Protein AF-A0A8H4UEG9-F1 (afdb_monomer_lite)

Radius of gyration: 31.35 Å; chains: 1; bounding box: 110×68×69 Å

Structure (mmCIF, N/CA/C/O backbone):
data_AF-A0A8H4UEG9-F1
#
_entry.id   AF-A0A8H4UEG9-F1
#
loop_
_atom_site.group_PDB
_atom_site.id
_atom_site.type_symbol
_atom_site.label_atom_id
_atom_site.label_alt_id
_atom_site.label_comp_id
_atom_site.label_asym_id
_atom_site.label_entity_id
_atom_site.label_seq_id
_atom_site.pdbx_PDB_ins_code
_atom_site.Cartn_x
_atom_site.Cartn_y
_atom_site.Cartn_z
_atom_site.occupancy
_atom_site.B_iso_or_equiv
_atom_site.auth_seq_id
_atom_site.auth_comp_id
_atom_site.auth_asym_id
_atom_site.auth_atom_id
_atom_site.pdbx_PDB_model_num
ATOM 1 N N . MET A 1 1 ? 14.532 -24.852 9.274 1.00 46.78 1 MET A N 1
ATOM 2 C CA . MET A 1 1 ? 13.472 -25.689 9.863 1.00 46.78 1 MET A CA 1
ATOM 3 C C . MET A 1 1 ? 12.212 -25.131 9.253 1.00 46.78 1 MET A C 1
ATOM 5 O O . MET A 1 1 ? 11.977 -23.946 9.444 1.00 46.78 1 MET A O 1
ATOM 9 N N . GLU A 1 2 ? 11.571 -25.881 8.366 1.00 53.88 2 GLU A N 1
ATOM 10 C CA . GLU A 1 2 ? 10.307 -25.448 7.764 1.00 53.88 2 GLU A CA 1
ATOM 11 C C . GLU A 1 2 ? 9.210 -25.534 8.837 1.00 53.88 2 GLU A C 1
ATOM 13 O O . GLU A 1 2 ? 9.310 -26.400 9.717 1.00 53.88 2 GLU A O 1
ATOM 18 N N . PRO A 1 3 ? 8.229 -24.616 8.839 1.00 55.38 3 PRO A N 1
ATOM 19 C CA . PRO A 1 3 ? 7.066 -24.750 9.705 1.00 55.38 3 PRO A CA 1
ATOM 20 C C . PRO A 1 3 ? 6.341 -26.063 9.375 1.00 55.38 3 PRO A C 1
ATOM 22 O O . PRO A 1 3 ? 6.403 -26.539 8.246 1.00 55.38 3 PRO A O 1
ATOM 25 N N . GLU A 1 4 ? 5.694 -26.679 10.367 1.00 58.84 4 GLU A N 1
ATOM 26 C CA . GLU A 1 4 ? 4.900 -27.891 10.134 1.00 58.84 4 GLU A CA 1
ATOM 27 C C . GLU A 1 4 ? 3.830 -27.616 9.062 1.00 58.84 4 GLU A C 1
ATOM 29 O O . GLU A 1 4 ? 3.094 -26.636 9.193 1.00 58.84 4 GLU A O 1
ATOM 34 N N . ASP A 1 5 ? 3.710 -28.506 8.065 1.00 56.81 5 ASP A N 1
ATOM 35 C CA . ASP A 1 5 ? 2.776 -28.418 6.919 1.00 56.81 5 ASP A CA 1
ATOM 36 C C . ASP A 1 5 ? 1.285 -28.255 7.311 1.00 56.81 5 ASP A C 1
ATOM 38 O O . ASP A 1 5 ? 0.436 -28.023 6.456 1.00 56.81 5 ASP A O 1
ATOM 42 N N . ASP A 1 6 ? 0.954 -28.355 8.603 1.00 67.31 6 ASP A N 1
ATOM 43 C CA . ASP A 1 6 ? -0.404 -28.328 9.159 1.00 67.31 6 ASP A CA 1
ATOM 44 C C . ASP A 1 6 ? -0.602 -27.235 10.235 1.00 67.31 6 ASP A C 1
ATOM 46 O O . ASP A 1 6 ? -1.440 -27.369 11.139 1.00 67.31 6 ASP A O 1
ATOM 50 N N . CYS A 1 7 ? 0.155 -26.131 10.181 1.00 83.94 7 CYS A N 1
ATOM 51 C CA . CYS A 1 7 ? 0.025 -25.056 11.166 1.00 83.94 7 CYS A CA 1
ATOM 52 C C . CYS A 1 7 ? -1.401 -24.472 11.209 1.00 83.94 7 CYS A C 1
ATOM 54 O O . CYS A 1 7 ? -1.872 -23.818 10.282 1.00 83.94 7 CYS A O 1
ATOM 56 N N . GLN A 1 8 ? -2.091 -24.653 12.337 1.00 85.25 8 GLN A N 1
ATOM 57 C CA . GLN A 1 8 ? -3.479 -24.209 12.493 1.00 85.25 8 GLN A CA 1
ATOM 58 C C . GLN A 1 8 ? -3.611 -22.716 12.846 1.00 85.25 8 GLN A C 1
ATOM 60 O O . GLN A 1 8 ? -4.719 -22.211 12.938 1.00 85.25 8 GLN A O 1
ATOM 65 N N . HIS A 1 9 ? -2.527 -21.973 13.083 1.00 89.81 9 HIS A N 1
ATOM 66 C CA . HIS A 1 9 ? -2.582 -20.557 13.508 1.00 89.81 9 HIS A CA 1
ATOM 67 C C . HIS A 1 9 ? -3.541 -20.286 14.695 1.00 89.81 9 HIS A C 1
ATOM 69 O O . HIS A 1 9 ? -4.220 -19.257 14.747 1.00 89.81 9 HIS A O 1
ATOM 75 N N . ASP A 1 10 ? -3.638 -21.217 15.650 1.00 86.06 10 ASP A N 1
ATOM 76 C CA . ASP A 1 10 ? -4.604 -21.131 16.760 1.00 86.06 10 ASP A CA 1
ATOM 77 C C . ASP A 1 10 ? -4.202 -20.118 17.841 1.00 86.06 10 ASP A C 1
ATOM 79 O O . ASP A 1 10 ? -5.059 -19.530 18.508 1.00 86.06 10 ASP A O 1
ATOM 83 N N . GLU A 1 11 ? -2.900 -19.877 17.977 1.00 89.50 11 GLU A N 1
ATOM 84 C CA . GLU A 1 11 ? -2.304 -18.897 18.879 1.00 89.50 11 GLU A CA 1
ATOM 85 C C . GLU A 1 11 ? -1.605 -17.792 18.078 1.00 89.50 11 GLU A C 1
ATOM 87 O O . GLU A 1 11 ? -0.760 -18.072 17.224 1.00 89.50 11 GLU A O 1
ATOM 92 N N . LEU A 1 12 ? -1.930 -16.533 18.378 1.00 88.69 12 LEU A N 1
ATOM 93 C CA . LEU A 1 12 ? -1.417 -15.352 17.684 1.00 88.69 12 LEU A CA 1
ATOM 94 C C . LEU A 1 12 ? -0.707 -14.405 18.655 1.00 88.69 12 LEU A C 1
ATOM 96 O O . LEU A 1 12 ? -1.274 -14.042 19.688 1.00 88.69 12 LEU A O 1
ATOM 100 N N . TYR A 1 13 ? 0.491 -13.945 18.300 1.00 88.62 13 TYR A N 1
ATOM 101 C CA . TYR A 1 13 ? 1.135 -12.804 18.945 1.00 88.62 13 TYR A CA 1
ATOM 102 C C . TYR A 1 13 ? 0.321 -11.536 18.700 1.00 88.62 13 TYR A C 1
ATOM 104 O O . TYR A 1 13 ? 0.026 -11.180 17.560 1.00 88.62 13 TYR A O 1
ATOM 112 N N . ILE A 1 14 ? -0.020 -10.829 19.775 1.00 85.19 14 ILE A N 1
ATOM 113 C CA . ILE A 1 14 ? -0.747 -9.549 19.696 1.00 85.19 14 ILE A CA 1
ATOM 114 C C . ILE A 1 14 ? 0.138 -8.344 20.029 1.00 85.19 14 ILE A C 1
ATOM 116 O O . ILE A 1 14 ? -0.294 -7.195 19.932 1.00 85.19 14 ILE A O 1
ATOM 120 N N . ASP A 1 15 ? 1.392 -8.603 20.388 1.00 87.06 15 ASP A N 1
ATOM 121 C CA . ASP A 1 15 ? 2.424 -7.607 20.645 1.00 87.06 15 ASP A CA 1
ATOM 122 C C . ASP A 1 15 ? 3.778 -8.092 20.094 1.00 87.06 15 ASP A C 1
ATOM 124 O O . ASP A 1 15 ? 3.819 -9.066 19.340 1.00 87.06 15 ASP A O 1
ATOM 128 N N . CYS A 1 16 ? 4.871 -7.423 20.464 1.00 88.44 16 CYS A N 1
ATOM 129 C CA . CYS A 1 16 ? 6.224 -7.812 20.071 1.00 88.44 16 CYS A CA 1
ATOM 130 C C . CYS A 1 16 ? 6.576 -9.263 20.440 1.00 88.44 16 CYS A C 1
ATOM 132 O O . CYS A 1 16 ? 6.203 -9.771 21.501 1.00 88.44 16 CYS A O 1
ATOM 134 N N . THR A 1 17 ? 7.370 -9.892 19.581 1.00 89.75 17 THR A N 1
ATOM 135 C CA . THR A 1 17 ? 7.990 -11.198 19.810 1.00 89.75 17 THR A CA 1
ATOM 136 C C . THR A 1 17 ? 9.216 -11.077 20.733 1.00 89.75 17 THR A C 1
ATOM 138 O O . THR A 1 17 ? 9.690 -9.964 20.997 1.00 89.75 17 THR A O 1
ATOM 141 N N . PRO A 1 18 ? 9.779 -12.203 21.215 1.00 86.19 18 PRO A N 1
ATOM 142 C CA . PRO A 1 18 ? 10.952 -12.190 22.092 1.00 86.19 18 PRO A CA 1
ATOM 143 C C . PRO A 1 18 ? 12.185 -11.526 21.461 1.00 86.19 18 PRO A C 1
ATOM 145 O O . PRO A 1 18 ? 12.966 -10.895 22.171 1.00 86.19 18 PRO A O 1
ATOM 148 N N . ALA A 1 19 ? 12.336 -11.623 20.135 1.00 89.38 19 ALA A N 1
ATOM 149 C CA . ALA A 1 19 ? 13.464 -11.036 19.413 1.00 89.38 19 ALA A CA 1
ATOM 150 C C . ALA A 1 19 ? 13.477 -9.501 19.502 1.00 89.38 19 ALA A C 1
ATOM 152 O O . ALA A 1 19 ? 14.531 -8.903 19.710 1.00 89.38 19 ALA A O 1
ATOM 153 N N . ALA A 1 20 ? 12.310 -8.856 19.433 1.00 89.31 20 ALA A N 1
ATOM 154 C CA . ALA A 1 20 ? 12.194 -7.414 19.638 1.00 89.31 20 ALA A CA 1
ATOM 155 C C . ALA A 1 20 ? 12.609 -6.986 21.051 1.00 89.31 20 ALA A C 1
ATOM 157 O O . ALA A 1 20 ? 13.291 -5.973 21.209 1.00 89.31 20 ALA A O 1
ATOM 158 N N . GLU A 1 21 ? 12.234 -7.750 22.080 1.00 86.38 21 GLU A N 1
ATOM 159 C CA . GLU A 1 21 ? 12.642 -7.451 23.455 1.00 86.38 21 GLU A CA 1
ATOM 160 C C . GLU A 1 21 ? 14.158 -7.621 23.647 1.00 86.38 21 GLU A C 1
ATOM 162 O O . GLU A 1 21 ? 14.791 -6.764 24.268 1.00 86.38 21 GLU A O 1
ATOM 167 N N . GLU A 1 22 ? 14.749 -8.678 23.081 1.00 90.06 22 GLU A N 1
ATOM 168 C CA . GLU A 1 22 ? 16.196 -8.933 23.121 1.00 90.06 22 GLU A CA 1
ATOM 169 C C . GLU A 1 22 ? 16.998 -7.847 22.396 1.00 90.06 22 GLU A C 1
ATOM 171 O O . GLU A 1 22 ? 18.007 -7.372 22.919 1.00 90.06 22 GLU A O 1
ATOM 176 N N . ALA A 1 23 ? 16.498 -7.377 21.252 1.00 91.19 23 ALA A N 1
ATOM 177 C CA . ALA A 1 23 ? 17.047 -6.227 20.541 1.00 91.19 23 ALA A CA 1
ATOM 178 C C . ALA A 1 23 ? 16.900 -4.906 21.323 1.00 91.19 23 ALA A C 1
ATOM 180 O O . ALA A 1 23 ? 17.498 -3.895 20.970 1.00 91.19 23 ALA A O 1
ATOM 181 N N . GLY A 1 24 ? 16.112 -4.878 22.402 1.00 91.44 24 GLY A N 1
ATOM 182 C CA . GLY A 1 24 ? 15.868 -3.681 23.202 1.00 91.44 24 GLY A CA 1
ATOM 183 C C . GLY A 1 24 ? 14.775 -2.769 22.640 1.00 91.44 24 GLY A C 1
ATOM 184 O O . GLY A 1 24 ? 14.597 -1.653 23.145 1.00 91.44 24 GLY A O 1
ATOM 185 N N . PHE A 1 25 ? 14.014 -3.226 21.641 1.00 91.19 25 PHE A N 1
ATOM 186 C CA . PHE A 1 25 ? 12.835 -2.517 21.169 1.00 91.19 25 PHE A CA 1
ATOM 187 C C . PHE A 1 25 ? 11.726 -2.599 22.220 1.00 91.19 25 PHE A C 1
ATOM 189 O O . PHE A 1 25 ? 11.356 -3.664 22.713 1.00 91.19 25 PHE A O 1
ATOM 196 N N . LYS A 1 26 ? 11.152 -1.443 22.555 1.00 88.38 26 LYS A N 1
ATOM 197 C CA . LYS A 1 26 ? 9.992 -1.351 23.442 1.00 88.38 26 LYS A CA 1
ATOM 198 C C . LYS A 1 26 ? 8.883 -0.617 22.724 1.00 88.38 26 LYS A C 1
ATOM 200 O O . LYS A 1 26 ? 8.989 0.591 22.490 1.00 88.38 26 LYS A O 1
ATOM 205 N N . ARG A 1 27 ? 7.795 -1.333 22.434 1.00 88.88 27 ARG A N 1
ATOM 206 C CA . ARG A 1 27 ? 6.598 -0.726 21.859 1.00 88.88 27 ARG A CA 1
ATOM 207 C C . ARG A 1 27 ? 6.147 0.444 22.742 1.00 88.88 27 ARG A C 1
ATOM 209 O O . ARG A 1 27 ? 6.080 0.299 23.967 1.00 88.88 27 ARG A O 1
ATOM 216 N N . PRO A 1 28 ? 5.831 1.613 22.156 1.00 88.62 28 PRO A N 1
ATOM 217 C CA . PRO A 1 28 ? 5.296 2.724 22.926 1.00 88.62 28 PRO A CA 1
ATOM 218 C C . PRO A 1 28 ? 4.063 2.304 23.739 1.00 88.62 28 PRO A C 1
ATOM 220 O O . PRO A 1 28 ? 3.167 1.629 23.231 1.00 88.62 28 PRO A O 1
ATOM 223 N N . ASP A 1 29 ? 4.012 2.729 25.004 1.00 86.00 29 ASP A N 1
ATOM 224 C CA . ASP A 1 29 ? 2.889 2.434 25.894 1.00 86.00 29 ASP A CA 1
ATOM 225 C C . ASP A 1 29 ? 1.557 2.975 25.345 1.00 86.00 29 ASP A C 1
ATOM 227 O O . ASP A 1 29 ? 1.515 3.843 24.466 1.00 86.00 29 ASP A O 1
ATOM 231 N N . LEU A 1 30 ? 0.442 2.470 25.877 1.00 82.19 30 LEU A N 1
ATOM 232 C CA . LEU A 1 30 ? -0.890 2.844 25.404 1.00 82.19 30 LEU A CA 1
ATOM 233 C C . LEU A 1 30 ? -1.128 4.365 25.445 1.00 82.19 30 LEU A C 1
ATOM 235 O O . LEU A 1 30 ? -1.776 4.912 24.555 1.00 82.19 30 LEU A O 1
ATOM 239 N N . SER A 1 31 ? -0.594 5.075 26.442 1.00 81.94 31 SER A N 1
ATOM 240 C CA . SER A 1 31 ? -0.758 6.530 26.528 1.00 81.94 31 SER A CA 1
ATOM 241 C C . SER A 1 31 ? -0.065 7.231 25.360 1.00 81.94 31 SER A C 1
ATOM 243 O O . SER A 1 31 ? -0.675 8.069 24.690 1.00 81.94 31 SER A O 1
ATOM 245 N N . LYS A 1 32 ? 1.174 6.834 25.049 1.00 85.44 32 LYS A N 1
ATOM 246 C CA . LYS A 1 32 ? 1.933 7.339 23.898 1.00 85.44 32 LYS A CA 1
ATOM 247 C C . LYS A 1 32 ? 1.278 6.968 22.573 1.00 85.44 32 LYS A C 1
ATOM 249 O O . LYS A 1 32 ? 1.206 7.831 21.703 1.00 85.44 32 LYS A O 1
ATOM 254 N N . ARG A 1 33 ? 0.762 5.742 22.422 1.00 84.38 33 ARG A N 1
ATOM 255 C CA . ARG A 1 33 ? 0.021 5.303 21.222 1.00 84.38 33 ARG A CA 1
ATOM 256 C C . ARG A 1 33 ? -1.210 6.171 20.973 1.00 84.38 33 ARG A C 1
ATOM 258 O O . ARG A 1 33 ? -1.398 6.698 19.880 1.00 84.38 33 ARG A O 1
ATOM 265 N N . LEU A 1 34 ? -2.004 6.402 22.014 1.00 78.56 34 LEU A N 1
ATOM 266 C CA . LEU A 1 34 ? -3.209 7.223 21.923 1.00 78.56 34 LEU A CA 1
ATOM 267 C C . LEU A 1 34 ? -2.899 8.708 21.722 1.00 78.56 34 LEU A C 1
ATOM 269 O O . LEU A 1 34 ? -3.655 9.397 21.049 1.00 78.56 34 LEU A O 1
ATOM 273 N N . ALA A 1 35 ? -1.796 9.216 22.272 1.00 80.31 35 ALA A N 1
ATOM 274 C CA . ALA A 1 35 ? -1.330 10.572 21.992 1.00 80.31 35 ALA A CA 1
ATOM 275 C C . ALA A 1 35 ? -0.789 10.712 20.558 1.00 80.31 35 ALA A C 1
ATOM 277 O O . ALA A 1 35 ? -0.928 11.770 19.948 1.00 80.31 35 ALA A O 1
ATOM 278 N N . ALA A 1 36 ? -0.193 9.655 20.002 1.00 81.69 36 ALA A N 1
ATOM 279 C CA . ALA A 1 36 ? 0.404 9.680 18.673 1.00 81.69 36 ALA A CA 1
ATOM 280 C C . ALA A 1 36 ? -0.621 9.873 17.555 1.00 81.69 36 ALA A C 1
ATOM 282 O O . ALA A 1 36 ? -0.281 10.456 16.533 1.00 81.69 36 ALA A O 1
ATOM 283 N N . VAL A 1 37 ? -1.866 9.442 17.753 1.00 76.19 37 VAL A N 1
ATOM 284 C CA . VAL A 1 37 ? -2.951 9.591 16.769 1.00 76.19 37 VAL A CA 1
ATOM 285 C C . VAL A 1 37 ? -3.726 10.911 16.913 1.00 76.19 37 VAL A C 1
ATOM 287 O O . VAL A 1 37 ? -4.659 11.165 16.155 1.00 76.19 37 VAL A O 1
ATOM 290 N N . THR A 1 38 ? -3.368 11.787 17.865 1.00 73.62 38 THR A N 1
ATOM 291 C CA . THR A 1 38 ? -4.070 13.066 18.083 1.00 73.62 38 THR A CA 1
ATOM 292 C C . THR A 1 38 ? -3.312 14.266 17.525 1.00 73.62 38 THR A C 1
ATOM 294 O O . THR A 1 38 ? -2.082 14.332 17.524 1.00 73.62 38 THR A O 1
ATOM 297 N N . LEU A 1 39 ? -4.067 15.283 17.092 1.00 73.12 39 LEU A N 1
ATOM 298 C CA . LEU A 1 39 ? -3.506 16.554 16.620 1.00 73.12 39 LEU A CA 1
ATOM 299 C C . LEU A 1 39 ? -2.771 17.317 17.733 1.00 73.12 39 LEU A C 1
ATOM 301 O O . LEU A 1 39 ? -1.777 17.994 17.477 1.00 73.12 39 LEU A O 1
ATOM 305 N N . SER A 1 40 ? -3.244 17.208 18.979 1.00 74.00 40 SER A N 1
ATOM 306 C CA . SER A 1 40 ? -2.618 17.862 20.132 1.00 74.00 40 SER A CA 1
ATOM 307 C C . SER A 1 40 ? -1.319 17.180 20.568 1.00 74.00 40 SER A C 1
ATOM 309 O O . SER A 1 40 ? -0.482 17.823 21.215 1.00 74.00 40 SER A O 1
ATOM 311 N N . GLY A 1 41 ? -1.123 15.905 20.202 1.00 73.19 41 GLY A N 1
ATOM 312 C CA . GLY A 1 41 ? -0.044 15.055 20.709 1.00 73.19 41 GLY A CA 1
ATOM 313 C C . GLY A 1 41 ? -0.166 14.784 22.208 1.00 73.19 41 GLY A C 1
ATOM 314 O O . GLY A 1 41 ? 0.830 14.507 22.868 1.00 73.19 41 GLY A O 1
ATOM 315 N N . THR A 1 42 ? -1.366 14.943 22.763 1.00 71.56 42 THR A N 1
ATOM 316 C CA . THR A 1 42 ? -1.668 14.695 24.172 1.00 71.56 42 THR A CA 1
ATOM 317 C C . THR A 1 42 ? -2.764 13.654 24.281 1.00 71.56 42 THR A C 1
ATOM 319 O O . THR A 1 42 ? -3.617 13.530 23.395 1.00 71.56 42 THR A O 1
ATOM 322 N N . GLN A 1 43 ? -2.754 12.912 25.386 1.00 63.00 43 GLN A N 1
ATOM 323 C CA . GLN A 1 43 ? -3.867 12.040 25.717 1.00 63.00 43 GLN A CA 1
ATOM 324 C C . GLN A 1 43 ? -5.100 12.914 26.021 1.00 63.00 43 GLN A C 1
ATOM 326 O O . GLN A 1 43 ? -5.004 13.831 26.841 1.00 63.00 43 GLN A O 1
ATOM 331 N N . PRO A 1 44 ? -6.262 12.669 25.395 1.00 55.94 44 PRO A N 1
ATOM 332 C CA . PRO A 1 44 ? -7.476 13.403 25.729 1.00 55.94 44 PRO A CA 1
ATOM 333 C C . PRO A 1 44 ? -7.885 13.148 27.188 1.00 55.94 44 PRO A C 1
ATOM 335 O O . PRO A 1 44 ? -8.003 11.992 27.602 1.00 55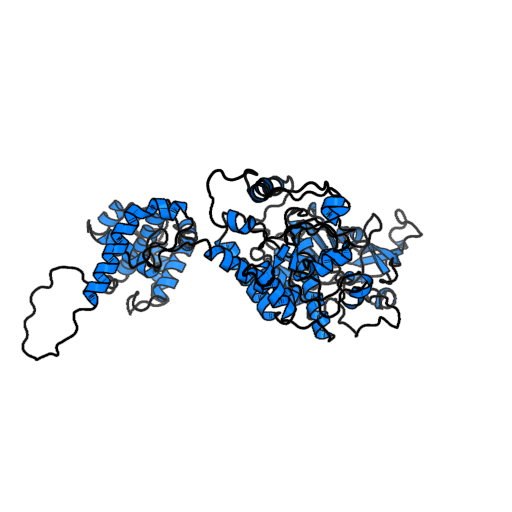.94 44 PRO A O 1
ATOM 338 N N . GLY A 1 45 ? -8.105 14.224 27.956 1.00 45.53 45 GLY A N 1
ATOM 339 C CA . GLY A 1 45 ? -8.475 14.178 29.382 1.00 45.53 45 GLY A CA 1
ATOM 340 C C . GLY A 1 45 ? -9.928 13.768 29.668 1.00 45.53 45 GLY A C 1
ATOM 341 O O . GLY A 1 45 ? -10.282 13.525 30.816 1.00 45.53 45 GLY A O 1
ATOM 342 N N . ALA A 1 46 ? -10.761 13.649 28.633 1.00 46.34 46 ALA A N 1
ATOM 343 C CA . ALA A 1 46 ? -12.123 13.117 28.693 1.00 46.34 46 ALA A CA 1
ATOM 344 C C . ALA A 1 46 ? -12.227 11.885 27.773 1.00 46.34 46 ALA A C 1
ATOM 346 O O . ALA A 1 46 ? -11.438 11.784 26.826 1.00 46.34 46 ALA A O 1
ATOM 347 N N . PRO A 1 47 ? -13.161 10.939 28.006 1.00 40.16 47 PRO A N 1
ATOM 348 C CA . PRO A 1 47 ? -13.347 9.799 27.118 1.00 40.16 47 PRO A CA 1
ATOM 349 C C . PRO A 1 47 ? -13.932 10.295 25.792 1.00 40.16 47 PRO A C 1
ATOM 351 O O . PRO A 1 47 ? -15.143 10.337 25.594 1.00 40.16 47 PRO A O 1
ATOM 354 N N . ILE A 1 48 ? -13.058 10.698 24.871 1.00 41.62 48 ILE A N 1
ATOM 355 C CA . ILE A 1 48 ? -13.399 10.858 23.461 1.00 41.62 48 ILE A CA 1
ATOM 356 C C . ILE A 1 48 ? -13.545 9.438 22.898 1.00 41.62 48 ILE A C 1
ATOM 358 O O . ILE A 1 48 ? -12.577 8.804 22.486 1.00 41.62 48 ILE A O 1
ATOM 362 N N . SER A 1 49 ? -14.758 8.918 23.092 1.00 47.59 49 SER A N 1
ATOM 363 C CA . SER A 1 49 ? -15.582 8.157 22.153 1.00 47.59 49 SER A CA 1
ATOM 364 C C . SER A 1 49 ? -14.879 7.160 21.213 1.00 47.59 49 SER A C 1
ATOM 366 O O . SER A 1 49 ? -14.145 7.575 20.327 1.00 47.59 49 SER A O 1
ATOM 368 N N . THR A 1 50 ? -15.201 5.863 21.368 1.00 48.81 50 THR A N 1
ATOM 369 C CA . THR A 1 50 ? -15.007 4.687 20.471 1.00 48.81 50 THR A CA 1
ATOM 370 C C . THR A 1 50 ? -13.651 4.493 19.772 1.00 48.81 50 THR A C 1
ATOM 372 O O . THR A 1 50 ? -13.094 3.411 19.844 1.00 48.81 50 THR A O 1
ATOM 375 N N . HIS A 1 51 ? -13.051 5.501 19.148 1.00 51.94 51 HIS A N 1
ATOM 376 C CA . HIS A 1 51 ? -11.737 5.438 18.511 1.00 51.94 51 HIS A CA 1
ATOM 377 C C . HIS A 1 51 ? -10.596 5.157 19.500 1.00 51.94 51 HIS A C 1
ATOM 379 O O . HIS A 1 51 ? -9.733 4.330 19.221 1.00 51.94 51 HIS A O 1
ATOM 385 N N . LYS A 1 52 ? -10.610 5.792 20.686 1.00 52.78 52 LYS A N 1
ATOM 386 C CA . LYS A 1 52 ? -9.636 5.498 21.755 1.00 52.78 52 LYS A CA 1
ATOM 387 C C . LYS A 1 52 ? -9.715 4.029 22.180 1.00 52.78 52 LYS A C 1
ATOM 389 O O . LYS A 1 52 ? -8.686 3.439 22.465 1.00 52.78 52 LYS A O 1
ATOM 394 N N . GLU A 1 53 ? -10.925 3.469 22.204 1.00 53.41 53 GLU A N 1
ATOM 395 C CA . GLU A 1 53 ? -11.189 2.073 22.568 1.00 53.41 53 GLU A CA 1
ATOM 396 C C . GLU A 1 53 ? -10.737 1.118 21.452 1.00 53.41 53 GLU A C 1
ATOM 398 O O . GLU A 1 53 ? -10.040 0.148 21.735 1.00 53.41 53 GLU A O 1
ATOM 403 N N . ILE A 1 54 ? -11.022 1.444 20.185 1.00 57.94 54 ILE A N 1
ATOM 404 C CA . ILE A 1 54 ? -10.622 0.652 19.011 1.00 57.94 54 ILE A CA 1
ATOM 405 C C . ILE A 1 54 ? -9.092 0.653 18.844 1.00 57.94 54 ILE A C 1
ATOM 407 O O . ILE A 1 54 ? -8.507 -0.415 18.737 1.00 57.94 54 ILE A O 1
ATOM 411 N N . MET A 1 55 ? -8.417 1.808 18.924 1.00 60.38 55 MET A N 1
ATOM 412 C CA . MET A 1 55 ? -6.941 1.899 18.866 1.00 60.38 55 MET A CA 1
ATOM 413 C C . MET A 1 55 ? -6.236 1.335 20.104 1.00 60.38 55 MET A C 1
ATOM 415 O O . MET A 1 55 ? -5.053 1.007 20.047 1.00 60.38 55 MET A O 1
ATOM 419 N N . SER A 1 56 ? -6.938 1.237 21.237 1.00 61.16 56 SER A N 1
ATOM 420 C CA . SER A 1 56 ? -6.423 0.546 22.423 1.00 61.16 56 SER A CA 1
ATOM 421 C C . SER A 1 56 ? -6.587 -0.968 22.364 1.00 61.16 56 SER A C 1
ATOM 423 O O . SER A 1 56 ? -6.017 -1.660 23.203 1.00 61.16 56 SER A O 1
ATOM 425 N N . ASN A 1 57 ? -7.377 -1.481 21.416 1.00 73.19 57 ASN A N 1
ATOM 426 C CA . ASN A 1 57 ? -7.608 -2.906 21.286 1.00 73.19 57 ASN A CA 1
ATOM 427 C C . ASN A 1 57 ? -6.449 -3.547 20.519 1.00 73.19 57 ASN A C 1
ATOM 429 O O . ASN A 1 57 ? -6.425 -3.532 19.289 1.00 73.19 57 ASN A O 1
ATOM 433 N N . ASP A 1 58 ? -5.510 -4.145 21.249 1.00 75.06 58 ASP A N 1
ATOM 434 C CA . ASP A 1 58 ? -4.388 -4.893 20.669 1.00 75.06 58 ASP A CA 1
ATOM 435 C C . ASP A 1 58 ? -4.853 -6.114 19.845 1.00 75.06 58 ASP A C 1
ATOM 437 O O . ASP A 1 58 ? -4.113 -6.608 19.002 1.00 75.06 58 ASP A O 1
ATOM 441 N N . LEU A 1 59 ? -6.108 -6.557 20.004 1.00 77.06 59 LEU A N 1
ATOM 442 C CA . LEU A 1 59 ? -6.719 -7.586 19.155 1.00 77.06 59 LEU A CA 1
ATOM 443 C C . LEU A 1 59 ? -7.260 -7.041 17.818 1.00 77.06 59 LEU A C 1
ATOM 445 O O . LEU A 1 59 ? -7.575 -7.812 16.909 1.00 77.06 59 LEU A O 1
ATOM 449 N N . THR A 1 60 ? -7.399 -5.719 17.696 1.00 77.94 60 THR A N 1
ATOM 450 C CA . THR A 1 60 ? -7.737 -5.034 16.439 1.00 77.94 60 THR A CA 1
ATOM 451 C C . THR A 1 60 ? -6.477 -4.475 15.775 1.00 77.94 60 THR A C 1
ATOM 453 O O . THR A 1 60 ? -6.312 -4.630 14.566 1.00 77.94 60 THR A O 1
ATOM 456 N N . PHE A 1 61 ? -5.580 -3.871 16.563 1.00 82.31 61 PHE A N 1
ATOM 457 C CA . PHE A 1 61 ? -4.306 -3.299 16.121 1.00 82.31 61 PHE A CA 1
ATOM 458 C C . PHE A 1 61 ? -3.142 -3.892 16.926 1.00 82.31 61 PHE A C 1
ATOM 460 O O . PHE A 1 61 ? -2.697 -3.286 17.915 1.00 82.31 61 PHE A O 1
ATOM 467 N N . PRO A 1 62 ? -2.642 -5.071 16.524 1.00 86.50 62 PRO A N 1
ATOM 468 C CA . PRO A 1 62 ? -1.553 -5.720 17.237 1.00 86.50 62 PRO A CA 1
ATOM 469 C C . PRO A 1 62 ? -0.269 -4.890 17.168 1.00 86.50 62 PRO A C 1
ATOM 471 O O . PRO A 1 62 ? -0.129 -3.966 16.360 1.00 86.50 62 PRO A O 1
ATOM 474 N N . GLY A 1 63 ? 0.667 -5.181 18.065 1.00 87.81 63 GLY A N 1
ATOM 475 C CA . GLY A 1 63 ? 2.000 -4.586 18.036 1.00 87.81 63 GLY A CA 1
ATOM 476 C C . GLY A 1 63 ? 2.832 -5.064 16.850 1.00 87.81 63 GLY A C 1
ATOM 477 O O . GLY A 1 63 ? 2.524 -6.105 16.271 1.00 87.81 63 GLY A O 1
ATOM 478 N N . PRO A 1 64 ? 3.871 -4.301 16.470 1.00 89.62 64 PRO A N 1
ATOM 479 C CA . PRO A 1 64 ? 4.849 -4.787 15.506 1.00 89.62 64 PRO A CA 1
ATOM 480 C C . PRO A 1 64 ? 5.491 -6.074 16.046 1.00 89.62 64 PRO A C 1
ATOM 482 O O . PRO A 1 64 ? 5.878 -6.109 17.211 1.00 89.62 64 PRO A O 1
ATOM 485 N N . LEU A 1 65 ? 5.611 -7.117 15.220 1.00 89.19 65 LEU A N 1
ATOM 486 C CA . LEU A 1 65 ? 6.181 -8.399 15.656 1.00 89.19 65 LEU A CA 1
ATOM 487 C C . LEU A 1 65 ? 7.651 -8.259 16.071 1.00 89.19 65 LEU A C 1
ATOM 489 O O . LEU A 1 65 ? 8.031 -8.699 17.153 1.00 89.19 65 LEU A O 1
ATOM 493 N N . GLY A 1 66 ? 8.471 -7.627 15.228 1.00 88.12 66 GLY A N 1
ATOM 494 C CA . GLY A 1 66 ? 9.906 -7.478 15.462 1.00 88.12 66 GLY A CA 1
ATOM 495 C C . GLY A 1 66 ? 10.615 -8.822 15.563 1.00 88.12 66 GLY A C 1
ATOM 496 O O . GLY A 1 66 ? 11.015 -9.240 16.646 1.00 88.12 66 GLY A O 1
ATOM 497 N N . LEU A 1 67 ? 10.716 -9.497 14.425 1.00 89.69 67 LEU A N 1
ATOM 498 C CA . LEU A 1 67 ? 11.418 -10.765 14.245 1.00 89.69 67 LEU A CA 1
ATOM 499 C C . LEU A 1 67 ? 12.916 -10.515 13.985 1.00 89.69 67 LEU A C 1
ATOM 501 O O . LEU A 1 67 ? 13.288 -9.397 13.641 1.00 89.69 67 LEU A O 1
ATOM 505 N N . PRO A 1 68 ? 13.795 -11.524 14.120 1.00 89.19 68 PRO A N 1
ATOM 506 C CA . PRO A 1 68 ? 15.220 -11.345 13.843 1.00 89.19 68 PRO A CA 1
ATOM 507 C C . PRO A 1 68 ? 15.495 -10.822 12.423 1.00 89.19 68 PRO A C 1
ATOM 509 O O . PRO A 1 68 ? 14.969 -11.362 11.447 1.00 89.19 68 PRO A O 1
ATOM 512 N N . GLY A 1 69 ? 16.346 -9.796 12.319 1.00 86.56 69 GLY A N 1
ATOM 513 C CA . GLY A 1 69 ? 16.687 -9.137 11.052 1.00 86.56 69 GLY A CA 1
ATOM 514 C C . GLY A 1 69 ? 15.587 -8.221 10.511 1.00 86.56 69 GLY A C 1
ATOM 515 O O . GLY A 1 69 ? 15.635 -7.817 9.352 1.00 86.56 69 GLY A O 1
ATOM 516 N N . ASP A 1 70 ? 14.564 -7.924 11.316 1.00 90.06 70 ASP A N 1
ATOM 517 C CA . ASP A 1 70 ? 13.616 -6.872 10.990 1.00 90.06 70 ASP A CA 1
ATOM 518 C C . ASP A 1 70 ? 14.244 -5.497 11.263 1.00 90.06 70 ASP A C 1
ATOM 520 O O . ASP A 1 70 ? 14.921 -5.296 12.269 1.00 90.06 70 ASP A O 1
ATOM 524 N N . THR A 1 71 ? 13.898 -4.484 10.468 1.00 89.56 71 THR A N 1
ATOM 525 C CA . THR A 1 71 ? 14.306 -3.084 10.695 1.00 89.56 71 THR A CA 1
ATOM 526 C C . THR A 1 71 ? 14.097 -2.608 12.136 1.00 89.56 71 THR A C 1
ATOM 528 O O . THR A 1 71 ? 14.880 -1.828 12.663 1.00 89.56 71 THR A O 1
ATOM 531 N N . ILE A 1 72 ? 13.033 -3.069 12.800 1.00 89.38 72 ILE A N 1
ATOM 532 C CA . ILE A 1 72 ? 12.717 -2.678 14.180 1.00 89.38 72 ILE A CA 1
ATOM 533 C C . ILE A 1 72 ? 13.600 -3.376 15.226 1.00 89.38 72 ILE A C 1
ATOM 535 O O . ILE A 1 72 ? 13.732 -2.866 16.336 1.00 89.38 72 ILE A O 1
ATOM 539 N N . THR A 1 73 ? 14.182 -4.534 14.898 1.00 90.31 73 THR A N 1
ATOM 540 C CA . THR A 1 73 ? 15.193 -5.199 15.732 1.00 90.31 73 THR A CA 1
ATOM 541 C C . THR A 1 73 ? 16.592 -4.673 15.435 1.00 90.31 73 THR A C 1
ATOM 543 O O . THR A 1 73 ? 17.412 -4.604 16.345 1.00 90.31 73 THR A O 1
ATOM 546 N N . ASP A 1 74 ? 16.848 -4.252 14.197 1.00 90.44 74 ASP A N 1
ATOM 547 C CA . ASP A 1 74 ? 18.140 -3.703 13.776 1.00 90.44 74 ASP A CA 1
ATOM 548 C C . ASP A 1 74 ? 18.308 -2.232 14.209 1.00 90.44 74 ASP A C 1
ATOM 550 O O . ASP A 1 74 ? 19.399 -1.818 14.605 1.00 90.44 74 ASP A O 1
ATOM 554 N N . ASP A 1 75 ? 17.217 -1.455 14.224 1.00 90.56 75 ASP A N 1
ATOM 555 C CA . ASP A 1 75 ? 17.124 -0.117 14.826 1.00 90.56 75 ASP A CA 1
ATOM 556 C C . ASP A 1 75 ? 16.003 -0.049 15.893 1.00 90.56 75 ASP A C 1
ATOM 558 O O . ASP A 1 75 ? 14.938 0.551 15.687 1.00 90.56 75 ASP A O 1
ATOM 562 N N . PRO A 1 76 ? 16.238 -0.612 17.094 1.00 89.00 76 PRO A N 1
ATOM 563 C CA . PRO A 1 76 ? 15.263 -0.656 18.191 1.00 89.00 76 PRO A CA 1
ATOM 564 C C . PRO A 1 76 ? 14.962 0.722 18.799 1.00 89.00 76 PRO A C 1
ATOM 566 O O . PRO A 1 76 ? 14.088 0.862 19.663 1.00 89.00 76 PRO A O 1
ATOM 569 N N . HIS A 1 77 ? 15.702 1.756 18.397 1.00 88.56 77 HIS A N 1
ATOM 570 C CA . HIS A 1 77 ? 15.572 3.121 18.897 1.00 88.56 77 HIS A CA 1
ATOM 571 C C . HIS A 1 77 ? 15.027 4.089 17.844 1.00 88.56 77 HIS A C 1
ATOM 573 O O . HIS A 1 77 ? 14.989 5.304 18.097 1.00 88.56 77 HIS A O 1
ATOM 579 N N . TYR A 1 78 ? 14.534 3.560 16.718 1.00 84.00 78 TYR A N 1
ATOM 580 C CA . TYR A 1 78 ? 13.869 4.333 15.681 1.00 84.00 78 TYR A CA 1
ATOM 581 C C . TYR A 1 78 ? 12.784 5.230 16.285 1.00 84.00 78 TYR A C 1
ATOM 583 O O . TYR A 1 78 ? 11.893 4.794 17.024 1.00 84.00 78 TYR A O 1
ATOM 591 N N . LYS A 1 79 ? 12.859 6.533 16.000 1.00 82.00 79 LYS A N 1
ATOM 592 C CA . LYS A 1 79 ? 11.953 7.506 16.616 1.00 82.00 79 LYS A CA 1
ATOM 593 C C . LYS A 1 79 ? 10.597 7.483 15.910 1.00 82.00 79 LYS A C 1
ATOM 595 O O . LYS A 1 79 ? 10.538 7.764 14.715 1.00 82.00 79 LYS A O 1
ATOM 600 N N . PRO A 1 80 ? 9.489 7.256 16.634 1.00 75.69 80 PRO A N 1
ATOM 601 C CA . PRO A 1 80 ? 8.173 7.287 16.021 1.00 75.69 80 PRO A CA 1
ATOM 602 C C . PRO A 1 80 ? 7.788 8.704 15.585 1.00 75.69 80 PRO A C 1
ATOM 604 O O . PRO A 1 80 ? 8.023 9.675 16.315 1.00 75.69 80 PRO A O 1
ATOM 607 N N . ARG A 1 81 ? 7.066 8.820 14.466 1.00 80.31 81 ARG A N 1
ATOM 608 C CA . ARG A 1 81 ? 6.388 10.063 14.083 1.00 80.31 81 ARG A CA 1
ATOM 609 C C . ARG A 1 81 ? 4.920 10.030 14.507 1.00 80.31 81 ARG A C 1
ATOM 611 O O . ARG A 1 81 ? 4.148 9.189 14.064 1.00 80.31 81 ARG A O 1
ATOM 618 N N . SER A 1 82 ? 4.517 10.996 15.331 1.00 82.62 82 SER A N 1
ATOM 619 C CA . SER A 1 82 ? 3.104 11.210 15.684 1.00 82.62 82 SER A CA 1
ATOM 620 C C . SER A 1 82 ? 2.347 11.995 14.609 1.00 82.62 82 SER A C 1
ATOM 622 O O . SER A 1 82 ? 2.936 12.758 13.841 1.00 82.62 82 SER A O 1
ATOM 624 N N . PHE A 1 83 ? 1.018 11.908 14.616 1.00 81.06 83 PHE A N 1
ATOM 625 C CA . PHE A 1 83 ? 0.121 12.716 13.793 1.00 81.06 83 PHE A CA 1
ATOM 626 C C . PHE A 1 83 ? 0.352 14.220 13.984 1.00 81.06 83 PHE A C 1
ATOM 628 O O . PHE A 1 83 ? 0.354 14.968 13.011 1.00 81.06 83 PHE A O 1
ATOM 635 N N . LYS A 1 84 ? 0.636 14.677 15.211 1.00 82.88 84 LYS A N 1
ATOM 636 C CA . LYS A 1 84 ? 1.038 16.069 15.476 1.00 82.88 84 LYS A CA 1
ATOM 637 C C . LYS A 1 84 ? 2.302 16.463 14.709 1.00 82.88 84 LYS A C 1
ATOM 639 O O . LYS A 1 84 ? 2.344 17.535 14.108 1.00 82.88 84 LYS A O 1
ATOM 644 N N . MET A 1 85 ? 3.332 15.615 14.737 1.00 84.19 85 MET A N 1
ATOM 645 C CA . MET A 1 85 ? 4.592 15.865 14.024 1.00 84.19 85 MET A CA 1
ATOM 646 C C . MET A 1 85 ? 4.385 15.847 12.509 1.00 84.19 85 MET A C 1
ATOM 648 O O . MET A 1 85 ? 4.870 16.736 11.813 1.00 84.19 85 MET A O 1
ATOM 652 N N . TRP A 1 86 ? 3.604 14.890 12.008 1.00 85.19 86 TRP A N 1
ATOM 653 C CA . TRP A 1 86 ? 3.191 14.838 10.607 1.00 85.19 86 TRP A CA 1
ATOM 654 C C . TRP A 1 86 ? 2.441 16.108 10.182 1.00 85.19 86 TRP A C 1
ATOM 656 O O . TRP A 1 86 ? 2.818 16.761 9.211 1.00 85.19 86 TRP A O 1
ATOM 666 N N . HIS A 1 87 ? 1.431 16.522 10.949 1.00 81.69 87 HIS A N 1
ATOM 667 C CA . HIS A 1 87 ? 0.645 17.722 10.671 1.00 81.69 87 HIS A CA 1
ATOM 668 C C . HIS A 1 87 ? 1.506 18.994 10.698 1.00 81.69 87 HIS A C 1
ATOM 670 O O . HIS A 1 87 ? 1.293 19.907 9.902 1.00 81.69 87 HIS A O 1
ATOM 676 N N . GLY A 1 88 ? 2.487 19.054 11.602 1.00 80.19 88 GLY A N 1
ATOM 677 C CA . GLY A 1 88 ? 3.439 20.158 11.729 1.00 80.19 88 GLY A CA 1
ATOM 678 C C . GLY A 1 88 ? 4.644 20.094 10.784 1.00 80.19 88 GLY A C 1
ATOM 679 O O . GLY A 1 88 ? 5.519 20.955 10.882 1.00 80.19 88 GLY A O 1
ATOM 680 N N . THR A 1 89 ? 4.730 19.099 9.893 1.00 81.12 89 THR A N 1
ATOM 681 C CA . THR A 1 89 ? 5.881 18.930 8.994 1.00 81.12 89 THR A CA 1
ATOM 682 C C . THR A 1 89 ? 5.969 20.103 8.014 1.00 81.12 89 THR A C 1
ATOM 684 O O . THR A 1 89 ? 5.101 20.294 7.158 1.00 81.12 89 THR A O 1
ATOM 687 N N . ARG A 1 90 ? 7.040 20.901 8.134 1.00 74.69 90 ARG A N 1
ATOM 688 C CA . ARG A 1 90 ? 7.338 22.006 7.210 1.00 74.69 90 ARG A CA 1
ATOM 689 C C . ARG A 1 90 ? 7.627 21.445 5.817 1.00 74.69 90 ARG A C 1
ATOM 691 O O . ARG A 1 90 ? 8.366 20.477 5.692 1.00 74.69 90 ARG A O 1
ATOM 698 N N . GLY A 1 91 ? 7.050 22.054 4.782 1.00 67.00 91 GLY A N 1
ATOM 699 C CA . GLY A 1 91 ? 7.211 21.601 3.394 1.00 67.00 91 GLY A CA 1
ATOM 700 C C . GLY A 1 91 ? 6.236 20.503 2.952 1.00 67.00 91 GLY A C 1
ATOM 701 O O . GLY A 1 91 ? 6.245 20.130 1.783 1.00 67.00 91 GLY A O 1
ATOM 702 N N . ARG A 1 92 ? 5.345 20.017 3.833 1.00 80.88 92 ARG A N 1
ATOM 703 C CA . ARG A 1 92 ? 4.244 19.133 3.421 1.00 80.88 92 ARG A CA 1
ATOM 704 C C . ARG A 1 92 ? 3.286 19.892 2.502 1.00 80.88 92 ARG A C 1
ATOM 706 O O . ARG A 1 92 ? 2.764 20.939 2.883 1.00 80.88 92 ARG A O 1
ATOM 713 N N . THR A 1 93 ? 2.991 19.325 1.334 1.00 80.31 93 THR A N 1
ATOM 714 C CA . THR A 1 93 ? 1.965 19.868 0.434 1.00 80.31 93 THR A CA 1
ATOM 715 C C . THR A 1 93 ? 0.574 19.478 0.950 1.00 80.31 93 THR A C 1
ATOM 717 O O . THR A 1 93 ? 0.289 18.280 1.058 1.00 80.31 93 THR A O 1
ATOM 720 N N . PRO A 1 94 ? -0.302 20.437 1.302 1.00 78.19 94 PRO A N 1
ATOM 721 C CA . PRO A 1 94 ? -1.666 20.120 1.705 1.00 78.19 94 PRO A CA 1
ATOM 722 C C . PRO A 1 94 ? -2.461 19.577 0.515 1.00 78.19 94 PRO A C 1
ATOM 724 O O . PRO A 1 94 ? -2.257 20.004 -0.621 1.00 78.19 94 PRO A O 1
ATOM 727 N N . VAL A 1 95 ? -3.388 18.659 0.786 1.00 80.56 95 VAL A N 1
ATOM 728 C CA . VAL A 1 95 ? -4.413 18.273 -0.189 1.00 80.56 95 VAL A CA 1
ATOM 729 C C . VAL A 1 95 ? -5.473 19.379 -0.206 1.00 80.56 95 VAL A C 1
ATOM 731 O O . VAL A 1 95 ? -6.130 19.635 0.804 1.00 80.56 95 VAL A O 1
ATOM 734 N N . THR A 1 96 ? -5.615 20.066 -1.330 1.00 77.94 96 THR A N 1
ATOM 735 C CA . THR A 1 96 ? -6.584 21.132 -1.601 1.00 77.94 96 THR A CA 1
ATOM 736 C C . THR A 1 96 ? -7.646 20.637 -2.588 1.00 77.94 96 THR A C 1
ATOM 738 O O . THR A 1 96 ? -7.666 19.464 -2.953 1.00 77.94 96 THR A O 1
ATOM 741 N N . GLY A 1 97 ? -8.603 21.484 -2.981 1.00 73.31 97 GLY A N 1
ATOM 742 C CA . GLY A 1 97 ? -9.511 21.157 -4.092 1.00 73.31 97 GLY A CA 1
ATOM 743 C C . GLY A 1 97 ? -8.765 20.965 -5.415 1.00 73.31 97 GLY A C 1
ATOM 744 O O . GLY A 1 97 ? -9.143 20.117 -6.215 1.00 73.31 97 GLY A O 1
ATOM 745 N N . ASP A 1 98 ? -7.661 21.690 -5.581 1.00 73.06 98 ASP A N 1
ATOM 746 C CA . ASP A 1 98 ? -6.972 21.830 -6.859 1.00 73.06 98 ASP A CA 1
ATOM 747 C C . ASP A 1 98 ? -5.921 20.744 -7.110 1.00 73.06 98 ASP A C 1
ATOM 749 O O . ASP A 1 98 ? -5.484 20.591 -8.237 1.00 73.06 98 ASP A O 1
ATOM 753 N N . ASN A 1 99 ? -5.499 19.959 -6.110 1.00 76.00 99 ASN A N 1
ATOM 754 C CA . ASN A 1 99 ? -4.406 18.986 -6.265 1.00 76.00 99 ASN A CA 1
ATOM 755 C C . ASN A 1 99 ? -4.766 17.562 -5.814 1.00 76.00 99 ASN A C 1
ATOM 757 O O . ASN A 1 99 ? -3.993 16.927 -5.108 1.00 76.00 99 ASN A O 1
ATOM 761 N N . ARG A 1 100 ? -5.930 17.039 -6.214 1.00 86.38 100 ARG A N 1
ATOM 762 C CA . ARG A 1 100 ? -6.443 15.738 -5.734 1.00 86.38 100 ARG A CA 1
ATOM 763 C C . ARG A 1 100 ? -6.084 14.526 -6.586 1.00 86.38 100 ARG A C 1
ATOM 765 O O . ARG A 1 100 ? -6.594 13.447 -6.314 1.00 86.38 100 ARG A O 1
ATOM 772 N N . ILE A 1 101 ? -5.239 14.665 -7.603 1.00 91.69 101 ILE A N 1
ATOM 773 C CA . ILE A 1 101 ? -4.972 13.559 -8.531 1.00 91.69 101 ILE A CA 1
ATOM 774 C C . ILE A 1 101 ? -3.774 12.727 -8.060 1.00 91.69 101 ILE A C 1
ATOM 776 O O . ILE A 1 101 ? -2.700 13.274 -7.804 1.00 91.69 101 ILE A O 1
ATOM 780 N N . ILE A 1 102 ? -3.931 11.405 -7.997 1.00 94.12 102 ILE A N 1
ATOM 781 C CA . ILE A 1 102 ? -2.815 10.454 -7.926 1.00 94.12 102 ILE A CA 1
ATOM 782 C C . ILE A 1 102 ? -2.691 9.783 -9.289 1.00 94.12 102 ILE A C 1
ATOM 784 O O . ILE A 1 102 ? -3.654 9.202 -9.789 1.00 94.12 102 ILE A O 1
ATOM 788 N N . TYR A 1 103 ? -1.501 9.832 -9.879 1.00 93.56 103 TYR A N 1
ATOM 789 C CA . TYR A 1 103 ? -1.234 9.123 -11.124 1.00 93.56 103 TYR A CA 1
ATOM 790 C C . TYR A 1 103 ? -0.487 7.818 -10.889 1.00 93.56 103 TYR A C 1
ATOM 792 O O . TYR A 1 103 ? 0.594 7.813 -10.305 1.00 93.56 103 TYR A O 1
ATOM 800 N N . VAL A 1 104 ? -1.046 6.733 -11.420 1.00 94.31 104 VAL A N 1
ATOM 801 C CA . VAL A 1 104 ? -0.413 5.415 -11.505 1.00 94.31 104 VAL A CA 1
ATOM 802 C C . VAL A 1 104 ? 0.143 5.260 -12.920 1.00 94.31 104 VAL A C 1
ATOM 804 O O . VAL A 1 104 ? -0.609 5.129 -13.885 1.00 94.31 104 VAL A O 1
ATOM 807 N N . MET A 1 105 ? 1.461 5.354 -13.071 1.00 91.94 105 MET A N 1
ATOM 808 C CA . MET A 1 105 ? 2.138 5.216 -14.359 1.00 91.94 105 MET A CA 1
ATOM 809 C C . MET A 1 105 ? 2.528 3.761 -14.609 1.00 91.94 105 MET A C 1
ATOM 811 O O . MET A 1 105 ? 3.198 3.138 -13.787 1.00 91.94 105 MET A O 1
ATOM 815 N N . GLU A 1 106 ? 2.146 3.254 -15.779 1.00 91.38 106 GLU A N 1
ATOM 816 C CA . GLU A 1 106 ? 2.511 1.915 -16.246 1.00 91.38 106 GLU A CA 1
ATOM 817 C C . GLU A 1 106 ? 4.027 1.756 -16.511 1.00 91.38 106 GLU A C 1
ATOM 819 O O . GLU A 1 106 ? 4.700 2.749 -16.840 1.00 91.38 106 GLU A O 1
ATOM 824 N N . PRO A 1 107 ? 4.556 0.512 -16.468 1.00 92.62 107 PRO A N 1
ATOM 825 C CA . PRO A 1 107 ? 5.956 0.210 -16.783 1.00 92.62 107 PRO A CA 1
ATOM 826 C C . PRO A 1 107 ? 6.384 0.645 -18.194 1.00 92.62 107 PRO A C 1
ATOM 828 O O . PRO A 1 107 ? 5.647 0.372 -19.150 1.00 92.62 107 PRO A O 1
ATOM 831 N N . PRO A 1 108 ? 7.554 1.302 -18.378 1.00 92.75 108 PRO A N 1
ATOM 832 C CA . PRO A 1 108 ? 7.972 1.846 -19.672 1.00 92.75 108 PRO A CA 1
ATOM 833 C C . PRO A 1 108 ? 8.088 0.791 -20.769 1.00 92.75 108 PRO A C 1
ATOM 835 O O . PRO A 1 108 ? 8.521 -0.335 -20.549 1.00 92.75 108 PRO A O 1
ATOM 838 N N . LEU A 1 109 ? 7.794 1.191 -22.005 1.00 91.56 109 LEU A N 1
ATOM 839 C CA . LEU A 1 109 ? 7.872 0.288 -23.151 1.00 91.56 109 LEU A CA 1
ATOM 840 C C . LEU A 1 109 ? 9.320 0.076 -23.605 1.00 91.56 109 LEU A C 1
ATOM 842 O O . LEU A 1 109 ? 10.116 1.010 -23.668 1.00 91.56 109 LEU A O 1
ATOM 846 N N . MET A 1 110 ? 9.657 -1.128 -24.051 1.00 91.94 110 MET A N 1
ATOM 847 C CA . MET A 1 110 ? 10.967 -1.389 -24.655 1.00 91.94 110 MET A CA 1
ATOM 848 C C . MET A 1 110 ? 11.010 -0.963 -26.129 1.00 91.94 110 MET A C 1
ATOM 850 O O . MET A 1 110 ? 10.220 -1.430 -26.962 1.00 91.94 110 MET A O 1
ATOM 854 N N . SER A 1 111 ? 11.970 -0.103 -26.480 1.00 93.44 111 SER A N 1
ATOM 855 C CA . SER A 1 111 ? 12.281 0.209 -27.880 1.00 93.44 111 SER A CA 1
ATOM 856 C C . SER A 1 111 ? 13.013 -0.955 -28.562 1.00 93.44 111 SER A C 1
ATOM 858 O O . SER A 1 111 ? 13.530 -1.860 -27.910 1.00 93.44 111 SER A O 1
ATOM 860 N N . ARG A 1 112 ? 13.012 -0.977 -29.903 1.00 93.69 112 ARG A N 1
ATOM 861 C CA . ARG A 1 112 ? 13.562 -2.104 -30.685 1.00 93.69 112 ARG A CA 1
ATOM 862 C C . ARG A 1 112 ? 15.058 -2.325 -30.439 1.00 93.69 112 ARG A C 1
ATOM 864 O O . ARG A 1 112 ? 15.494 -3.463 -30.398 1.00 93.69 112 ARG A O 1
ATOM 871 N N . ASP A 1 113 ? 15.804 -1.248 -30.241 1.00 92.75 113 ASP A N 1
ATOM 872 C CA . ASP A 1 113 ? 17.254 -1.201 -30.025 1.00 92.75 113 ASP A CA 1
ATOM 873 C C . ASP A 1 113 ? 17.721 -1.782 -28.681 1.00 92.75 113 ASP A C 1
ATOM 875 O O . ASP A 1 113 ? 18.905 -2.076 -28.530 1.00 92.75 113 ASP A O 1
ATOM 879 N N . VAL A 1 114 ? 16.813 -1.955 -27.716 1.00 94.31 114 VAL A N 1
ATOM 880 C CA . VAL A 1 114 ? 17.126 -2.491 -26.377 1.00 94.31 114 VAL A CA 1
ATOM 881 C C . VAL A 1 114 ? 16.337 -3.745 -26.021 1.00 94.31 114 VAL A C 1
ATOM 883 O O . VAL A 1 114 ? 16.554 -4.319 -24.959 1.00 94.31 114 VAL A O 1
ATOM 886 N N . ARG A 1 115 ? 15.447 -4.205 -26.907 1.00 92.62 115 ARG A N 1
ATOM 887 C CA . ARG A 1 115 ? 14.597 -5.376 -26.664 1.00 92.62 115 ARG A CA 1
ATOM 888 C C . ARG A 1 115 ? 15.417 -6.623 -26.349 1.00 92.62 115 ARG A C 1
ATOM 890 O O . ARG A 1 115 ? 15.156 -7.262 -25.342 1.00 92.62 115 ARG A O 1
ATOM 897 N N . ASP A 1 116 ? 16.431 -6.923 -27.156 1.00 93.25 116 ASP A N 1
ATOM 898 C CA . ASP A 1 116 ? 17.273 -8.108 -26.944 1.00 93.25 116 ASP A CA 1
ATOM 899 C C . ASP A 1 116 ? 18.183 -7.971 -25.721 1.00 93.25 116 ASP A C 1
ATOM 901 O O . ASP A 1 116 ? 18.520 -8.966 -25.085 1.00 93.25 116 ASP A O 1
ATOM 905 N N . LEU A 1 117 ? 18.560 -6.737 -25.371 1.00 93.38 117 LEU A N 1
ATOM 906 C CA . LEU A 1 117 ? 19.345 -6.457 -24.172 1.00 93.38 117 LEU A CA 1
ATOM 907 C C . LEU A 1 117 ? 18.524 -6.721 -22.905 1.00 93.38 117 LEU A C 1
ATOM 909 O O . LEU A 1 117 ? 19.060 -7.291 -21.960 1.00 93.38 117 LEU A O 1
ATOM 913 N N . MET A 1 118 ? 17.252 -6.306 -22.894 1.00 93.81 118 MET A N 1
ATOM 914 C CA . MET A 1 118 ? 16.390 -6.267 -21.704 1.00 93.81 118 MET A CA 1
ATOM 915 C C . MET A 1 118 ? 15.360 -7.405 -21.623 1.00 93.81 118 MET A C 1
ATOM 917 O O . MET A 1 118 ? 14.628 -7.478 -20.638 1.00 93.81 118 MET A O 1
ATOM 921 N N . LYS A 1 119 ? 15.294 -8.293 -22.628 1.00 88.81 119 LYS A N 1
ATOM 922 C CA . LYS A 1 119 ? 14.221 -9.294 -22.812 1.00 88.81 119 LYS A CA 1
ATOM 923 C C . LYS A 1 119 ? 13.855 -10.092 -21.557 1.00 88.81 119 LYS A C 1
ATOM 925 O O . LYS A 1 119 ? 12.672 -10.312 -21.338 1.00 88.81 119 LYS A O 1
ATOM 930 N N . ASP A 1 120 ? 14.834 -10.425 -20.717 1.00 89.38 120 ASP A N 1
ATOM 931 C CA . ASP A 1 120 ? 14.654 -11.324 -19.570 1.00 89.38 120 ASP A CA 1
ATOM 932 C C . ASP A 1 120 ? 14.916 -10.629 -18.223 1.00 89.38 120 ASP A C 1
ATOM 934 O O . ASP A 1 120 ? 14.985 -11.286 -17.190 1.00 89.38 120 ASP A O 1
ATOM 938 N N . TRP A 1 121 ? 15.096 -9.302 -18.198 1.00 93.00 121 TRP A N 1
ATOM 939 C CA . TRP A 1 121 ? 15.402 -8.578 -16.951 1.00 93.00 121 TRP A CA 1
ATOM 940 C C . TRP A 1 121 ? 14.231 -8.589 -15.964 1.00 93.00 121 TRP A C 1
ATOM 942 O O . TRP A 1 121 ? 14.436 -8.410 -14.770 1.00 93.00 121 TRP A O 1
ATOM 952 N N . HIS A 1 122 ? 13.013 -8.795 -16.468 1.00 90.31 122 HIS A N 1
ATOM 953 C CA . HIS A 1 122 ? 11.790 -8.874 -15.672 1.00 90.31 122 HIS A CA 1
ATOM 954 C C . HIS A 1 122 ? 11.582 -10.253 -15.032 1.00 90.31 122 HIS A C 1
ATOM 956 O O . HIS A 1 122 ? 10.679 -10.418 -14.216 1.00 90.31 122 HIS A O 1
ATOM 962 N N . GLN A 1 123 ? 12.367 -11.258 -15.435 1.00 89.00 123 GLN A N 1
ATOM 963 C CA . GLN A 1 123 ? 12.219 -12.628 -14.960 1.00 89.00 123 GLN A CA 1
ATOM 964 C C . GLN A 1 123 ? 13.175 -12.888 -13.797 1.00 89.00 123 GLN A C 1
ATOM 966 O O . GLN A 1 123 ? 14.379 -12.626 -13.934 1.00 89.00 123 GLN A O 1
ATOM 971 N N . PRO A 1 124 ? 12.669 -13.440 -12.683 1.00 89.38 124 PRO A N 1
ATOM 972 C CA . PRO A 1 124 ? 13.511 -14.049 -11.672 1.00 89.38 124 PRO A CA 1
ATOM 973 C C . PRO A 1 124 ? 14.487 -15.060 -12.278 1.00 89.38 124 PRO A C 1
ATOM 975 O O . PRO A 1 124 ? 14.152 -15.800 -13.205 1.00 89.38 124 PRO A O 1
ATOM 978 N N . VAL A 1 125 ? 15.704 -15.091 -11.748 1.00 88.12 125 VAL A N 1
ATOM 979 C CA . VAL A 1 125 ? 16.675 -16.150 -12.027 1.00 88.12 125 VAL A CA 1
ATOM 980 C C . VAL A 1 125 ? 16.544 -17.187 -10.922 1.00 88.12 125 VAL A C 1
ATOM 982 O O . VAL A 1 125 ? 16.785 -16.880 -9.757 1.00 88.12 125 VAL A O 1
ATOM 985 N N . LEU A 1 126 ? 16.143 -18.397 -11.300 1.00 83.00 126 LEU A N 1
ATOM 986 C CA . LEU A 1 126 ? 15.930 -19.523 -10.397 1.00 83.00 126 LEU A CA 1
ATOM 987 C C . LEU A 1 126 ? 16.733 -20.737 -10.893 1.00 83.00 126 LEU A C 1
ATOM 989 O O . LEU A 1 126 ? 16.978 -20.835 -12.102 1.00 83.00 126 LEU A O 1
ATOM 993 N N . PRO A 1 127 ? 17.180 -21.637 -10.000 1.00 79.69 127 PRO A N 1
ATOM 994 C CA . PRO A 1 127 ? 17.762 -22.922 -10.365 1.00 79.69 127 PRO A CA 1
ATOM 995 C C . PRO A 1 127 ? 16.694 -23.787 -11.054 1.00 79.69 127 PRO A C 1
ATOM 997 O O . PRO A 1 127 ? 15.499 -23.544 -10.888 1.00 79.69 127 PRO A O 1
ATOM 1000 N N . GLU A 1 128 ? 17.105 -24.776 -11.855 1.00 75.81 128 GLU A N 1
ATOM 1001 C CA . GLU A 1 128 ? 16.161 -25.581 -12.654 1.00 75.81 128 GLU A CA 1
ATOM 1002 C C . GLU A 1 128 ? 15.113 -26.315 -11.802 1.00 75.81 128 GLU A C 1
ATOM 1004 O O . GLU A 1 128 ? 13.986 -26.510 -12.250 1.00 75.81 128 GLU A O 1
ATOM 1009 N N . ASP A 1 129 ? 15.471 -26.689 -10.578 1.00 73.94 129 ASP A N 1
ATOM 1010 C CA . ASP A 1 129 ? 14.620 -27.363 -9.601 1.00 73.94 129 ASP A CA 1
ATOM 1011 C C . ASP A 1 129 ? 13.636 -26.432 -8.870 1.00 73.94 129 ASP A C 1
ATOM 1013 O O . ASP A 1 129 ? 12.640 -26.924 -8.345 1.00 73.94 129 ASP A O 1
ATOM 1017 N N . GLU A 1 130 ? 13.843 -25.108 -8.895 1.00 71.31 130 GLU A N 1
ATOM 1018 C CA . GLU A 1 130 ? 12.925 -24.107 -8.309 1.00 71.31 130 GLU A CA 1
ATOM 1019 C C . GLU A 1 130 ? 12.075 -23.385 -9.376 1.00 71.31 130 GLU A C 1
ATOM 1021 O O . GLU A 1 130 ? 11.434 -22.372 -9.091 1.00 71.31 130 GLU A O 1
ATOM 1026 N N . LEU A 1 131 ? 12.086 -23.851 -10.631 1.00 67.06 131 LEU A N 1
ATOM 1027 C CA . LEU A 1 131 ? 11.290 -23.254 -11.708 1.00 67.06 131 LEU A CA 1
ATOM 1028 C C . LEU A 1 131 ? 9.780 -23.457 -11.458 1.00 67.06 131 LEU A C 1
ATOM 1030 O O . LEU A 1 131 ? 9.218 -24.506 -11.764 1.00 67.06 131 LEU A O 1
ATOM 1034 N N . ASP A 1 132 ? 9.127 -22.415 -10.937 1.00 65.31 132 ASP A N 1
ATOM 1035 C CA . ASP A 1 132 ? 7.668 -22.307 -10.747 1.00 65.31 132 ASP A CA 1
ATOM 1036 C C . ASP A 1 132 ? 6.932 -22.147 -12.115 1.00 65.31 132 ASP A C 1
ATOM 1038 O O . ASP A 1 132 ? 7.585 -21.972 -13.158 1.00 65.31 132 ASP A O 1
ATOM 1042 N N . PRO A 1 133 ? 5.581 -22.199 -12.202 1.00 69.31 133 PRO A N 1
ATOM 1043 C CA . PRO A 1 133 ? 4.890 -22.088 -13.477 1.00 69.31 133 PRO A CA 1
ATOM 1044 C C . PRO A 1 133 ? 5.109 -20.704 -14.101 1.00 69.31 133 PRO A C 1
ATOM 1046 O O . PRO A 1 133 ? 5.374 -19.718 -13.416 1.00 69.31 133 PRO A O 1
ATOM 1049 N N . GLN A 1 134 ? 4.955 -20.610 -15.424 1.00 79.12 134 GLN A N 1
ATOM 1050 C CA . GLN A 1 134 ? 5.134 -19.355 -16.163 1.00 79.12 134 GLN A CA 1
ATOM 1051 C C . GLN A 1 134 ? 4.104 -18.296 -15.736 1.00 79.12 134 GLN A C 1
ATOM 1053 O O . GLN A 1 134 ? 2.997 -18.234 -16.271 1.00 79.12 134 GLN A O 1
ATOM 1058 N N . LEU A 1 135 ? 4.475 -17.463 -14.762 1.00 83.25 135 LEU A N 1
ATOM 1059 C CA . LEU A 1 135 ? 3.662 -16.355 -14.269 1.00 83.25 135 LEU A CA 1
ATOM 1060 C C . LEU A 1 135 ? 3.581 -15.220 -15.301 1.00 83.25 135 LEU A C 1
ATOM 1062 O O . LEU A 1 135 ? 4.531 -14.997 -16.060 1.00 83.25 135 LEU A O 1
ATOM 1066 N N . PRO A 1 136 ? 2.464 -14.471 -15.337 1.00 82.62 136 PRO A N 1
ATOM 1067 C CA . PRO A 1 136 ? 2.338 -13.324 -16.225 1.00 82.62 136 PRO A CA 1
ATOM 1068 C C . PRO A 1 136 ? 3.347 -12.233 -15.850 1.00 82.62 136 PRO A C 1
ATOM 1070 O O . PRO A 1 136 ? 3.552 -11.928 -14.680 1.00 82.62 136 PRO A O 1
ATOM 1073 N N . THR A 1 137 ? 3.956 -11.597 -16.847 1.00 80.81 137 THR A N 1
ATOM 1074 C CA . THR A 1 137 ? 4.841 -10.449 -16.620 1.00 80.81 137 THR A CA 1
ATOM 1075 C C . THR A 1 137 ? 4.038 -9.223 -16.185 1.00 80.81 137 THR A C 1
ATOM 1077 O O . THR A 1 137 ? 3.098 -8.842 -16.880 1.00 80.81 137 THR A O 1
ATOM 1080 N N . TRP A 1 138 ? 4.475 -8.533 -15.127 1.00 78.81 138 TRP A N 1
ATOM 1081 C CA . TRP A 1 138 ? 3.968 -7.205 -14.763 1.00 78.81 138 TRP A CA 1
ATOM 1082 C C . TRP A 1 138 ? 4.499 -6.118 -15.709 1.00 78.81 138 TRP A C 1
ATOM 1084 O O . TRP A 1 138 ? 5.477 -5.440 -15.422 1.00 78.81 138 TRP A O 1
ATOM 1094 N N . ASN A 1 139 ? 3.853 -5.948 -16.858 1.00 77.88 139 ASN A N 1
ATOM 1095 C CA . ASN A 1 139 ? 4.098 -4.877 -17.825 1.00 77.88 139 ASN A CA 1
ATOM 1096 C C . ASN A 1 139 ? 2.831 -4.030 -18.094 1.00 77.88 139 ASN A C 1
ATOM 1098 O O . ASN A 1 139 ? 1.785 -4.214 -17.472 1.00 77.88 139 ASN A O 1
ATOM 1102 N N . SER A 1 140 ? 2.901 -3.095 -19.042 1.00 63.53 140 SER A N 1
ATOM 1103 C CA . SER A 1 140 ? 1.775 -2.220 -19.424 1.00 63.53 140 SER A CA 1
ATOM 1104 C C . SER A 1 140 ? 0.548 -2.941 -20.003 1.00 63.53 140 SER A C 1
ATOM 1106 O O . SER A 1 140 ? -0.516 -2.346 -20.100 1.00 63.53 140 SER A O 1
ATOM 1108 N N . SER A 1 141 ? 0.667 -4.212 -20.393 1.00 62.50 141 SER A N 1
ATOM 1109 C CA . SER A 1 141 ? -0.437 -5.046 -20.895 1.00 62.50 141 SER A CA 1
ATOM 1110 C C . SER A 1 141 ? -0.984 -6.022 -19.843 1.00 62.50 141 SER A C 1
ATOM 1112 O O . SER A 1 141 ? -1.806 -6.872 -20.178 1.00 62.50 141 SER A O 1
ATOM 1114 N N . THR A 1 142 ? -0.528 -5.935 -18.588 1.00 76.69 142 THR A N 1
ATOM 1115 C CA . THR A 1 142 ? -0.972 -6.834 -17.508 1.00 76.69 142 THR A CA 1
ATOM 1116 C C . THR A 1 142 ? -2.433 -6.583 -17.170 1.00 76.69 142 THR A C 1
ATOM 1118 O O . THR A 1 142 ? -2.822 -5.445 -16.904 1.00 76.69 142 THR A O 1
ATOM 1121 N N . ALA A 1 143 ? -3.222 -7.657 -17.099 1.00 79.38 143 ALA A N 1
ATOM 1122 C CA . ALA A 1 143 ? -4.631 -7.596 -16.712 1.00 79.38 143 ALA A CA 1
ATOM 1123 C C . ALA A 1 143 ? -4.848 -7.026 -15.296 1.00 79.38 143 ALA A C 1
ATOM 1125 O O . ALA A 1 143 ? -5.895 -6.450 -15.046 1.00 79.38 143 ALA A O 1
ATOM 1126 N N . HIS A 1 144 ? -3.838 -7.113 -14.421 1.00 87.81 144 HIS A N 1
ATOM 1127 C CA . HIS A 1 144 ? -3.869 -6.642 -13.032 1.00 87.81 144 HIS A CA 1
ATOM 1128 C C . HIS A 1 144 ? -3.626 -5.135 -12.840 1.00 87.81 144 HIS A C 1
ATOM 1130 O O . HIS A 1 144 ? -3.788 -4.622 -11.734 1.00 87.81 144 HIS A O 1
ATOM 1136 N N . MET A 1 145 ? -3.234 -4.392 -13.884 1.00 89.25 145 MET A N 1
ATOM 1137 C CA . MET A 1 145 ? -3.037 -2.936 -13.778 1.00 89.25 145 MET A CA 1
ATOM 1138 C C . MET A 1 145 ? -4.339 -2.181 -13.433 1.00 89.25 145 MET A C 1
ATOM 1140 O O . MET A 1 145 ? -4.303 -1.345 -12.527 1.00 89.25 145 MET A O 1
ATOM 1144 N N . PRO A 1 146 ? -5.484 -2.439 -14.103 1.00 92.81 146 PRO A N 1
ATOM 1145 C CA . PRO A 1 146 ? -6.787 -1.920 -13.683 1.00 92.81 146 PRO A CA 1
ATOM 1146 C C . PRO A 1 146 ? -7.136 -2.250 -12.228 1.00 92.81 146 PRO A C 1
ATOM 1148 O O . PRO A 1 146 ? -7.549 -1.355 -11.495 1.00 92.81 146 PRO A O 1
ATOM 1151 N N . ASP A 1 147 ? -6.890 -3.486 -11.792 1.00 94.81 147 ASP A N 1
ATOM 1152 C CA . ASP A 1 147 ? -7.234 -3.940 -10.441 1.00 94.81 147 ASP A CA 1
ATOM 1153 C C . ASP A 1 147 ? -6.421 -3.215 -9.364 1.00 94.81 147 ASP A C 1
ATOM 1155 O O . ASP A 1 147 ? -6.966 -2.789 -8.346 1.00 94.81 147 ASP A O 1
ATOM 1159 N N . LEU A 1 148 ? -5.126 -2.982 -9.614 1.00 94.62 148 LEU A N 1
ATOM 1160 C CA . LEU A 1 148 ? -4.293 -2.138 -8.756 1.00 94.62 148 LEU A CA 1
ATOM 1161 C C . LEU A 1 148 ? -4.865 -0.720 -8.647 1.00 94.62 148 LEU A C 1
ATOM 1163 O O . LEU A 1 148 ? -4.908 -0.140 -7.564 1.00 94.62 148 LEU A O 1
ATOM 1167 N N . VAL A 1 149 ? -5.299 -0.136 -9.764 1.00 95.19 149 VAL A N 1
ATOM 1168 C CA . VAL A 1 149 ? -5.864 1.220 -9.779 1.00 95.19 149 VAL A CA 1
ATOM 1169 C C . VAL A 1 149 ? -7.178 1.264 -9.002 1.00 95.19 149 VAL A C 1
ATOM 1171 O O . VAL A 1 149 ? -7.383 2.203 -8.236 1.00 95.19 149 VAL A O 1
ATOM 1174 N N . ASP A 1 150 ? -8.040 0.259 -9.145 1.00 95.69 150 ASP A N 1
ATOM 1175 C CA . ASP A 1 150 ? -9.307 0.171 -8.415 1.00 95.69 150 ASP A CA 1
ATOM 1176 C C . ASP A 1 150 ? -9.095 -0.049 -6.913 1.00 95.69 150 ASP A C 1
ATOM 1178 O O . ASP A 1 150 ? -9.740 0.621 -6.099 1.00 95.69 150 ASP A O 1
ATOM 1182 N N . TYR A 1 151 ? -8.118 -0.874 -6.529 1.00 96.00 151 TYR A N 1
ATOM 1183 C CA . TYR A 1 151 ? -7.682 -0.982 -5.138 1.00 96.00 151 TYR A CA 1
ATOM 1184 C C . TYR A 1 151 ? -7.211 0.371 -4.597 1.00 96.00 151 TYR A C 1
ATOM 1186 O O . TYR A 1 151 ? -7.661 0.816 -3.541 1.00 96.00 151 TYR A O 1
ATOM 1194 N N . LEU A 1 152 ? -6.336 1.068 -5.330 1.00 95.75 152 LEU A N 1
ATOM 1195 C CA . LEU A 1 152 ? -5.811 2.366 -4.911 1.00 95.75 152 LEU A CA 1
ATOM 1196 C C . LEU A 1 152 ? -6.904 3.444 -4.853 1.00 95.75 152 LEU A C 1
ATOM 1198 O O . LEU A 1 152 ? -6.823 4.314 -3.991 1.00 95.75 152 LEU A O 1
ATOM 1202 N N . ARG A 1 153 ? -7.945 3.387 -5.697 1.00 95.00 153 ARG A N 1
ATOM 1203 C CA . ARG A 1 153 ? -9.137 4.253 -5.583 1.00 95.00 153 ARG A CA 1
ATOM 1204 C C . ARG A 1 153 ? -9.891 4.001 -4.287 1.00 95.00 153 ARG A C 1
ATOM 1206 O O . ARG A 1 153 ? -10.252 4.955 -3.605 1.00 95.00 153 ARG A O 1
ATOM 1213 N N . ALA A 1 154 ? -10.105 2.736 -3.934 1.00 92.06 154 ALA A N 1
ATOM 1214 C CA . ALA A 1 154 ? -10.735 2.382 -2.669 1.00 92.06 154 ALA A CA 1
ATOM 1215 C C . ALA A 1 154 ? -9.869 2.820 -1.473 1.00 92.06 154 ALA A C 1
ATOM 1217 O O . ALA A 1 154 ? -10.382 3.361 -0.495 1.00 92.06 154 ALA A O 1
ATOM 1218 N N . PHE A 1 155 ? -8.548 2.652 -1.578 1.00 91.50 155 PHE A N 1
ATOM 1219 C CA . PHE A 1 155 ? -7.588 2.996 -0.534 1.00 91.50 155 PHE A CA 1
ATOM 1220 C C . PHE A 1 155 ? -7.406 4.509 -0.350 1.00 91.50 155 PHE A C 1
ATOM 1222 O O . PHE A 1 155 ? -7.347 4.994 0.777 1.00 91.50 155 PHE A O 1
ATOM 1229 N N . PHE A 1 156 ? -7.341 5.278 -1.431 1.00 89.56 156 PHE A N 1
ATOM 1230 C CA . PHE A 1 156 ? -7.223 6.735 -1.413 1.00 89.56 156 PHE A CA 1
ATOM 1231 C C . PHE A 1 156 ? -8.560 7.384 -1.782 1.00 89.56 156 PHE A C 1
ATOM 1233 O O . PHE A 1 156 ? -8.607 8.231 -2.664 1.00 89.56 156 PHE A O 1
ATOM 1240 N N . LEU A 1 157 ? -9.640 7.015 -1.082 1.00 85.56 157 LEU A N 1
ATOM 1241 C CA . LEU A 1 157 ? -11.031 7.392 -1.395 1.00 85.56 157 LEU A CA 1
ATOM 1242 C C . LEU A 1 157 ? -11.258 8.891 -1.698 1.00 85.56 157 LEU A C 1
ATOM 1244 O O . LEU A 1 157 ? -12.129 9.246 -2.484 1.00 85.56 157 LEU A O 1
ATOM 1248 N N . THR A 1 158 ? -10.499 9.793 -1.070 1.00 83.50 158 THR A N 1
ATOM 1249 C CA . THR A 1 158 ? -10.630 11.254 -1.263 1.00 83.50 158 THR A CA 1
ATOM 1250 C C . THR A 1 158 ? -9.815 11.810 -2.429 1.00 83.50 158 THR A C 1
ATOM 1252 O O . THR A 1 158 ? -9.887 13.012 -2.712 1.00 83.50 158 THR A O 1
ATOM 1255 N N . MET A 1 159 ? -9.036 10.957 -3.087 1.00 88.56 159 MET A N 1
ATOM 1256 C CA . MET A 1 159 ? -8.159 11.277 -4.200 1.00 88.56 159 MET A CA 1
ATOM 1257 C C . MET A 1 159 ? -8.727 10.701 -5.493 1.00 88.56 159 MET A C 1
ATOM 1259 O O . MET A 1 159 ? -9.333 9.635 -5.532 1.00 88.56 159 MET A O 1
ATOM 1263 N N . ASP A 1 160 ? -8.473 11.404 -6.582 1.00 91.69 160 ASP A N 1
ATOM 1264 C CA . ASP A 1 160 ? -8.773 10.945 -7.925 1.00 91.69 160 ASP A CA 1
ATOM 1265 C C . ASP A 1 160 ? -7.588 10.129 -8.450 1.00 91.69 160 ASP A C 1
ATOM 1267 O O . ASP A 1 160 ? -6.586 10.678 -8.921 1.00 91.69 160 ASP A O 1
ATOM 1271 N N . VAL A 1 161 ? -7.669 8.807 -8.296 1.00 94.50 161 VAL A N 1
ATOM 1272 C CA . VAL A 1 161 ? -6.626 7.890 -8.764 1.00 94.50 161 VAL A CA 1
ATOM 1273 C C . VAL A 1 161 ? -6.876 7.527 -10.225 1.00 94.50 161 VAL A C 1
ATOM 1275 O O . VAL A 1 161 ? -7.908 6.950 -10.594 1.00 94.50 161 VAL A O 1
ATOM 1278 N N . ARG A 1 162 ? -5.898 7.847 -11.072 1.00 92.31 162 ARG A N 1
ATOM 1279 C CA . ARG A 1 162 ? -5.961 7.642 -12.521 1.00 92.31 162 ARG A CA 1
ATOM 1280 C C . ARG A 1 162 ? -4.733 6.887 -13.005 1.00 92.31 162 ARG A C 1
ATOM 1282 O O . ARG A 1 162 ? -3.608 7.233 -12.646 1.00 92.31 162 ARG A O 1
ATOM 1289 N N . SER A 1 163 ? -4.936 5.902 -13.873 1.00 90.56 163 SER A N 1
ATOM 1290 C CA . SER A 1 163 ? -3.834 5.326 -14.637 1.00 90.56 163 SER A CA 1
ATOM 1291 C C . SER A 1 163 ? -3.411 6.272 -15.757 1.00 90.56 163 SER A C 1
ATOM 1293 O O . SER A 1 163 ? -4.232 6.954 -16.375 1.00 90.56 163 SER A O 1
ATOM 1295 N N . ILE A 1 164 ? -2.110 6.313 -16.030 1.00 84.50 164 ILE A N 1
ATOM 1296 C CA . ILE A 1 164 ? -1.561 6.941 -17.228 1.00 84.50 164 ILE A CA 1
ATOM 1297 C C . ILE A 1 164 ? -0.922 5.843 -18.076 1.00 84.50 164 ILE A C 1
ATOM 1299 O O . ILE A 1 164 ? 0.151 5.355 -17.698 1.00 84.50 164 ILE A O 1
ATOM 1303 N N . PRO A 1 165 ? -1.504 5.534 -19.252 1.00 78.62 165 PRO A N 1
ATOM 1304 C CA . PRO A 1 165 ? -0.860 4.682 -20.235 1.00 78.62 165 PRO A CA 1
ATOM 1305 C C . PRO A 1 165 ? 0.500 5.250 -20.605 1.00 78.62 165 PRO A C 1
ATOM 1307 O O . PRO A 1 165 ? 0.621 6.414 -21.024 1.00 78.62 165 PRO A O 1
ATOM 1310 N N . THR A 1 166 ? 1.552 4.464 -20.414 1.00 71.69 166 THR A N 1
ATOM 1311 C CA . THR A 1 166 ? 2.891 5.028 -20.535 1.00 71.69 166 THR A CA 1
ATOM 1312 C C . THR A 1 166 ? 3.306 5.165 -21.994 1.00 71.69 166 THR A C 1
ATOM 1314 O O . THR A 1 166 ? 3.243 4.246 -22.809 1.00 71.69 166 THR A O 1
ATOM 1317 N N . LYS A 1 167 ? 3.777 6.362 -22.336 1.00 81.69 167 LYS A N 1
ATOM 1318 C CA . LYS A 1 167 ? 4.471 6.642 -23.601 1.00 81.69 167 LYS A CA 1
ATOM 1319 C C . LYS A 1 167 ? 5.989 6.665 -23.419 1.00 81.69 167 LYS A C 1
ATOM 1321 O O . LYS A 1 167 ? 6.708 6.931 -24.385 1.00 81.69 167 LYS A O 1
ATOM 1326 N N . ARG A 1 168 ? 6.470 6.430 -22.191 1.00 90.12 168 ARG A N 1
ATOM 1327 C CA . ARG A 1 168 ? 7.900 6.370 -21.881 1.00 90.12 168 ARG A CA 1
ATOM 1328 C C . ARG A 1 168 ? 8.496 5.105 -22.447 1.00 90.12 168 ARG A C 1
ATOM 1330 O O . ARG A 1 168 ? 7.818 4.079 -22.524 1.00 90.12 168 ARG A O 1
ATOM 1337 N N . LYS A 1 169 ? 9.760 5.194 -22.850 1.00 92.69 169 LYS A N 1
ATOM 1338 C CA . LYS A 1 169 ? 10.455 4.055 -23.436 1.00 92.69 169 LYS A CA 1
ATOM 1339 C C . LYS A 1 169 ? 11.849 3.877 -22.876 1.00 92.69 169 LYS A C 1
ATOM 1341 O O . LYS A 1 169 ? 12.591 4.852 -22.777 1.00 92.69 169 LYS A O 1
ATOM 1346 N N . TRP A 1 170 ? 12.214 2.629 -22.625 1.00 95.00 170 TRP A N 1
ATOM 1347 C CA . TRP A 1 170 ? 13.609 2.228 -22.536 1.00 95.00 170 TRP A CA 1
ATOM 1348 C C . TRP A 1 170 ? 14.234 2.305 -23.935 1.00 95.00 170 TRP A C 1
ATOM 1350 O O . TRP A 1 170 ? 13.634 1.847 -24.917 1.00 95.00 170 TRP A O 1
ATOM 1360 N N . GLN A 1 171 ? 15.397 2.947 -24.036 1.00 94.38 171 GLN A N 1
ATOM 1361 C CA . GLN A 1 171 ? 16.164 3.190 -25.264 1.00 94.38 171 GLN A CA 1
ATOM 1362 C C . GLN A 1 171 ? 17.659 3.095 -24.982 1.00 94.38 171 GLN A C 1
ATOM 1364 O O . GLN A 1 171 ? 18.097 3.259 -23.843 1.00 94.38 171 GLN A O 1
ATOM 1369 N N . ARG A 1 172 ? 18.464 2.835 -26.011 1.00 92.44 172 ARG A N 1
ATOM 1370 C CA . ARG A 1 172 ? 19.916 2.769 -25.864 1.00 92.44 172 ARG A CA 1
ATOM 1371 C C . ARG A 1 172 ? 20.449 4.134 -25.429 1.00 92.44 172 ARG A C 1
ATOM 1373 O O . ARG A 1 172 ? 20.056 5.170 -25.966 1.00 92.44 172 ARG A O 1
ATOM 1380 N N . TRP A 1 173 ? 21.352 4.131 -24.451 1.00 89.38 173 TRP A N 1
ATOM 1381 C CA . TRP A 1 173 ? 22.066 5.337 -24.051 1.00 89.38 173 TRP A CA 1
ATOM 1382 C C . TRP A 1 173 ? 23.338 5.509 -24.890 1.00 89.38 173 TRP A C 1
ATOM 1384 O O . TRP A 1 173 ? 24.258 4.695 -24.809 1.00 89.38 173 TRP A O 1
ATOM 1394 N N . ASP A 1 174 ? 23.409 6.583 -25.677 1.00 76.31 174 ASP A N 1
ATOM 1395 C CA . ASP A 1 174 ? 24.605 6.926 -26.452 1.00 76.31 174 ASP A CA 1
ATOM 1396 C C . ASP A 1 174 ? 25.521 7.858 -25.644 1.00 76.31 174 ASP A C 1
ATOM 1398 O O . ASP A 1 174 ? 25.369 9.084 -25.671 1.00 76.31 174 ASP A O 1
ATOM 1402 N N . ALA A 1 175 ? 26.521 7.286 -24.965 1.00 61.91 175 ALA A N 1
ATOM 1403 C CA . ALA A 1 175 ? 27.501 8.030 -24.159 1.00 61.91 175 ALA A CA 1
ATOM 1404 C C . ALA A 1 175 ? 28.244 9.139 -24.943 1.00 61.91 175 ALA A C 1
ATOM 1406 O O . ALA A 1 175 ? 28.660 10.145 -24.367 1.00 61.91 175 ALA A O 1
ATOM 1407 N N . ASN A 1 176 ? 28.342 9.008 -26.273 1.00 55.66 176 ASN A N 1
ATOM 1408 C CA . ASN A 1 176 ? 29.003 9.972 -27.161 1.00 55.66 176 ASN A CA 1
ATOM 1409 C C . ASN A 1 176 ? 28.350 11.367 -27.175 1.00 55.66 176 ASN A C 1
ATOM 1411 O O . ASN A 1 176 ? 28.980 12.321 -27.626 1.00 55.66 176 ASN A O 1
ATOM 1415 N N . LYS A 1 177 ? 27.109 11.512 -26.691 1.00 58.44 177 LYS A N 1
ATOM 1416 C CA . LYS A 1 177 ? 26.412 12.809 -26.648 1.00 58.44 177 LYS A CA 1
ATOM 1417 C C . LYS A 1 177 ? 26.716 13.636 -25.393 1.00 58.44 177 LYS A C 1
ATOM 1419 O O . LYS A 1 177 ? 26.470 14.834 -25.421 1.00 58.44 177 LYS A O 1
ATOM 1424 N N . ASN A 1 178 ? 27.257 13.039 -24.324 1.00 54.25 178 ASN A N 1
ATOM 1425 C CA . ASN A 1 178 ? 27.634 13.750 -23.091 1.00 54.25 178 ASN A CA 1
ATOM 1426 C C . ASN A 1 178 ? 28.777 13.033 -22.327 1.00 54.25 178 ASN A C 1
ATOM 1428 O O . ASN A 1 178 ? 28.568 12.485 -21.246 1.00 54.25 178 ASN A O 1
ATOM 1432 N N . PRO A 1 179 ? 30.014 13.041 -22.857 1.00 53.56 179 PRO A N 1
ATOM 1433 C CA . PRO A 1 179 ? 31.122 12.246 -22.312 1.00 53.56 179 PRO A CA 1
ATOM 1434 C C . PRO A 1 179 ? 31.745 12.796 -21.014 1.00 53.56 179 PRO A C 1
ATOM 1436 O O . PRO A 1 179 ? 32.483 12.083 -20.343 1.00 53.56 179 PRO A O 1
ATOM 1439 N N . LYS A 1 180 ? 31.491 14.060 -20.644 1.00 56.62 180 LYS A N 1
ATOM 1440 C CA . LYS A 1 180 ? 32.270 14.770 -19.608 1.00 56.62 180 LYS A CA 1
ATOM 1441 C C . LYS A 1 180 ? 31.881 14.475 -18.149 1.00 56.62 180 LYS A C 1
ATOM 1443 O O . LYS A 1 180 ? 32.561 14.980 -17.263 1.00 56.62 180 LYS A O 1
ATOM 1448 N N . SER A 1 181 ? 30.837 13.686 -17.877 1.00 51.72 181 SER A N 1
ATOM 1449 C CA . SER A 1 181 ? 30.401 13.390 -16.496 1.00 51.72 181 SER A CA 1
ATOM 1450 C C . SER A 1 181 ? 30.154 11.908 -16.198 1.00 51.72 181 SER A C 1
ATOM 1452 O O . SER A 1 181 ? 29.572 11.595 -15.162 1.00 51.72 181 SER A O 1
ATOM 1454 N N . MET A 1 182 ? 30.545 10.989 -17.087 1.00 60.94 182 MET A N 1
ATOM 1455 C CA . MET A 1 182 ? 30.208 9.569 -16.942 1.00 60.94 182 MET A CA 1
ATOM 1456 C C . MET A 1 182 ? 31.423 8.714 -16.587 1.00 60.94 182 MET A C 1
ATOM 1458 O O . MET A 1 182 ? 32.468 8.796 -17.228 1.00 60.94 182 MET A O 1
ATOM 1462 N N . ASN A 1 183 ? 31.256 7.846 -15.587 1.00 65.94 183 ASN A N 1
ATOM 1463 C CA . ASN A 1 183 ? 32.232 6.811 -15.262 1.00 65.94 183 ASN A CA 1
ATOM 1464 C C . ASN A 1 183 ? 32.267 5.755 -16.393 1.00 65.94 183 ASN A C 1
ATOM 1466 O O . ASN A 1 183 ? 31.227 5.152 -16.666 1.00 65.94 183 ASN A O 1
ATOM 1470 N N . PRO A 1 18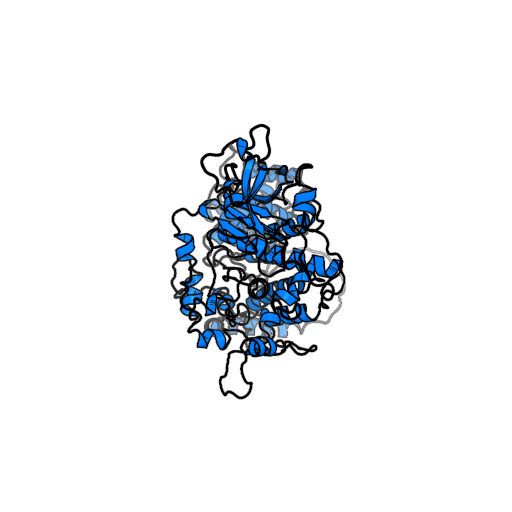4 ? 33.427 5.492 -17.029 1.00 62.59 184 PRO A N 1
ATOM 1471 C CA . PRO A 1 184 ? 33.548 4.565 -18.160 1.00 62.59 184 PRO A CA 1
ATOM 1472 C C . PRO A 1 184 ? 33.288 3.090 -17.809 1.00 62.59 184 PRO A C 1
ATOM 1474 O O . PRO A 1 184 ? 33.059 2.285 -18.707 1.00 62.59 184 PRO A O 1
ATOM 1477 N N . THR A 1 185 ? 33.311 2.724 -16.525 1.00 72.00 185 THR A N 1
ATOM 1478 C CA . THR A 1 185 ? 32.996 1.359 -16.058 1.00 72.00 185 THR A CA 1
ATOM 1479 C C . THR A 1 185 ? 31.505 1.145 -15.785 1.00 72.00 185 THR A C 1
ATOM 1481 O O . THR A 1 185 ? 31.043 0.007 -15.712 1.00 72.00 185 THR A O 1
ATOM 1484 N N . GLN A 1 186 ? 30.737 2.232 -15.672 1.00 82.88 186 GLN A N 1
ATOM 1485 C CA . GLN A 1 186 ? 29.317 2.200 -15.351 1.00 82.88 186 GLN A CA 1
ATOM 1486 C C . GLN A 1 186 ? 28.476 2.003 -16.617 1.00 82.88 186 GLN A C 1
ATOM 1488 O O . GLN A 1 186 ? 28.695 2.661 -17.636 1.00 82.88 186 GLN A O 1
ATOM 1493 N N . ARG A 1 187 ? 27.477 1.118 -16.545 1.00 90.25 187 ARG A N 1
ATOM 1494 C CA . ARG A 1 187 ? 26.542 0.868 -17.648 1.00 90.25 187 ARG A CA 1
ATOM 1495 C C . ARG A 1 187 ? 25.270 1.698 -17.486 1.00 90.25 187 ARG A C 1
ATOM 1497 O O . ARG A 1 187 ? 24.801 1.899 -16.363 1.00 90.25 187 ARG A O 1
ATOM 1504 N N . TYR A 1 188 ? 24.723 2.152 -18.615 1.00 92.38 188 TYR A N 1
ATOM 1505 C CA . TYR A 1 188 ? 23.551 3.026 -18.667 1.00 92.38 188 TYR A CA 1
ATOM 1506 C C . TYR A 1 188 ? 22.544 2.566 -19.715 1.00 92.38 188 TYR A C 1
ATOM 1508 O O . TYR A 1 188 ? 22.913 2.159 -20.819 1.00 92.38 188 TYR A O 1
ATOM 1516 N N . ILE A 1 189 ? 21.269 2.700 -19.376 1.00 95.12 189 ILE A N 1
ATOM 1517 C CA . ILE A 1 189 ? 20.127 2.590 -20.277 1.00 95.12 189 ILE A CA 1
ATOM 1518 C C . ILE A 1 189 ? 19.391 3.932 -20.273 1.00 95.12 189 ILE A C 1
ATOM 1520 O O . ILE A 1 189 ? 19.418 4.656 -19.284 1.00 95.12 189 ILE A O 1
ATOM 1524 N N . GLY A 1 190 ? 18.784 4.327 -21.383 1.00 94.62 190 GLY A N 1
ATOM 1525 C CA . GLY A 1 190 ? 18.065 5.591 -21.482 1.00 94.62 190 GLY A CA 1
ATOM 1526 C C . GLY A 1 190 ? 16.582 5.434 -21.152 1.00 94.62 190 GLY A C 1
ATOM 1527 O O . GLY A 1 190 ? 15.908 4.605 -21.761 1.00 94.62 190 GLY A O 1
ATOM 1528 N N . LEU A 1 191 ? 16.051 6.271 -20.260 1.00 94.38 191 LEU A N 1
ATOM 1529 C CA . LEU A 1 191 ? 14.613 6.439 -20.045 1.00 94.38 191 LEU A CA 1
ATOM 1530 C C . LEU A 1 191 ? 14.122 7.667 -20.818 1.00 94.38 191 LEU A C 1
ATOM 1532 O O . LEU A 1 191 ? 14.426 8.813 -20.481 1.00 94.38 191 LEU A O 1
ATOM 1536 N N . LYS A 1 192 ? 13.380 7.433 -21.901 1.00 92.00 192 LYS A N 1
ATOM 1537 C CA . LYS A 1 192 ? 12.845 8.488 -22.765 1.00 92.00 192 LYS A CA 1
ATOM 1538 C C . LYS A 1 192 ? 11.500 8.972 -22.237 1.00 92.00 192 LYS A C 1
ATOM 1540 O O . LYS A 1 192 ? 10.534 8.207 -22.211 1.00 92.00 192 LYS A O 1
ATOM 1545 N N . ASN A 1 193 ? 11.419 10.255 -21.891 1.00 88.62 193 ASN A N 1
ATOM 1546 C CA . ASN A 1 193 ? 10.157 10.911 -21.554 1.00 88.62 193 ASN A CA 1
ATOM 1547 C C . ASN A 1 193 ? 9.292 11.171 -22.808 1.00 88.62 193 ASN A C 1
ATOM 1549 O O . ASN A 1 193 ? 9.829 11.308 -23.911 1.00 88.62 193 ASN A O 1
ATOM 1553 N N . PRO A 1 194 ? 7.952 11.230 -22.671 1.00 84.62 194 PRO A N 1
ATOM 1554 C CA . PRO A 1 194 ? 7.057 11.485 -23.797 1.00 84.62 194 PRO A CA 1
ATOM 1555 C C . PRO A 1 194 ? 7.206 12.907 -24.357 1.00 84.62 194 PRO A C 1
ATOM 1557 O O . PRO A 1 194 ? 7.618 13.825 -23.653 1.00 84.62 194 PRO A O 1
ATOM 1560 N N . GLY A 1 195 ? 6.799 13.092 -25.617 1.00 77.75 195 GLY A N 1
ATOM 1561 C CA . GLY A 1 195 ? 6.870 14.375 -26.328 1.00 77.75 195 GLY A CA 1
ATOM 1562 C C . GLY A 1 195 ? 8.105 14.499 -27.227 1.00 77.75 195 GLY A C 1
ATOM 1563 O O . GLY A 1 195 ? 9.092 13.787 -27.048 1.00 77.75 195 GLY A O 1
ATOM 1564 N N . LYS A 1 196 ? 8.043 15.392 -28.227 1.00 66.75 196 LYS A N 1
ATOM 1565 C CA . LYS A 1 196 ? 9.159 15.629 -29.166 1.00 66.75 196 LYS A CA 1
ATOM 1566 C C . LYS A 1 196 ? 10.409 16.146 -28.440 1.00 66.75 196 LYS A C 1
ATOM 1568 O O . LYS A 1 196 ? 11.503 15.668 -28.724 1.00 66.75 196 LYS A O 1
ATOM 1573 N N . ASP A 1 197 ? 10.206 16.995 -27.434 1.00 69.06 197 ASP A N 1
ATOM 1574 C CA . ASP A 1 197 ? 11.260 17.557 -26.578 1.00 69.06 197 ASP A CA 1
ATOM 1575 C C . ASP A 1 197 ? 11.490 16.749 -25.288 1.00 69.06 197 ASP A C 1
ATOM 1577 O O . ASP A 1 197 ? 12.240 17.168 -24.407 1.00 69.06 197 ASP A O 1
ATOM 1581 N N . GLY A 1 198 ? 10.845 15.583 -25.142 1.00 73.94 198 GLY A N 1
ATOM 1582 C CA . GLY A 1 198 ? 11.016 14.731 -23.968 1.00 73.94 198 GLY A CA 1
ATOM 1583 C C . GLY A 1 198 ? 12.474 14.291 -23.843 1.00 73.94 198 GLY A C 1
ATOM 1584 O O . GLY A 1 198 ? 13.001 13.641 -24.743 1.00 73.94 198 GLY A O 1
ATOM 1585 N N . GLY A 1 199 ? 13.153 14.656 -22.755 1.00 85.12 199 GLY A N 1
ATOM 1586 C CA . GLY A 1 199 ? 14.555 14.289 -22.536 1.00 85.12 199 GLY A CA 1
ATOM 1587 C C . GLY A 1 199 ? 14.775 12.771 -22.524 1.00 85.12 199 GLY A C 1
ATOM 1588 O O . GLY A 1 199 ? 13.873 12.003 -22.176 1.00 85.12 199 GLY A O 1
ATOM 1589 N N . LEU A 1 200 ? 15.972 12.343 -22.929 1.00 90.19 200 LEU A N 1
ATOM 1590 C CA . LEU A 1 200 ? 16.481 11.001 -22.646 1.00 90.19 200 LEU A CA 1
ATOM 1591 C C . LEU A 1 200 ? 17.321 11.107 -21.373 1.00 90.19 200 LEU A C 1
ATOM 1593 O O . LEU A 1 200 ? 18.275 11.883 -21.352 1.00 90.19 200 LEU A O 1
ATOM 1597 N N . PHE A 1 201 ? 16.956 10.361 -20.338 1.00 91.19 201 PHE A N 1
ATOM 1598 C CA . PHE A 1 201 ? 17.627 10.391 -19.039 1.00 91.19 201 PHE A CA 1
ATOM 1599 C C . PHE A 1 201 ? 18.475 9.127 -18.870 1.00 91.19 201 PHE A C 1
ATOM 1601 O O . PHE A 1 201 ? 17.974 8.041 -19.172 1.00 91.19 201 PHE A O 1
ATOM 1608 N N . PRO A 1 202 ? 19.744 9.237 -18.447 1.00 92.50 202 PRO A N 1
ATOM 1609 C CA . PRO A 1 202 ? 20.570 8.069 -18.191 1.00 92.50 202 PRO A CA 1
ATOM 1610 C C . PRO A 1 202 ? 20.115 7.395 -16.898 1.00 92.50 202 PRO A C 1
ATOM 1612 O O . PRO A 1 202 ? 20.021 8.048 -15.869 1.00 92.50 202 PRO A O 1
ATOM 1615 N N . VAL A 1 203 ? 19.881 6.089 -16.952 1.00 94.31 203 VAL A N 1
ATOM 1616 C CA . VAL A 1 203 ? 19.592 5.246 -15.791 1.00 94.31 203 VAL A CA 1
ATOM 1617 C C . VAL A 1 203 ? 20.699 4.215 -15.672 1.00 94.31 203 VAL A C 1
ATOM 1619 O O . VAL A 1 203 ? 20.952 3.445 -16.606 1.00 94.31 203 VAL A O 1
ATOM 1622 N N . ARG A 1 204 ? 21.398 4.219 -14.540 1.00 94.19 204 ARG A N 1
ATOM 1623 C CA . ARG A 1 204 ? 22.418 3.225 -14.225 1.00 94.19 204 ARG A CA 1
ATOM 1624 C C . ARG A 1 204 ? 21.769 1.864 -14.068 1.00 94.19 204 ARG A C 1
ATOM 1626 O O . ARG A 1 204 ? 20.701 1.725 -13.475 1.00 94.19 204 ARG A O 1
ATOM 1633 N N . TYR A 1 205 ? 22.453 0.855 -14.583 1.00 93.69 205 TYR A N 1
ATOM 1634 C CA . TYR A 1 205 ? 22.079 -0.527 -14.353 1.00 93.69 205 TYR A CA 1
ATOM 1635 C C . TYR A 1 205 ? 23.304 -1.369 -14.009 1.00 93.69 205 TYR A C 1
ATOM 1637 O O . TYR A 1 205 ? 24.428 -1.059 -14.421 1.00 93.69 205 TYR A O 1
ATOM 1645 N N . ARG A 1 206 ? 23.089 -2.450 -13.263 1.00 91.81 206 ARG A N 1
ATOM 1646 C CA . ARG A 1 206 ? 24.134 -3.381 -12.815 1.00 91.81 206 ARG A CA 1
ATOM 1647 C C . ARG A 1 206 ? 23.649 -4.824 -12.881 1.00 91.81 206 ARG A C 1
ATOM 1649 O O . ARG A 1 206 ? 22.453 -5.059 -13.016 1.00 91.81 206 ARG A O 1
ATOM 1656 N N . GLN A 1 207 ? 24.576 -5.775 -12.793 1.00 90.19 207 GLN A N 1
ATOM 1657 C CA . GLN A 1 207 ? 24.220 -7.177 -12.563 1.00 90.19 207 GLN A CA 1
ATOM 1658 C C . GLN A 1 207 ? 23.478 -7.282 -11.223 1.00 90.19 207 GLN A C 1
ATOM 1660 O O . GLN A 1 207 ? 23.880 -6.623 -10.263 1.00 90.19 207 GLN A O 1
ATOM 1665 N N . GLY A 1 208 ? 22.400 -8.063 -11.166 1.00 81.94 208 GLY A N 1
ATOM 1666 C CA . GLY A 1 208 ? 21.684 -8.287 -9.911 1.00 81.94 208 GLY A CA 1
ATOM 1667 C C . GLY A 1 208 ? 22.550 -9.003 -8.872 1.00 81.94 208 GLY A C 1
ATOM 1668 O O . GLY A 1 208 ? 23.386 -9.836 -9.220 1.00 81.94 208 GLY A O 1
ATOM 1669 N N . PHE A 1 209 ? 22.349 -8.660 -7.598 1.00 67.94 209 PHE A N 1
ATOM 1670 C CA . PHE A 1 209 ? 22.927 -9.382 -6.462 1.00 67.94 209 PHE A CA 1
ATOM 1671 C C . PHE A 1 209 ? 22.001 -10.529 -6.018 1.00 67.94 209 PHE A C 1
ATOM 1673 O O . PHE A 1 209 ? 20.793 -10.486 -6.262 1.00 67.94 209 PHE A O 1
ATOM 1680 N N . HIS A 1 210 ? 22.566 -11.528 -5.329 1.00 63.38 210 HIS A N 1
ATOM 1681 C CA . HIS A 1 210 ? 21.843 -12.669 -4.736 1.00 63.38 210 HIS A CA 1
ATOM 1682 C C . HIS A 1 210 ? 21.168 -13.619 -5.741 1.00 63.38 210 HIS A C 1
ATOM 1684 O O . HIS A 1 210 ? 20.139 -14.212 -5.429 1.00 63.38 210 HIS A O 1
ATOM 1690 N N . ASP A 1 211 ? 21.709 -13.725 -6.959 1.00 66.56 211 ASP A N 1
ATOM 1691 C CA . ASP A 1 211 ? 21.332 -14.703 -7.995 1.00 66.56 211 ASP A CA 1
ATOM 1692 C C . ASP A 1 211 ? 19.846 -14.759 -8.388 1.00 66.56 211 ASP A C 1
ATOM 1694 O O . ASP A 1 211 ? 19.443 -15.686 -9.083 1.00 66.56 211 ASP A O 1
ATOM 1698 N N . CYS A 1 212 ? 19.016 -13.804 -7.955 1.00 83.31 212 CYS A N 1
ATOM 1699 C CA . CYS A 1 212 ? 17.565 -13.784 -8.185 1.00 83.31 212 CYS A CA 1
ATOM 1700 C C . CYS A 1 212 ? 17.145 -12.832 -9.308 1.00 83.31 212 CYS A C 1
ATOM 1702 O O . CYS A 1 212 ? 16.051 -12.963 -9.846 1.00 83.31 212 CYS A O 1
ATOM 1704 N N . SER A 1 213 ? 18.009 -11.890 -9.687 1.00 89.62 213 SER A N 1
ATOM 1705 C CA . SER A 1 213 ? 17.783 -10.961 -10.790 1.00 89.62 213 SER A CA 1
ATOM 1706 C C . SER A 1 213 ? 18.952 -10.990 -11.759 1.00 89.62 213 SER A C 1
ATOM 1708 O O . SER A 1 213 ? 20.116 -11.016 -11.357 1.00 89.62 213 SER A O 1
ATOM 1710 N N . ARG A 1 214 ? 18.647 -10.929 -13.059 1.00 91.56 214 ARG A N 1
ATOM 1711 C CA . ARG A 1 214 ? 19.680 -10.751 -14.084 1.00 91.56 214 ARG A CA 1
ATOM 1712 C C . ARG A 1 214 ? 20.318 -9.378 -13.938 1.00 91.56 214 ARG A C 1
ATOM 1714 O O . ARG A 1 214 ? 21.539 -9.272 -13.889 1.00 91.56 214 ARG A O 1
ATOM 1721 N N . MET A 1 215 ? 19.496 -8.336 -13.864 1.00 93.56 215 MET A N 1
ATOM 1722 C CA . MET A 1 215 ? 19.940 -6.948 -13.903 1.00 93.56 215 MET A CA 1
ATOM 1723 C C . MET A 1 215 ? 19.066 -6.074 -13.003 1.00 93.56 215 MET A C 1
ATOM 1725 O O . MET A 1 215 ? 17.854 -6.255 -12.939 1.00 93.56 215 MET A O 1
ATOM 1729 N N . GLN A 1 216 ? 19.685 -5.091 -12.356 1.00 94.38 216 GLN A N 1
ATOM 1730 C CA . GLN A 1 216 ? 19.025 -4.110 -11.495 1.00 94.38 216 GLN A CA 1
ATOM 1731 C C . GLN A 1 216 ? 19.161 -2.700 -12.068 1.00 94.38 216 GLN A C 1
ATOM 1733 O O . GLN A 1 216 ? 20.219 -2.351 -12.601 1.00 94.38 216 GLN A O 1
ATOM 1738 N N . LEU A 1 217 ? 18.118 -1.884 -11.918 1.00 95.94 217 LEU A N 1
ATOM 1739 C CA . LEU A 1 217 ? 18.095 -0.467 -12.286 1.00 95.94 217 LEU A CA 1
ATOM 1740 C C . LEU A 1 217 ? 18.233 0.431 -11.056 1.00 95.94 217 LEU A C 1
ATOM 1742 O O . LEU A 1 217 ? 17.652 0.152 -10.010 1.00 95.94 217 LEU A O 1
ATOM 1746 N N . ASN A 1 218 ? 18.970 1.533 -11.186 1.00 95.56 218 ASN A N 1
ATOM 1747 C CA . ASN A 1 218 ? 19.090 2.498 -10.103 1.00 95.56 218 ASN A CA 1
ATOM 1748 C C . ASN A 1 218 ? 17.803 3.324 -9.977 1.00 95.56 218 ASN A C 1
ATOM 1750 O O . ASN A 1 218 ? 17.376 3.968 -10.938 1.00 95.56 218 ASN A O 1
ATOM 1754 N N . VAL A 1 219 ? 17.192 3.308 -8.794 1.00 95.62 219 VAL A N 1
ATOM 1755 C CA . VAL A 1 219 ? 15.907 3.970 -8.543 1.00 95.62 219 VAL A CA 1
ATOM 1756 C C . VAL A 1 219 ? 16.023 5.498 -8.533 1.00 95.62 219 VAL A C 1
ATOM 1758 O O . VAL A 1 219 ? 15.128 6.177 -9.039 1.00 95.62 219 VAL A O 1
ATOM 1761 N N . ASP A 1 220 ? 17.145 6.042 -8.056 1.00 93.38 220 ASP A N 1
ATOM 1762 C CA . ASP A 1 220 ? 17.362 7.490 -7.967 1.00 93.38 220 ASP A CA 1
ATOM 1763 C C . ASP A 1 220 ? 17.428 8.135 -9.353 1.00 93.38 220 ASP A C 1
ATOM 1765 O O . ASP A 1 220 ? 16.792 9.163 -9.596 1.00 93.38 220 ASP A O 1
ATOM 1769 N N . ASP A 1 221 ? 18.100 7.485 -10.304 1.00 93.56 221 ASP A N 1
ATOM 1770 C CA . ASP A 1 221 ? 18.178 7.961 -11.688 1.00 93.56 221 ASP A CA 1
ATOM 1771 C C . ASP A 1 221 ? 16.794 7.963 -12.373 1.00 93.56 221 ASP A C 1
ATOM 1773 O O . ASP A 1 221 ? 16.464 8.860 -13.157 1.00 93.56 221 ASP A O 1
ATOM 1777 N N . ILE A 1 222 ? 15.942 6.977 -12.059 1.00 94.25 222 ILE A N 1
ATOM 1778 C CA . ILE A 1 222 ? 14.550 6.947 -12.533 1.00 94.25 222 ILE A CA 1
ATOM 1779 C C . ILE A 1 222 ? 13.765 8.107 -11.903 1.00 94.25 222 ILE A C 1
ATOM 1781 O O . ILE A 1 222 ? 13.003 8.784 -12.598 1.00 94.25 222 ILE A O 1
ATOM 1785 N N . ALA A 1 223 ? 13.976 8.392 -10.616 1.00 91.88 223 ALA A N 1
ATOM 1786 C CA . ALA A 1 223 ? 13.315 9.491 -9.913 1.00 91.88 223 ALA A CA 1
ATOM 1787 C C . ALA A 1 223 ? 13.703 10.864 -10.472 1.00 91.88 223 ALA A C 1
ATOM 1789 O O . ALA A 1 223 ? 12.873 11.773 -10.527 1.00 91.88 223 ALA A O 1
ATOM 1790 N N . GLU A 1 224 ? 14.944 11.035 -10.925 1.00 87.38 224 GLU A N 1
ATOM 1791 C CA . GLU A 1 224 ? 15.393 12.248 -11.614 1.00 87.38 224 GLU A CA 1
ATOM 1792 C C . GLU A 1 224 ? 14.699 12.461 -12.963 1.00 87.38 224 GLU A C 1
ATOM 1794 O O . GLU A 1 224 ? 14.365 13.596 -13.315 1.00 87.38 224 GLU A O 1
ATOM 1799 N N . ALA A 1 225 ? 14.401 11.385 -13.695 1.00 86.19 225 ALA A N 1
ATOM 1800 C CA . ALA A 1 225 ? 13.632 11.462 -14.937 1.00 86.19 225 ALA A CA 1
ATOM 1801 C C . ALA A 1 225 ? 12.160 11.861 -14.706 1.00 86.19 225 ALA A C 1
ATOM 1803 O O . ALA A 1 225 ? 11.485 12.348 -15.625 1.00 86.19 225 ALA A O 1
ATOM 1804 N N . LEU A 1 226 ? 11.656 11.674 -13.484 1.00 83.31 226 LEU A N 1
ATOM 1805 C CA . LEU A 1 226 ? 10.289 11.957 -13.062 1.00 83.31 226 LEU A CA 1
ATOM 1806 C C . LEU A 1 226 ? 10.212 13.268 -12.273 1.00 83.31 226 LEU A C 1
ATOM 1808 O O . LEU A 1 226 ? 9.922 13.286 -11.081 1.00 83.31 226 LEU A O 1
ATOM 1812 N N . VAL A 1 227 ? 10.408 14.412 -12.933 1.00 66.69 227 VAL A N 1
ATOM 1813 C CA . VAL A 1 227 ? 10.074 15.691 -12.287 1.00 66.69 227 VAL A CA 1
ATOM 1814 C C . VAL A 1 227 ? 8.567 15.920 -12.376 1.00 66.69 227 VAL A C 1
ATOM 1816 O O . VAL A 1 227 ? 8.029 16.171 -13.458 1.00 66.69 227 VAL A O 1
ATOM 1819 N N . ASN A 1 228 ? 7.880 15.856 -11.235 1.00 60.59 228 ASN A N 1
ATOM 1820 C CA . ASN A 1 228 ? 6.466 16.202 -11.133 1.00 60.59 228 ASN A CA 1
ATOM 1821 C C . ASN A 1 228 ? 6.272 17.717 -11.336 1.00 60.59 228 ASN A C 1
ATOM 1823 O O . ASN A 1 228 ? 6.351 18.503 -10.395 1.00 60.59 228 ASN A O 1
ATOM 1827 N N . LYS A 1 229 ? 6.049 18.123 -12.590 1.00 60.38 229 LYS A N 1
ATOM 1828 C CA . LYS A 1 229 ? 5.703 19.503 -12.980 1.00 60.38 229 LYS A CA 1
ATOM 1829 C C . LYS A 1 229 ? 4.231 19.657 -13.375 1.00 60.38 229 LYS A C 1
ATOM 1831 O O . LYS A 1 229 ? 3.858 20.692 -13.915 1.00 60.38 229 LYS A O 1
ATOM 1836 N N . ALA A 1 230 ? 3.425 18.611 -13.196 1.00 65.25 230 ALA A N 1
ATOM 1837 C CA . ALA A 1 230 ? 2.051 18.604 -13.666 1.00 65.25 230 ALA A CA 1
ATOM 1838 C C . ALA A 1 230 ? 1.150 19.371 -12.692 1.00 65.25 230 ALA A C 1
ATOM 1840 O O . ALA A 1 230 ? 1.121 19.086 -11.492 1.00 65.25 230 ALA A O 1
ATOM 1841 N N . GLU A 1 231 ? 0.407 20.337 -13.228 1.00 65.88 231 GLU A N 1
ATOM 1842 C CA . GLU A 1 231 ? -0.636 21.038 -12.487 1.00 65.88 231 GLU A CA 1
ATOM 1843 C C . GLU A 1 231 ? -1.679 20.031 -11.980 1.00 65.88 231 GLU A C 1
ATOM 1845 O O . GLU A 1 231 ? -1.993 19.041 -12.645 1.00 65.88 231 GLU A O 1
ATOM 1850 N N . ASN A 1 232 ? -2.201 20.275 -10.780 1.00 75.88 232 ASN A N 1
ATOM 1851 C CA . ASN A 1 232 ? -3.277 19.506 -10.144 1.00 75.88 232 ASN A CA 1
ATOM 1852 C C . ASN A 1 232 ? -2.954 18.052 -9.741 1.00 75.88 232 ASN A C 1
ATOM 1854 O O . ASN A 1 232 ? -3.823 17.329 -9.247 1.00 75.88 232 ASN A O 1
ATOM 1858 N N . VAL A 1 233 ? -1.696 17.623 -9.872 1.00 88.62 233 VAL A N 1
ATOM 1859 C CA . VAL A 1 233 ? -1.236 16.302 -9.420 1.00 88.62 233 VAL A CA 1
ATOM 1860 C C . VAL A 1 233 ? -0.734 16.378 -7.988 1.00 88.62 233 VAL A C 1
ATOM 1862 O O . VAL A 1 233 ? 0.153 17.181 -7.677 1.00 88.62 233 VAL A O 1
ATOM 1865 N N . TYR A 1 234 ? -1.266 15.521 -7.115 1.00 90.81 234 TYR A N 1
ATOM 1866 C CA . TYR A 1 234 ? -0.727 15.315 -5.778 1.00 90.81 234 TYR A CA 1
ATOM 1867 C C . TYR A 1 234 ? 0.544 14.483 -5.831 1.00 90.81 234 TYR A C 1
ATOM 1869 O O . TYR A 1 234 ? 1.608 14.977 -5.484 1.00 90.81 234 TYR A O 1
ATOM 1877 N N . ALA A 1 235 ? 0.431 13.237 -6.281 1.00 92.81 235 ALA A N 1
ATOM 1878 C CA . ALA A 1 235 ? 1.518 12.276 -6.278 1.00 92.81 235 ALA A CA 1
ATOM 1879 C C . ALA A 1 235 ? 1.504 11.427 -7.546 1.00 92.81 235 ALA A C 1
ATOM 1881 O O . ALA A 1 235 ? 0.475 11.262 -8.205 1.00 92.81 235 ALA A O 1
ATOM 1882 N N . ILE A 1 236 ? 2.670 10.892 -7.878 1.00 93.00 236 ILE A N 1
ATOM 1883 C CA . ILE A 1 236 ? 2.869 9.961 -8.981 1.00 93.00 236 ILE A CA 1
ATOM 1884 C C . ILE A 1 236 ? 3.503 8.707 -8.397 1.00 93.00 236 ILE A C 1
ATOM 1886 O O . ILE A 1 236 ? 4.508 8.815 -7.703 1.00 93.00 236 ILE A O 1
ATOM 1890 N N . ILE A 1 237 ? 2.963 7.538 -8.718 1.00 94.94 237 ILE A N 1
ATOM 1891 C CA . ILE A 1 237 ? 3.675 6.271 -8.575 1.00 94.94 237 ILE A CA 1
ATOM 1892 C C . ILE A 1 237 ? 3.966 5.720 -9.967 1.00 94.94 237 ILE A C 1
ATOM 1894 O O . ILE A 1 237 ? 3.074 5.656 -10.811 1.00 94.94 237 ILE A O 1
ATOM 1898 N N . MET A 1 238 ? 5.217 5.361 -10.229 1.00 94.50 238 MET A N 1
ATOM 1899 C CA . MET A 1 238 ? 5.618 4.689 -11.459 1.00 94.50 238 MET A CA 1
ATOM 1900 C C . MET A 1 238 ? 5.995 3.249 -11.158 1.00 94.50 238 MET A C 1
ATOM 1902 O O . MET A 1 238 ? 6.883 3.004 -10.340 1.00 94.50 238 MET A O 1
ATOM 1906 N N . LEU A 1 239 ? 5.340 2.314 -11.846 1.00 94.88 239 LEU A N 1
ATOM 1907 C CA . LEU A 1 239 ? 5.752 0.921 -11.800 1.00 94.88 239 LEU A CA 1
ATOM 1908 C C . LEU A 1 239 ? 6.937 0.686 -12.735 1.00 94.88 239 LEU A C 1
ATOM 1910 O O . LEU A 1 239 ? 7.011 1.262 -13.823 1.00 94.88 239 LEU A O 1
ATOM 1914 N N . VAL A 1 240 ? 7.863 -0.165 -12.308 1.00 94.50 240 VAL A N 1
ATOM 1915 C CA . VAL A 1 240 ? 9.029 -0.596 -13.085 1.00 94.50 240 VAL A CA 1
ATOM 1916 C C . VAL A 1 240 ? 9.093 -2.112 -13.034 1.00 94.50 240 VAL A C 1
ATOM 1918 O O . VAL A 1 240 ? 9.195 -2.688 -11.966 1.00 94.50 240 VAL A O 1
ATOM 1921 N N . ASP A 1 241 ? 9.060 -2.763 -14.188 1.00 92.12 241 ASP A N 1
ATOM 1922 C CA . ASP A 1 241 ? 8.991 -4.219 -14.361 1.00 92.12 241 ASP A CA 1
ATOM 1923 C C . ASP A 1 241 ? 10.298 -4.969 -14.035 1.00 92.12 241 ASP A C 1
ATOM 1925 O O . ASP A 1 241 ? 10.381 -6.186 -14.192 1.00 92.12 241 ASP A O 1
ATOM 1929 N N . PHE A 1 242 ? 11.316 -4.253 -13.558 1.00 93.88 242 PHE A N 1
ATOM 1930 C CA . PHE A 1 242 ? 12.661 -4.756 -13.290 1.00 93.88 242 PHE A CA 1
ATOM 1931 C C . PHE A 1 242 ? 13.064 -4.535 -11.838 1.00 93.88 242 PHE A C 1
ATOM 1933 O O . PHE A 1 242 ? 12.561 -3.629 -11.174 1.00 93.88 242 PHE A O 1
ATOM 1940 N N . ASP A 1 243 ? 14.007 -5.342 -11.361 1.00 95.12 243 ASP A N 1
ATOM 1941 C CA . ASP A 1 243 ? 14.573 -5.206 -10.022 1.00 95.12 243 ASP A CA 1
ATOM 1942 C C . ASP A 1 243 ? 15.292 -3.855 -9.832 1.00 95.12 243 ASP A C 1
ATOM 1944 O O . ASP A 1 243 ? 15.876 -3.308 -10.777 1.00 95.12 243 ASP A O 1
ATOM 1948 N N . LEU A 1 244 ? 15.259 -3.313 -8.614 1.00 94.94 244 LEU A N 1
ATOM 1949 C CA . LEU A 1 244 ? 15.742 -1.965 -8.297 1.00 94.94 244 LEU A CA 1
ATOM 1950 C C . LEU A 1 244 ? 16.878 -1.982 -7.271 1.00 94.94 244 LEU A C 1
ATOM 1952 O O . LEU A 1 244 ? 16.980 -2.892 -6.447 1.00 94.94 244 LEU A O 1
ATOM 1956 N N . TYR A 1 245 ? 17.716 -0.945 -7.313 1.00 93.75 245 TYR A N 1
ATOM 1957 C CA . TYR A 1 245 ? 18.713 -0.661 -6.282 1.00 93.75 245 TYR A CA 1
ATOM 1958 C C . TYR A 1 245 ? 18.911 0.843 -6.046 1.00 93.75 245 TYR A C 1
ATOM 1960 O O . TYR A 1 245 ? 18.621 1.650 -6.933 1.00 93.75 245 TYR A O 1
ATOM 1968 N N . ASP A 1 246 ? 19.423 1.225 -4.878 1.00 90.62 246 ASP A N 1
ATOM 1969 C CA . ASP A 1 246 ? 19.658 2.622 -4.481 1.00 90.62 246 ASP A CA 1
ATOM 1970 C C . ASP A 1 246 ? 21.135 3.050 -4.577 1.00 90.62 246 ASP A C 1
ATOM 1972 O O . ASP A 1 246 ? 22.015 2.301 -5.014 1.00 90.62 246 ASP A O 1
ATOM 1976 N N . ALA A 1 247 ? 21.417 4.300 -4.209 1.00 86.12 247 ALA A N 1
ATOM 1977 C CA . ALA A 1 247 ? 22.773 4.840 -4.136 1.00 86.12 247 ALA A CA 1
ATOM 1978 C C . ALA A 1 247 ? 23.702 4.078 -3.169 1.00 86.12 247 ALA A C 1
ATOM 1980 O O . ALA A 1 247 ? 24.907 4.012 -3.428 1.00 86.12 247 ALA A O 1
ATOM 1981 N N . ASP A 1 248 ? 23.150 3.474 -2.115 1.00 85.00 248 ASP A N 1
ATOM 1982 C CA . ASP A 1 248 ? 23.884 2.708 -1.102 1.00 85.00 248 ASP A CA 1
ATOM 1983 C C . ASP A 1 248 ? 24.093 1.239 -1.505 1.00 85.00 248 ASP A C 1
ATOM 1985 O O . ASP A 1 248 ? 24.726 0.468 -0.788 1.00 85.00 248 ASP A O 1
ATOM 1989 N N . ASN A 1 249 ? 23.676 0.878 -2.722 1.00 82.69 249 ASN A N 1
ATOM 1990 C CA . ASN A 1 249 ? 23.779 -0.444 -3.327 1.00 82.69 249 ASN A CA 1
ATOM 1991 C C . ASN A 1 249 ? 22.847 -1.510 -2.739 1.00 82.69 249 ASN A C 1
ATOM 1993 O O . ASN A 1 249 ? 22.990 -2.675 -3.130 1.00 82.69 249 ASN A O 1
ATOM 1997 N N . HIS A 1 250 ? 21.863 -1.141 -1.924 1.00 85.44 250 HIS A N 1
ATOM 1998 C CA . HIS A 1 250 ? 20.829 -2.059 -1.453 1.00 85.44 250 HIS A CA 1
ATOM 1999 C C . HIS A 1 250 ? 19.829 -2.354 -2.570 1.00 85.44 250 HIS A C 1
ATOM 2001 O O . HIS A 1 250 ? 19.557 -1.499 -3.414 1.00 85.44 250 HIS A O 1
ATOM 2007 N N . PHE A 1 251 ? 19.299 -3.579 -2.612 1.00 88.56 251 PHE A N 1
ATOM 2008 C CA . PHE A 1 251 ? 18.117 -3.847 -3.430 1.00 88.56 251 PHE A CA 1
ATOM 2009 C C . PHE A 1 251 ? 16.881 -3.275 -2.733 1.00 88.56 251 PHE A C 1
ATOM 2011 O O . PHE A 1 251 ? 16.874 -3.119 -1.515 1.00 88.56 251 PHE A O 1
ATOM 2018 N N . LEU A 1 252 ? 15.820 -3.008 -3.490 1.00 90.44 252 LEU A N 1
ATOM 2019 C CA . LEU A 1 252 ? 14.566 -2.522 -2.919 1.00 90.44 252 LEU A CA 1
ATOM 2020 C C . LEU A 1 252 ? 13.352 -2.896 -3.766 1.00 90.44 252 LEU A C 1
ATOM 2022 O O . LEU A 1 252 ? 13.424 -2.990 -4.990 1.00 90.44 252 LEU A O 1
ATOM 2026 N N . ALA A 1 253 ? 12.218 -3.068 -3.093 1.00 90.06 253 ALA A N 1
ATOM 2027 C CA . ALA A 1 253 ? 10.909 -3.248 -3.713 1.00 90.06 253 ALA A CA 1
ATOM 2028 C C . ALA A 1 253 ? 10.359 -1.933 -4.296 1.00 90.06 253 ALA A C 1
ATOM 2030 O O . ALA A 1 253 ? 9.648 -1.931 -5.298 1.00 90.06 253 ALA A O 1
ATOM 2031 N N . GLY A 1 254 ? 10.729 -0.797 -3.711 1.00 93.50 254 GLY A N 1
ATOM 2032 C CA . GLY A 1 254 ? 10.365 0.531 -4.183 1.00 93.50 254 GLY A CA 1
ATOM 2033 C C . GLY A 1 254 ? 10.978 1.623 -3.313 1.00 93.50 254 GLY A C 1
ATOM 2034 O O . GLY A 1 254 ? 11.474 1.355 -2.223 1.00 93.50 254 GLY A O 1
ATOM 2035 N N . GLN A 1 255 ? 10.948 2.859 -3.804 1.00 94.25 255 GLN A N 1
ATOM 2036 C CA . GLN A 1 255 ? 11.420 4.041 -3.092 1.00 94.25 255 GLN A CA 1
ATOM 2037 C C . GLN A 1 255 ? 10.457 5.204 -3.300 1.00 94.25 255 GLN A C 1
ATOM 2039 O O . GLN A 1 255 ? 9.913 5.411 -4.389 1.00 94.25 255 GLN A O 1
ATOM 2044 N N . SER A 1 256 ? 10.289 6.006 -2.253 1.00 93.62 256 SER A N 1
ATOM 2045 C CA . SER A 1 256 ? 9.468 7.212 -2.291 1.00 93.62 256 SER A CA 1
ATOM 2046 C C . SER A 1 256 ? 10.303 8.459 -2.042 1.00 93.62 256 SER A C 1
ATOM 2048 O O . SER A 1 256 ? 11.171 8.477 -1.177 1.00 93.62 256 SER A O 1
ATOM 2050 N N . TYR A 1 257 ? 9.951 9.529 -2.748 1.00 91.12 257 TYR A N 1
ATOM 2051 C CA . TYR A 1 257 ? 10.567 10.854 -2.695 1.00 91.12 257 TYR A CA 1
ATOM 2052 C C . TYR A 1 257 ? 9.487 11.867 -2.284 1.00 91.12 257 TYR A C 1
ATOM 2054 O O . TYR A 1 257 ? 8.842 12.475 -3.153 1.00 91.12 257 TYR A O 1
ATOM 2062 N N . PRO A 1 258 ? 9.186 12.008 -0.976 1.00 87.69 258 PRO A N 1
ATOM 2063 C CA . PRO A 1 258 ? 8.067 12.817 -0.488 1.00 87.69 258 PRO A CA 1
ATOM 2064 C C . PRO A 1 258 ? 8.114 14.278 -0.942 1.00 87.69 258 PRO A C 1
ATOM 2066 O O . PRO A 1 258 ? 7.084 14.863 -1.267 1.00 87.69 258 PRO A O 1
ATOM 2069 N N . GLU A 1 259 ? 9.308 14.857 -1.030 1.00 84.44 259 GLU A N 1
ATOM 2070 C CA . GLU A 1 259 ? 9.553 16.225 -1.486 1.00 84.44 259 GLU A CA 1
ATOM 2071 C C . GLU A 1 259 ? 9.250 16.425 -2.976 1.00 84.44 259 GLU A C 1
ATOM 2073 O O . GLU A 1 259 ? 8.839 17.511 -3.382 1.00 84.44 259 GLU A O 1
ATOM 2078 N N . ARG A 1 260 ? 9.389 15.370 -3.787 1.00 85.94 260 ARG A N 1
ATOM 2079 C CA . ARG A 1 260 ? 9.021 15.367 -5.214 1.00 85.94 260 ARG A CA 1
ATOM 2080 C C . ARG A 1 260 ? 7.592 14.871 -5.445 1.00 85.94 260 ARG A C 1
ATOM 2082 O O . ARG A 1 260 ? 7.041 15.072 -6.528 1.00 85.94 260 ARG A O 1
ATOM 2089 N N . ARG A 1 261 ? 6.985 14.248 -4.428 1.00 90.12 261 ARG A N 1
ATOM 2090 C CA . ARG A 1 261 ? 5.701 13.530 -4.487 1.00 90.12 261 ARG A CA 1
ATOM 2091 C C . ARG A 1 261 ? 5.712 12.463 -5.585 1.00 90.12 261 ARG A C 1
ATOM 2093 O O . ARG A 1 261 ? 4.770 12.333 -6.366 1.00 90.12 261 ARG A O 1
ATOM 2100 N N . VAL A 1 262 ? 6.829 11.745 -5.663 1.00 92.19 262 VAL A N 1
ATOM 2101 C CA . VAL A 1 262 ? 7.063 10.653 -6.610 1.00 92.19 262 VAL A CA 1
ATOM 2102 C C . VAL A 1 262 ? 7.395 9.396 -5.822 1.00 92.19 262 VAL A C 1
ATOM 2104 O O . VAL A 1 262 ? 8.175 9.448 -4.877 1.00 92.19 262 VAL A O 1
ATOM 2107 N N . ALA A 1 263 ? 6.812 8.280 -6.226 1.00 95.38 263 ALA A N 1
ATOM 2108 C CA . ALA A 1 263 ? 7.165 6.943 -5.795 1.00 95.38 263 ALA A CA 1
ATOM 2109 C C . ALA A 1 263 ? 7.529 6.104 -7.021 1.00 95.38 263 ALA A C 1
ATOM 2111 O O . ALA A 1 263 ? 6.939 6.256 -8.093 1.00 95.38 263 ALA A O 1
ATOM 2112 N N . ILE A 1 264 ? 8.501 5.219 -6.863 1.00 96.31 264 ILE A N 1
ATOM 2113 C CA . ILE A 1 264 ? 8.877 4.221 -7.859 1.00 96.31 264 ILE A CA 1
ATOM 2114 C C . ILE A 1 264 ? 8.794 2.875 -7.172 1.00 96.31 264 ILE A C 1
ATOM 2116 O O . ILE A 1 264 ? 9.340 2.708 -6.088 1.00 96.31 264 ILE A O 1
ATOM 2120 N N . MET A 1 265 ? 8.099 1.930 -7.786 1.00 95.44 265 MET A N 1
ATOM 2121 C CA . MET A 1 265 ? 7.853 0.625 -7.191 1.00 95.44 265 MET A CA 1
ATOM 2122 C C . MET A 1 265 ? 8.034 -0.456 -8.247 1.00 95.44 265 MET A C 1
ATOM 2124 O O . MET A 1 265 ? 7.649 -0.284 -9.404 1.00 95.44 265 MET A O 1
ATOM 2128 N N . SER A 1 266 ? 8.660 -1.555 -7.853 1.00 95.44 266 SER A N 1
ATOM 2129 C CA . SER A 1 266 ? 8.882 -2.715 -8.694 1.00 95.44 266 SER A CA 1
ATOM 2130 C C . SER A 1 266 ? 8.122 -3.921 -8.150 1.00 95.44 266 SER A C 1
ATOM 2132 O O . SER A 1 266 ? 8.372 -4.372 -7.028 1.00 95.44 266 SER A O 1
ATOM 2134 N N . PRO A 1 267 ? 7.223 -4.521 -8.948 1.00 94.19 267 PRO A N 1
ATOM 2135 C CA . PRO A 1 267 ? 6.595 -5.775 -8.579 1.00 94.19 267 PRO A CA 1
ATOM 2136 C C . PRO A 1 267 ? 7.578 -6.957 -8.638 1.00 94.19 267 PRO A C 1
ATOM 2138 O O . PRO A 1 267 ? 7.223 -8.022 -8.145 1.00 94.19 267 PRO A O 1
ATOM 2141 N N . PHE A 1 268 ? 8.798 -6.800 -9.179 1.00 93.75 268 PHE A N 1
ATOM 2142 C CA . PHE A 1 268 ? 9.753 -7.891 -9.429 1.00 93.75 268 PHE A CA 1
ATOM 2143 C C . PHE A 1 268 ? 9.983 -8.788 -8.206 1.00 93.75 268 PHE A C 1
ATOM 2145 O O . PHE A 1 268 ? 9.813 -9.999 -8.301 1.00 93.75 268 PHE A O 1
ATOM 2152 N N . ARG A 1 269 ? 10.316 -8.206 -7.045 1.00 91.06 269 ARG A N 1
ATOM 2153 C CA . ARG A 1 269 ? 10.603 -8.975 -5.818 1.00 91.06 269 ARG A CA 1
ATOM 2154 C C . ARG A 1 269 ? 9.361 -9.500 -5.104 1.00 91.06 269 ARG A C 1
ATOM 2156 O O . ARG A 1 269 ? 9.478 -10.359 -4.244 1.00 91.06 269 ARG A O 1
ATOM 2163 N N . HIS A 1 270 ? 8.180 -9.029 -5.495 1.00 92.19 270 HIS A N 1
ATOM 2164 C CA . HIS A 1 270 ? 6.909 -9.563 -5.011 1.00 92.19 270 HIS A CA 1
ATOM 2165 C C . HIS A 1 270 ? 6.465 -10.804 -5.799 1.00 92.19 270 HIS A C 1
ATOM 2167 O O . HIS A 1 270 ? 5.444 -11.395 -5.446 1.00 92.19 270 HIS A O 1
ATOM 2173 N N . ASN A 1 271 ? 7.190 -11.178 -6.863 1.00 91.81 271 ASN A N 1
ATOM 2174 C CA . ASN A 1 271 ? 6.881 -12.334 -7.695 1.00 91.81 271 ASN A CA 1
ATOM 2175 C C . ASN A 1 271 ? 6.874 -13.621 -6.840 1.00 91.81 271 ASN A C 1
ATOM 2177 O O . ASN A 1 271 ? 7.903 -13.925 -6.238 1.00 91.81 271 ASN A O 1
ATOM 2181 N N . PRO A 1 272 ? 5.766 -14.389 -6.806 1.00 90.12 272 PRO A N 1
ATOM 2182 C CA . PRO A 1 272 ? 5.647 -15.614 -6.010 1.00 90.12 272 PRO A CA 1
ATOM 2183 C C . PRO A 1 272 ? 6.721 -16.676 -6.262 1.00 90.12 272 PRO A C 1
ATOM 2185 O O . PRO A 1 272 ? 6.976 -17.500 -5.385 1.00 90.12 272 PRO A O 1
ATOM 2188 N N . ALA A 1 273 ? 7.377 -16.648 -7.425 1.00 88.31 273 ALA A N 1
ATOM 2189 C CA . ALA A 1 273 ? 8.486 -17.545 -7.734 1.00 88.31 273 ALA A CA 1
ATOM 2190 C C . ALA A 1 273 ? 9.751 -17.247 -6.894 1.00 88.31 273 ALA A C 1
ATOM 2192 O O . ALA A 1 273 ? 10.690 -18.033 -6.879 1.00 88.31 273 ALA A O 1
ATOM 2193 N N . LEU A 1 274 ? 9.800 -16.104 -6.198 1.00 88.50 274 LEU A N 1
ATOM 2194 C CA . LEU A 1 274 ? 10.896 -15.710 -5.308 1.00 88.50 274 LEU A CA 1
ATOM 2195 C C . LEU A 1 274 ? 10.623 -16.011 -3.829 1.00 88.50 274 LEU A C 1
ATOM 2197 O O . LEU A 1 274 ? 11.458 -15.659 -2.997 1.00 88.50 274 LEU A O 1
ATOM 2201 N N . ASP A 1 275 ? 9.498 -16.640 -3.481 1.00 87.88 275 ASP A N 1
ATOM 2202 C CA . ASP A 1 275 ? 9.084 -16.821 -2.081 1.00 87.88 275 ASP A CA 1
ATOM 2203 C C . ASP A 1 275 ? 10.094 -17.646 -1.279 1.00 87.88 275 ASP A C 1
ATOM 2205 O O . ASP A 1 275 ? 10.578 -17.182 -0.246 1.00 87.88 275 ASP A O 1
ATOM 2209 N N . ALA A 1 276 ? 10.516 -18.798 -1.815 1.00 82.25 276 ALA A N 1
ATOM 2210 C CA . ALA A 1 276 ? 11.516 -19.660 -1.181 1.00 82.25 276 ALA A CA 1
ATOM 2211 C C . ALA A 1 276 ? 12.837 -18.915 -0.907 1.00 82.25 276 ALA A C 1
ATOM 2213 O O . ALA A 1 276 ? 13.423 -19.031 0.167 1.00 82.25 276 ALA A O 1
ATOM 2214 N N . ARG A 1 277 ? 13.274 -18.073 -1.852 1.00 82.25 277 ARG A N 1
ATOM 2215 C CA . ARG A 1 277 ? 14.490 -17.250 -1.727 1.00 82.25 277 ARG A CA 1
ATOM 2216 C C . ARG A 1 277 ? 14.326 -16.031 -0.827 1.00 82.25 277 ARG A C 1
ATOM 2218 O O . ARG A 1 277 ? 15.316 -15.456 -0.388 1.00 82.25 277 ARG A O 1
ATOM 2225 N N . SER A 1 278 ? 13.089 -15.606 -0.608 1.00 82.12 278 SER A N 1
ATOM 2226 C CA . SER A 1 278 ? 12.738 -14.478 0.252 1.00 82.12 278 SER A CA 1
ATOM 2227 C C . SER A 1 278 ? 12.529 -14.897 1.710 1.00 82.12 278 SER A C 1
ATOM 2229 O O . SER A 1 278 ? 12.192 -14.045 2.533 1.00 82.12 278 SER A O 1
ATOM 2231 N N . GLU A 1 279 ? 12.734 -16.185 2.014 1.00 79.31 279 GLU A N 1
ATOM 2232 C CA . GLU A 1 279 ? 12.677 -16.778 3.353 1.00 79.31 279 GLU A CA 1
ATOM 2233 C C . GLU A 1 279 ? 11.342 -16.522 4.075 1.00 79.31 279 GLU A C 1
ATOM 2235 O O . GLU A 1 279 ? 11.301 -16.271 5.281 1.00 79.31 279 GLU A O 1
ATOM 2240 N N . PHE A 1 280 ? 10.230 -16.572 3.336 1.00 81.69 280 PHE A N 1
ATOM 2241 C CA . PHE A 1 280 ? 8.893 -16.560 3.924 1.00 81.69 280 PHE A CA 1
ATOM 2242 C C . PHE A 1 280 ? 7.974 -17.571 3.242 1.00 81.69 280 PHE A C 1
ATOM 2244 O O . PHE A 1 280 ? 8.149 -17.907 2.072 1.00 81.69 280 PHE A O 1
ATOM 2251 N N . TRP A 1 281 ? 6.961 -18.014 3.983 1.00 86.31 281 TRP A N 1
ATOM 2252 C CA . TRP A 1 281 ? 5.966 -18.967 3.507 1.00 86.31 281 TRP A CA 1
ATOM 2253 C C . TRP A 1 281 ? 4.625 -18.271 3.284 1.00 86.31 281 TRP A C 1
ATOM 2255 O O . TRP A 1 281 ? 4.228 -17.380 4.044 1.00 86.31 281 TRP A O 1
ATOM 2265 N N . ARG A 1 282 ? 3.936 -18.645 2.201 1.00 88.62 282 ARG A N 1
ATOM 2266 C CA . ARG A 1 282 ? 2.696 -17.987 1.756 1.00 88.62 282 ARG A CA 1
ATOM 2267 C C . ARG A 1 282 ? 1.573 -18.138 2.778 1.00 88.62 282 ARG A C 1
ATOM 2269 O O . ARG A 1 282 ? 0.797 -17.203 2.954 1.00 88.62 282 ARG A O 1
ATOM 2276 N N . ASP A 1 283 ? 1.529 -19.272 3.466 1.00 89.12 283 ASP A N 1
ATOM 2277 C CA . ASP A 1 283 ? 0.603 -19.615 4.552 1.00 89.12 283 ASP A CA 1
ATOM 2278 C C . ASP A 1 283 ? 0.853 -18.825 5.855 1.00 89.12 283 ASP A C 1
ATOM 2280 O O . ASP A 1 283 ? 0.012 -18.836 6.751 1.00 89.12 283 ASP A O 1
ATOM 2284 N N . HIS A 1 284 ? 1.967 -18.092 5.943 1.00 91.56 284 HIS A N 1
ATOM 2285 C CA . HIS A 1 284 ? 2.340 -17.240 7.074 1.00 91.56 284 HIS A CA 1
ATOM 2286 C C . HIS A 1 284 ? 2.540 -15.767 6.682 1.00 91.56 284 HIS A C 1
ATOM 2288 O O . HIS A 1 284 ? 3.146 -14.985 7.418 1.00 91.56 284 HIS A O 1
ATOM 2294 N N . MET A 1 285 ? 1.994 -15.347 5.537 1.00 91.94 285 MET A N 1
ATOM 2295 C CA . MET A 1 285 ? 1.799 -13.925 5.239 1.00 91.94 285 MET A CA 1
ATOM 2296 C C . MET A 1 285 ? 0.776 -13.314 6.206 1.00 91.94 285 MET A C 1
ATOM 2298 O O . MET A 1 285 ? 0.029 -14.027 6.878 1.00 91.94 285 MET A O 1
ATOM 2302 N N . TRP A 1 286 ? 0.699 -11.985 6.284 1.00 91.81 286 TRP A N 1
ATOM 2303 C CA . TRP A 1 286 ? -0.340 -11.343 7.087 1.00 91.81 286 TRP A CA 1
ATOM 2304 C C . TRP A 1 286 ? -1.740 -11.866 6.707 1.00 91.81 286 TRP A C 1
ATOM 2306 O O . TRP A 1 286 ? -2.057 -11.918 5.512 1.00 91.81 286 TRP A O 1
ATOM 2316 N N . PRO A 1 287 ? -2.605 -12.210 7.685 1.00 91.75 287 PRO A N 1
ATOM 2317 C CA . PRO A 1 287 ? -2.479 -12.073 9.148 1.00 91.75 287 PRO A CA 1
ATOM 2318 C C . PRO A 1 287 ? -1.781 -13.227 9.877 1.00 91.75 287 PRO A C 1
ATOM 2320 O O . PRO A 1 287 ? -1.466 -13.082 11.059 1.00 91.75 287 PRO A O 1
ATOM 2323 N N . ALA A 1 288 ? -1.531 -14.347 9.204 1.00 92.50 288 ALA A N 1
ATOM 2324 C CA . ALA A 1 288 ? -0.896 -15.530 9.778 1.00 92.50 288 ALA A CA 1
ATOM 2325 C C . ALA A 1 288 ? 0.585 -15.320 10.149 1.00 92.50 288 ALA A C 1
ATOM 2327 O O . ALA A 1 288 ? 1.127 -16.095 10.935 1.00 92.50 288 ALA A O 1
ATOM 2328 N N . SER A 1 289 ? 1.210 -14.221 9.710 1.00 91.38 289 SER A N 1
ATOM 2329 C CA . SER A 1 289 ? 2.520 -13.762 10.203 1.00 91.38 289 SER A CA 1
ATOM 2330 C C . SER A 1 289 ? 2.569 -13.619 11.729 1.00 91.38 289 SER A C 1
ATOM 2332 O O . SER A 1 289 ? 3.623 -13.791 12.338 1.00 91.38 289 SER A O 1
ATOM 2334 N N . HIS A 1 290 ? 1.421 -13.363 12.367 1.00 91.44 290 HIS A N 1
ATOM 2335 C CA . HIS A 1 290 ? 1.281 -13.308 13.821 1.00 91.44 290 HIS A CA 1
ATOM 2336 C C . HIS A 1 290 ? 1.191 -14.685 14.493 1.00 91.44 290 HIS A C 1
ATOM 2338 O O . HIS A 1 290 ? 1.107 -14.741 15.719 1.00 91.44 290 HIS A O 1
ATOM 2344 N N . CYS A 1 291 ? 1.193 -15.797 13.755 1.00 91.75 291 CYS A N 1
ATOM 2345 C CA . CYS A 1 291 ? 1.156 -17.131 14.343 1.00 91.75 291 CYS A CA 1
ATOM 2346 C C . CYS A 1 291 ? 2.321 -17.333 15.317 1.00 91.75 291 CYS A C 1
ATOM 2348 O O . CYS A 1 291 ? 3.488 -17.166 14.972 1.00 91.75 291 CYS A O 1
ATOM 2350 N N . LYS A 1 292 ? 1.996 -17.729 16.549 1.00 90.44 292 LYS A N 1
ATOM 2351 C CA . LYS A 1 292 ? 2.972 -17.947 17.617 1.00 90.44 292 LYS A CA 1
ATOM 2352 C C . LYS A 1 292 ? 3.977 -19.039 17.268 1.00 90.44 292 LYS A C 1
ATOM 2354 O O . LYS A 1 292 ? 5.166 -18.826 17.471 1.00 90.44 292 LYS A O 1
ATOM 2359 N N . THR A 1 293 ? 3.518 -20.176 16.743 1.00 89.75 293 THR A N 1
ATOM 2360 C CA . THR A 1 293 ? 4.388 -21.296 16.347 1.00 89.75 293 THR A CA 1
ATOM 2361 C C . THR A 1 293 ? 5.410 -20.841 15.310 1.00 89.75 293 THR A C 1
ATOM 2363 O O . THR A 1 293 ? 6.610 -21.034 15.493 1.00 89.75 293 THR A O 1
ATOM 2366 N N . TYR A 1 294 ? 4.938 -20.147 14.277 1.00 89.81 294 TYR A N 1
ATOM 2367 C CA . TYR A 1 294 ? 5.776 -19.593 13.222 1.00 89.81 294 TYR A CA 1
ATOM 2368 C C . TYR A 1 294 ? 6.759 -18.531 13.729 1.00 89.81 294 TYR A C 1
ATOM 2370 O O . TYR A 1 294 ? 7.964 -18.627 13.496 1.00 89.81 294 TYR A O 1
ATOM 2378 N N . ALA A 1 295 ? 6.276 -17.545 14.483 1.00 89.75 295 ALA A N 1
ATOM 2379 C CA . ALA A 1 295 ? 7.121 -16.499 15.046 1.00 89.75 295 ALA A CA 1
ATOM 2380 C C . ALA A 1 295 ? 8.185 -17.073 15.999 1.00 89.75 295 ALA A C 1
ATOM 2382 O O . ALA A 1 295 ? 9.347 -16.684 15.920 1.00 89.75 295 ALA A O 1
ATOM 2383 N N . ASN A 1 296 ? 7.833 -18.045 16.849 1.00 88.94 296 ASN A N 1
ATOM 2384 C CA . ASN A 1 296 ? 8.785 -18.714 17.742 1.00 88.94 296 ASN A CA 1
ATOM 2385 C C . ASN A 1 296 ? 9.861 -19.483 16.971 1.00 88.94 296 ASN A C 1
ATOM 2387 O O . ASN A 1 296 ? 11.031 -19.427 17.354 1.00 88.94 296 ASN A O 1
ATOM 2391 N N . MET A 1 297 ? 9.478 -20.162 15.884 1.00 87.94 297 MET A N 1
ATOM 2392 C CA . MET A 1 297 ? 10.412 -20.844 14.990 1.00 87.94 297 MET A CA 1
ATOM 2393 C C . MET A 1 297 ? 11.429 -19.855 14.408 1.00 87.94 297 MET A C 1
ATOM 2395 O O . MET A 1 297 ? 12.633 -20.108 14.470 1.00 87.94 297 MET A O 1
ATOM 2399 N N . LEU A 1 298 ? 10.968 -18.704 13.907 1.00 88.25 298 LEU A N 1
ATOM 2400 C CA . LEU A 1 298 ? 11.847 -17.654 13.382 1.00 88.25 298 LEU A CA 1
ATOM 2401 C C . LEU A 1 298 ? 12.743 -17.040 14.465 1.00 88.25 298 LEU A C 1
ATOM 2403 O O . LEU A 1 298 ? 13.921 -16.784 14.220 1.00 88.25 298 LEU A O 1
ATOM 2407 N N . CYS A 1 299 ? 12.219 -16.851 15.676 1.00 87.88 299 CYS A N 1
ATOM 2408 C CA . CYS A 1 299 ? 12.990 -16.375 16.822 1.00 87.88 299 CYS A CA 1
ATOM 2409 C C . CYS A 1 299 ? 13.949 -17.431 17.402 1.00 87.88 299 CYS A C 1
ATOM 2411 O O . CYS A 1 299 ? 14.744 -17.083 18.271 1.00 87.88 299 CYS A O 1
ATOM 2413 N N . LYS A 1 300 ? 13.890 -18.697 16.955 1.00 84.31 300 LYS A N 1
ATOM 2414 C CA . LYS A 1 300 ? 14.647 -19.833 17.520 1.00 84.31 300 LYS A CA 1
ATOM 2415 C C . LYS A 1 300 ? 14.458 -19.976 19.036 1.00 84.31 300 LYS A C 1
ATOM 2417 O O . LYS A 1 300 ? 15.406 -20.247 19.768 1.00 84.31 300 LYS A O 1
ATOM 2422 N N . VAL A 1 301 ? 13.239 -19.742 19.512 1.00 68.12 301 VAL A N 1
ATOM 2423 C CA . VAL A 1 301 ? 12.914 -19.821 20.941 1.00 68.12 301 VAL A CA 1
ATOM 2424 C C . VAL A 1 301 ? 12.667 -21.278 21.312 1.00 68.12 301 VAL A C 1
ATOM 2426 O O . VAL A 1 301 ? 11.755 -21.903 20.772 1.00 68.12 301 VAL A O 1
ATOM 2429 N N . ASP A 1 302 ? 13.442 -21.805 22.261 1.00 59.28 302 ASP A N 1
ATOM 2430 C CA . ASP A 1 302 ? 13.139 -23.092 22.886 1.00 59.28 302 ASP A CA 1
ATOM 2431 C C . ASP A 1 302 ? 11.819 -22.966 23.668 1.00 59.28 302 ASP A C 1
ATOM 2433 O O . ASP A 1 302 ? 11.665 -22.080 24.514 1.00 59.28 302 ASP A O 1
ATOM 2437 N N . ASN A 1 303 ? 10.856 -23.857 23.408 1.00 53.81 303 ASN A N 1
ATOM 2438 C CA . ASN A 1 303 ? 9.518 -23.832 24.026 1.00 53.81 303 ASN A CA 1
ATOM 2439 C C . ASN A 1 303 ? 9.516 -24.029 25.566 1.00 53.81 303 ASN A C 1
ATOM 2441 O O . ASN A 1 303 ? 8.454 -23.964 26.182 1.00 53.81 303 ASN A O 1
ATOM 2445 N N . ASP A 1 304 ? 10.679 -24.224 26.196 1.00 43.69 304 ASP A N 1
ATOM 2446 C CA . ASP A 1 304 ? 10.838 -24.594 27.612 1.00 43.69 304 ASP A CA 1
ATOM 2447 C C . ASP A 1 304 ? 11.097 -23.405 28.572 1.00 43.69 304 ASP A C 1
ATOM 2449 O O . ASP A 1 304 ? 11.397 -23.594 29.754 1.00 43.69 304 ASP A O 1
ATOM 2453 N N . GLY A 1 305 ? 10.976 -22.156 28.107 1.00 46.81 305 GLY A N 1
ATOM 2454 C CA . GLY A 1 305 ? 11.181 -20.955 28.930 1.00 46.81 305 GLY A CA 1
ATOM 2455 C C . GLY A 1 305 ? 9.906 -20.409 29.610 1.00 46.81 305 GLY A C 1
ATOM 2456 O O . GLY A 1 305 ? 8.848 -20.360 28.990 1.00 46.81 305 GLY A O 1
ATOM 2457 N N . PRO A 1 306 ? 9.974 -19.872 30.849 1.00 35.44 306 PRO A N 1
ATOM 2458 C CA . PRO A 1 306 ? 8.811 -19.363 31.594 1.00 35.44 306 PRO A CA 1
ATOM 2459 C C . PRO A 1 306 ? 8.322 -17.969 31.145 1.00 35.44 306 PRO A C 1
ATOM 2461 O O . PRO A 1 306 ? 7.573 -17.315 31.876 1.00 35.44 306 PRO A O 1
ATOM 2464 N N . ARG A 1 307 ? 8.761 -17.456 29.988 1.00 49.72 307 ARG A N 1
ATOM 2465 C CA . ARG A 1 307 ? 8.405 -16.098 29.551 1.00 49.72 307 ARG A CA 1
ATOM 2466 C C . ARG A 1 307 ? 7.003 -16.097 28.936 1.00 49.72 307 ARG A C 1
ATOM 2468 O O . ARG A 1 307 ? 6.794 -16.578 27.829 1.00 49.72 307 ARG A O 1
ATOM 2475 N N . GLN A 1 308 ? 6.039 -15.551 29.676 1.00 54.38 308 GLN A N 1
ATOM 2476 C CA . GLN A 1 308 ? 4.683 -15.310 29.186 1.00 54.38 308 GLN A CA 1
ATOM 2477 C C . GLN A 1 308 ? 4.670 -14.070 28.289 1.00 54.38 308 GLN A C 1
ATOM 2479 O O . GLN A 1 308 ? 4.786 -12.948 28.779 1.00 54.38 308 GLN A O 1
ATOM 2484 N N . PHE A 1 309 ? 4.506 -14.277 26.986 1.00 63.69 309 PHE A N 1
ATOM 2485 C CA . PHE A 1 309 ? 4.243 -13.207 26.027 1.00 63.69 309 PHE A CA 1
ATOM 2486 C C . PHE A 1 309 ? 2.744 -13.069 25.761 1.00 63.69 309 PHE A C 1
ATOM 2488 O O . PHE A 1 309 ? 1.970 -14.008 25.965 1.00 63.69 309 PHE A O 1
ATOM 2495 N N . THR A 1 310 ? 2.323 -11.887 25.311 1.00 66.06 310 THR A N 1
ATOM 2496 C CA . THR A 1 310 ? 0.908 -11.604 25.073 1.00 66.06 310 THR A CA 1
ATOM 2497 C C . THR A 1 310 ? 0.433 -12.311 23.804 1.00 66.06 310 THR A C 1
ATOM 2499 O O . THR A 1 310 ? 0.734 -11.896 22.683 1.00 66.06 310 THR A O 1
ATOM 2502 N N . VAL A 1 311 ? -0.328 -13.384 23.999 1.00 69.62 311 VAL A N 1
ATOM 2503 C CA . VAL A 1 311 ? -0.889 -14.229 22.942 1.00 69.62 311 VAL A CA 1
ATOM 2504 C C . VAL A 1 311 ? -2.413 -14.202 23.037 1.00 69.62 311 VAL A C 1
ATOM 2506 O O . VAL A 1 311 ? -2.976 -14.168 24.132 1.00 69.62 311 VAL A O 1
ATOM 2509 N N . SER A 1 312 ? -3.090 -14.225 21.891 1.00 74.50 312 SER A N 1
ATOM 2510 C CA . SER A 1 312 ? -4.538 -14.412 21.796 1.00 74.50 312 SER A CA 1
ATOM 2511 C C . SER A 1 312 ? -4.876 -15.675 21.015 1.00 74.50 312 SER A C 1
ATOM 2513 O O . SER A 1 312 ? -4.144 -16.070 20.110 1.00 74.50 312 SER A O 1
ATOM 2515 N N . SER A 1 313 ? -6.022 -16.279 21.327 1.00 70.38 313 SER A N 1
ATOM 2516 C CA . SER A 1 313 ? -6.564 -17.371 20.520 1.00 70.38 313 SER A CA 1
ATOM 2517 C C . SER A 1 313 ? -7.247 -16.832 19.257 1.00 70.38 313 SER A C 1
ATOM 2519 O O . SER A 1 313 ? -8.019 -15.867 19.313 1.00 70.38 313 SER A O 1
ATOM 2521 N N . SER A 1 314 ? -7.037 -17.496 18.120 1.00 61.44 314 SER A N 1
ATOM 2522 C CA . SER A 1 314 ? -7.734 -17.217 16.855 1.00 61.44 314 SER A CA 1
ATOM 2523 C C . SER A 1 314 ? -9.239 -17.551 16.899 1.00 61.44 314 SER A C 1
ATOM 2525 O O . SER A 1 314 ? -10.016 -17.126 16.036 1.00 61.44 314 SER A O 1
ATOM 2527 N N . HIS A 1 315 ? -9.698 -18.247 17.944 1.00 61.47 315 HIS A N 1
ATOM 2528 C CA . HIS A 1 315 ? -11.119 -18.487 18.209 1.00 61.47 315 HIS A CA 1
ATOM 2529 C C . HIS A 1 315 ? -11.823 -17.298 18.881 1.00 61.47 315 HIS A C 1
ATOM 2531 O O . HIS A 1 315 ? -13.045 -17.314 19.035 1.00 61.47 315 HIS A O 1
ATOM 2537 N N . THR A 1 316 ? -11.091 -16.249 19.273 1.00 63.12 316 THR A N 1
ATOM 2538 C CA . THR A 1 316 ? -11.703 -15.026 19.810 1.00 63.12 316 THR A CA 1
ATOM 2539 C C . THR A 1 316 ? -12.452 -14.241 18.723 1.00 63.12 316 THR A C 1
ATOM 2541 O O . THR A 1 316 ? -12.206 -14.379 17.522 1.00 63.12 316 THR A O 1
ATOM 2544 N N . THR A 1 317 ? -13.396 -13.388 19.128 1.00 68.06 317 THR A N 1
ATOM 2545 C CA . THR A 1 317 ? -14.222 -12.576 18.214 1.00 68.06 317 THR A CA 1
ATOM 2546 C C . THR A 1 317 ? -13.542 -11.275 17.766 1.00 68.06 317 THR A C 1
ATOM 2548 O O . THR A 1 317 ? -14.229 -10.299 17.486 1.00 68.06 317 THR A O 1
ATOM 2551 N N . SER A 1 318 ? -12.208 -11.226 17.735 1.00 78.81 318 SER A N 1
ATOM 2552 C CA . SER A 1 318 ? -11.458 -10.008 17.403 1.00 78.81 318 SER A CA 1
ATOM 2553 C C . SER A 1 318 ? -11.236 -9.809 15.904 1.00 78.81 318 SER A C 1
ATOM 2555 O O . SER A 1 318 ? -11.391 -10.747 15.120 1.00 78.81 318 SER A O 1
ATOM 2557 N N . ALA A 1 319 ? -10.816 -8.605 15.494 1.00 84.44 319 ALA A N 1
ATOM 2558 C CA . ALA A 1 319 ? -10.514 -8.334 14.091 1.00 84.44 319 ALA A CA 1
ATOM 2559 C C . ALA A 1 319 ? -9.308 -9.123 13.561 1.00 84.44 319 ALA A C 1
ATOM 2561 O O . ALA A 1 319 ? -9.394 -9.652 12.454 1.00 84.44 319 ALA A O 1
ATOM 2562 N N . LEU A 1 320 ? -8.227 -9.276 14.338 1.00 86.19 320 LEU A N 1
ATOM 2563 C CA . LEU A 1 320 ? -7.086 -10.113 13.942 1.00 86.19 320 LEU A CA 1
ATOM 2564 C C . LEU A 1 320 ? -7.488 -11.593 13.821 1.00 86.19 320 LEU A C 1
ATOM 2566 O O . LEU A 1 320 ? -7.104 -12.275 12.872 1.00 86.19 320 LEU A O 1
ATOM 2570 N N . SER A 1 321 ? -8.317 -12.086 14.742 1.00 86.00 321 SER A N 1
ATOM 2571 C CA . SER A 1 321 ? -8.823 -13.462 14.707 1.00 86.00 321 SER A CA 1
ATOM 2572 C C . SER A 1 321 ? -9.799 -13.706 13.554 1.00 86.00 321 SER A C 1
ATOM 2574 O O . SER A 1 321 ? -9.741 -14.754 12.915 1.00 86.00 321 SER A O 1
ATOM 2576 N N . ALA A 1 322 ? -10.663 -12.738 13.236 1.00 89.31 322 ALA A N 1
ATOM 2577 C CA . ALA A 1 322 ? -11.528 -12.793 12.059 1.00 89.31 322 ALA A CA 1
ATOM 2578 C C . ALA A 1 322 ? -10.715 -12.805 10.757 1.00 89.31 322 ALA A C 1
ATOM 2580 O O . ALA A 1 322 ? -11.015 -13.600 9.870 1.00 89.31 322 ALA A O 1
ATOM 2581 N N . ALA A 1 323 ? -9.668 -11.977 10.673 1.00 92.06 323 ALA A N 1
ATOM 2582 C CA . ALA A 1 323 ? -8.739 -11.968 9.548 1.00 92.06 323 ALA A CA 1
ATOM 2583 C C . ALA A 1 323 ? -8.057 -13.331 9.381 1.00 92.06 323 ALA A C 1
ATOM 2585 O O . ALA A 1 323 ? -8.061 -13.886 8.291 1.00 92.06 323 ALA A O 1
ATOM 2586 N N . THR A 1 324 ? -7.519 -13.886 10.471 1.00 92.31 324 THR A N 1
ATOM 2587 C CA . THR A 1 324 ? -6.807 -15.178 10.472 1.00 92.31 324 THR A CA 1
ATOM 2588 C C . THR A 1 324 ? -7.718 -16.325 10.051 1.00 92.31 324 THR A C 1
ATOM 2590 O O . THR A 1 324 ? -7.316 -17.182 9.274 1.00 92.31 324 THR A O 1
ATOM 2593 N N . ARG A 1 325 ? -8.973 -16.329 10.509 1.00 91.88 325 ARG A N 1
ATOM 2594 C CA . ARG A 1 325 ? -9.952 -17.340 10.097 1.00 91.88 325 ARG A CA 1
ATOM 2595 C C . ARG A 1 325 ? -10.270 -17.251 8.607 1.00 91.88 325 ARG A C 1
ATOM 2597 O O . ARG A 1 325 ? -10.197 -18.260 7.923 1.00 91.88 325 ARG A O 1
ATOM 2604 N N . ALA A 1 326 ? -10.555 -16.047 8.110 1.00 93.69 326 ALA A N 1
ATOM 2605 C CA . ALA A 1 326 ? -10.818 -15.837 6.689 1.00 93.69 326 ALA A CA 1
ATOM 2606 C C . ALA A 1 326 ? -9.598 -16.180 5.820 1.00 93.69 326 ALA A C 1
ATOM 2608 O O . ALA A 1 326 ? -9.764 -16.714 4.734 1.00 93.69 326 ALA A O 1
ATOM 2609 N N . PHE A 1 327 ? -8.383 -15.918 6.311 1.00 94.00 327 PHE A N 1
ATOM 2610 C CA . PHE A 1 327 ? -7.145 -16.319 5.647 1.00 94.00 327 PHE A CA 1
ATOM 2611 C C . PHE A 1 327 ? -7.046 -17.844 5.500 1.00 94.00 327 PHE A C 1
ATOM 2613 O O . PHE A 1 327 ? -6.832 -18.330 4.398 1.00 94.00 327 PHE A O 1
ATOM 2620 N N . ARG A 1 328 ? -7.266 -18.589 6.594 1.00 92.12 328 ARG A N 1
ATOM 2621 C CA . ARG A 1 328 ? -7.225 -20.065 6.626 1.00 92.12 328 ARG A CA 1
ATOM 2622 C C . ARG A 1 328 ? -8.292 -20.728 5.755 1.00 92.12 328 ARG A C 1
ATOM 2624 O O . ARG A 1 328 ? -8.093 -21.840 5.284 1.00 92.12 328 ARG A O 1
ATOM 2631 N N . GLU A 1 329 ? -9.446 -20.084 5.594 1.00 92.88 329 GLU A N 1
ATOM 2632 C CA . GLU A 1 329 ? -10.549 -20.606 4.778 1.00 92.88 329 GLU A CA 1
ATOM 2633 C C . GLU A 1 329 ? -10.246 -20.559 3.273 1.00 92.88 329 GLU A C 1
ATOM 2635 O O . GLU A 1 329 ? -10.864 -21.301 2.505 1.00 92.88 329 GLU A O 1
ATOM 2640 N N . VAL A 1 330 ? -9.303 -19.715 2.841 1.00 93.81 330 VAL A N 1
ATOM 2641 C CA . VAL A 1 330 ? -8.876 -19.638 1.443 1.00 93.81 330 VAL A CA 1
ATOM 2642 C C . VAL A 1 330 ? -7.699 -20.596 1.217 1.00 93.81 330 VAL A C 1
ATOM 2644 O O . VAL A 1 330 ? -6.673 -20.455 1.880 1.00 93.81 330 VAL A O 1
ATOM 2647 N N . PRO A 1 331 ? -7.802 -21.554 0.276 1.00 90.50 331 PRO A N 1
ATOM 2648 C CA . PRO A 1 331 ? -6.697 -22.451 -0.045 1.00 90.50 331 PRO A CA 1
ATOM 2649 C C . PRO A 1 331 ? -5.452 -21.699 -0.520 1.00 90.50 331 PRO A C 1
ATOM 2651 O O . PRO A 1 331 ? -5.554 -20.669 -1.192 1.00 90.50 331 PRO A O 1
ATOM 2654 N N . GLU A 1 332 ? -4.273 -22.253 -0.236 1.00 87.38 332 GLU A N 1
ATOM 2655 C CA . GLU A 1 332 ? -3.017 -21.701 -0.742 1.00 87.38 332 GLU A CA 1
ATOM 2656 C C . GLU A 1 332 ? -3.030 -21.633 -2.286 1.00 87.38 332 GLU A C 1
ATOM 2658 O O . GLU A 1 332 ? -3.530 -22.556 -2.940 1.00 87.38 332 GLU A O 1
ATOM 2663 N N . PRO A 1 333 ? -2.509 -20.557 -2.907 1.00 89.31 333 PRO A N 1
ATOM 2664 C CA . PRO A 1 333 ? -2.448 -20.450 -4.361 1.00 89.31 333 PRO A CA 1
ATOM 2665 C C . PRO A 1 333 ? -1.551 -21.537 -4.975 1.00 89.31 333 PRO A C 1
ATOM 2667 O O . PRO A 1 333 ? -0.341 -21.534 -4.775 1.00 89.31 333 PRO A O 1
ATOM 2670 N N . GLN A 1 334 ? -2.144 -22.424 -5.782 1.00 86.38 334 GLN A N 1
ATOM 2671 C CA . GLN A 1 334 ? -1.434 -23.525 -6.459 1.00 86.38 334 GLN A CA 1
ATOM 2672 C C . GLN A 1 334 ? -1.324 -23.320 -7.977 1.00 86.38 334 GLN A C 1
ATOM 2674 O O . GLN A 1 334 ? -0.408 -23.812 -8.629 1.00 86.38 334 GLN A O 1
ATOM 2679 N N . THR A 1 335 ? -2.275 -22.604 -8.579 1.00 90.12 335 THR A N 1
ATOM 2680 C CA . THR A 1 335 ? -2.288 -22.358 -10.028 1.00 90.12 335 THR A CA 1
ATOM 2681 C C . THR A 1 335 ? -1.602 -21.043 -10.386 1.00 90.12 335 THR A C 1
ATOM 2683 O O . THR A 1 335 ? -1.602 -20.092 -9.606 1.00 90.12 335 THR A O 1
ATOM 2686 N N . THR A 1 336 ? -1.118 -20.928 -11.626 1.00 89.88 336 THR A N 1
ATOM 2687 C CA . THR A 1 336 ? -0.539 -19.686 -12.171 1.00 89.88 336 THR A CA 1
ATOM 2688 C C . THR A 1 336 ? -1.448 -18.470 -11.977 1.00 89.88 336 THR A C 1
ATOM 2690 O O . THR A 1 336 ? -0.971 -17.392 -11.636 1.00 89.88 336 THR A O 1
ATOM 2693 N N . SER A 1 337 ? -2.763 -18.633 -12.165 1.00 89.88 337 SER A N 1
ATOM 2694 C CA . SER A 1 337 ? -3.726 -17.540 -11.987 1.00 89.88 337 SER A CA 1
ATOM 2695 C C . SER A 1 337 ? -3.856 -17.127 -10.522 1.00 89.88 337 SER A C 1
ATOM 2697 O O . SER A 1 337 ? -3.864 -15.937 -10.224 1.00 89.88 337 SER A O 1
ATOM 2699 N N . GLN A 1 338 ? -3.933 -18.091 -9.601 1.00 91.69 338 GLN A N 1
ATOM 2700 C CA . GLN A 1 338 ? -4.022 -17.805 -8.166 1.00 91.69 338 GLN A CA 1
ATOM 2701 C C . GLN A 1 338 ? -2.740 -17.146 -7.648 1.00 91.69 338 GLN A C 1
ATOM 2703 O O . GLN A 1 338 ? -2.809 -16.189 -6.882 1.00 91.69 338 GLN A O 1
ATOM 2708 N N . LEU A 1 339 ? -1.575 -17.603 -8.112 1.00 92.00 339 LEU A N 1
ATOM 2709 C CA . LEU A 1 339 ? -0.286 -16.990 -7.796 1.00 92.00 339 LEU A CA 1
ATOM 2710 C C . LEU A 1 339 ? -0.202 -15.558 -8.327 1.00 92.00 339 LEU A C 1
ATOM 2712 O O . LEU A 1 339 ? 0.227 -14.662 -7.607 1.00 92.00 339 LEU A O 1
ATOM 2716 N N . ALA A 1 340 ? -0.679 -15.301 -9.546 1.00 92.19 340 ALA A N 1
ATOM 2717 C CA . ALA A 1 340 ? -0.733 -13.945 -10.087 1.00 92.19 340 ALA A CA 1
ATOM 2718 C C . ALA A 1 340 ? -1.677 -13.026 -9.283 1.00 92.19 340 ALA A C 1
ATOM 2720 O O . ALA A 1 340 ? -1.357 -11.862 -9.048 1.00 92.19 340 ALA A O 1
ATOM 2721 N N . ASN A 1 341 ? -2.802 -13.552 -8.791 1.00 93.00 341 ASN A N 1
ATOM 2722 C CA . ASN A 1 341 ? -3.721 -12.809 -7.925 1.00 93.00 341 ASN A CA 1
ATOM 2723 C C . ASN A 1 341 ? -3.114 -12.553 -6.527 1.00 93.00 341 ASN A C 1
ATOM 2725 O O . ASN A 1 341 ? -3.254 -11.460 -5.974 1.00 93.00 341 ASN A O 1
ATOM 2729 N N . ASN A 1 342 ? -2.371 -13.516 -5.971 1.00 91.81 342 ASN A N 1
ATOM 2730 C CA . ASN A 1 342 ? -1.582 -13.313 -4.754 1.00 91.81 342 ASN A CA 1
ATOM 2731 C C . ASN A 1 342 ? -0.494 -12.247 -4.967 1.00 91.81 342 ASN A C 1
ATOM 2733 O O . ASN A 1 342 ? -0.325 -11.371 -4.118 1.00 91.81 342 ASN A O 1
ATOM 2737 N N . TRP A 1 343 ? 0.175 -12.251 -6.123 1.00 93.62 343 TRP A N 1
ATOM 2738 C CA . TRP A 1 343 ? 1.142 -11.222 -6.505 1.00 93.62 343 TRP A CA 1
ATOM 2739 C C . TRP A 1 343 ? 0.500 -9.828 -6.527 1.00 93.62 343 TRP A C 1
ATOM 2741 O O . TRP A 1 343 ? 1.058 -8.900 -5.941 1.00 93.62 343 TRP A O 1
ATOM 2751 N N . LEU A 1 344 ? -0.702 -9.681 -7.103 1.00 94.56 344 LEU A N 1
ATOM 2752 C CA . LEU A 1 344 ? -1.465 -8.427 -7.052 1.00 94.56 344 LEU A CA 1
ATOM 2753 C C . LEU A 1 344 ? -1.665 -7.935 -5.615 1.00 94.56 344 LEU A C 1
ATOM 2755 O O . LEU A 1 344 ? -1.455 -6.751 -5.362 1.00 94.56 344 LEU A O 1
ATOM 2759 N N . SER A 1 345 ? -2.017 -8.805 -4.663 1.00 94.06 345 SER A N 1
ATOM 2760 C CA . SER A 1 345 ? -2.222 -8.370 -3.271 1.00 94.06 345 SER A CA 1
ATOM 2761 C C . SER A 1 345 ? -0.981 -7.715 -2.655 1.00 94.06 345 SER A C 1
ATOM 2763 O O . SER A 1 345 ? -1.081 -6.655 -2.034 1.00 94.06 345 SER A O 1
ATOM 2765 N N . ARG A 1 346 ? 0.202 -8.280 -2.924 1.00 93.12 346 ARG A N 1
ATOM 2766 C CA . ARG A 1 346 ? 1.495 -7.750 -2.475 1.00 93.12 346 ARG A CA 1
ATOM 2767 C C . ARG A 1 346 ? 1.779 -6.391 -3.113 1.00 93.12 346 ARG A C 1
ATOM 2769 O O . ARG A 1 346 ? 2.127 -5.435 -2.426 1.00 93.12 346 ARG A O 1
ATOM 2776 N N . VAL A 1 347 ? 1.539 -6.279 -4.422 1.00 94.38 347 VAL A N 1
ATOM 2777 C CA . VAL A 1 347 ? 1.724 -5.028 -5.171 1.00 94.38 347 VAL A CA 1
ATOM 2778 C C . VAL A 1 347 ? 0.778 -3.935 -4.677 1.00 94.38 347 VAL A C 1
ATOM 2780 O O . VAL A 1 347 ? 1.212 -2.801 -4.498 1.00 94.38 347 VAL A O 1
ATOM 2783 N N . CYS A 1 348 ? -0.486 -4.258 -4.406 1.00 94.75 348 CYS A N 1
ATOM 2784 C CA . CYS A 1 348 ? -1.465 -3.329 -3.844 1.00 94.75 348 CYS A CA 1
ATOM 2785 C C . CYS A 1 348 ? -0.997 -2.750 -2.504 1.00 94.75 348 CYS A C 1
ATOM 2787 O O . CYS A 1 348 ? -1.022 -1.532 -2.308 1.00 94.75 348 CYS A O 1
ATOM 2789 N N . PHE A 1 349 ? -0.537 -3.603 -1.590 1.00 92.44 349 PHE A N 1
ATOM 2790 C CA . PHE A 1 349 ? -0.061 -3.173 -0.276 1.00 92.44 349 PHE A CA 1
ATOM 2791 C C . PHE A 1 349 ? 1.207 -2.321 -0.391 1.00 92.44 349 PHE A C 1
ATOM 2793 O O . PHE A 1 349 ? 1.215 -1.177 0.075 1.00 92.44 349 PHE A O 1
ATOM 2800 N N . SER A 1 350 ? 2.225 -2.798 -1.104 1.00 93.56 350 SER A N 1
ATOM 2801 C CA . SER A 1 350 ? 3.480 -2.064 -1.291 1.00 93.56 350 SER A CA 1
ATOM 2802 C C . SER A 1 350 ? 3.275 -0.726 -2.029 1.00 93.56 350 SER A C 1
ATOM 2804 O O . SER A 1 350 ? 3.768 0.321 -1.600 1.00 93.56 350 SER A O 1
ATOM 2806 N N . ALA A 1 351 ? 2.434 -0.679 -3.070 1.00 95.00 351 ALA A N 1
ATOM 2807 C CA . ALA A 1 351 ? 2.082 0.570 -3.751 1.00 95.00 351 ALA A CA 1
ATOM 2808 C C . ALA A 1 351 ? 1.408 1.581 -2.806 1.00 95.00 351 ALA A C 1
ATOM 2810 O O . ALA A 1 351 ? 1.738 2.772 -2.832 1.00 95.00 351 ALA A O 1
ATOM 2811 N N . SER A 1 352 ? 0.501 1.117 -1.939 1.00 94.56 352 SER A N 1
ATOM 2812 C CA . SER A 1 352 ? -0.111 1.949 -0.901 1.00 94.56 352 SER A CA 1
ATOM 2813 C C . SER A 1 352 ? 0.916 2.482 0.099 1.00 94.56 352 SER A C 1
ATOM 2815 O O . SER A 1 352 ? 0.865 3.673 0.416 1.00 94.56 352 SER A O 1
ATOM 2817 N N . HIS A 1 353 ? 1.870 1.659 0.554 1.00 92.88 353 HIS A N 1
ATOM 2818 C CA . HIS A 1 353 ? 2.977 2.100 1.413 1.00 92.88 353 HIS A CA 1
ATOM 2819 C C . HIS A 1 353 ? 3.739 3.253 0.748 1.00 92.88 353 HIS A C 1
ATOM 2821 O O . HIS A 1 353 ? 3.857 4.351 1.305 1.00 92.88 353 HIS A O 1
ATOM 2827 N N . HIS A 1 354 ? 4.213 3.039 -0.480 1.00 93.81 354 HIS A N 1
ATOM 2828 C CA . HIS A 1 354 ? 5.047 4.014 -1.174 1.00 93.81 354 HIS A CA 1
ATOM 2829 C C . HIS A 1 354 ? 4.301 5.318 -1.482 1.00 93.81 354 HIS A C 1
ATOM 2831 O O . HIS A 1 354 ? 4.876 6.403 -1.340 1.00 93.81 354 HIS A O 1
ATOM 2837 N N . LEU A 1 355 ? 3.014 5.252 -1.832 1.00 93.75 355 LEU A N 1
ATOM 2838 C CA . LEU A 1 355 ? 2.181 6.443 -2.007 1.00 93.75 355 LEU A CA 1
ATOM 2839 C C . LEU A 1 355 ? 1.951 7.185 -0.688 1.00 93.75 355 LEU A C 1
ATOM 2841 O O . LEU A 1 355 ? 2.046 8.411 -0.663 1.00 93.75 355 LEU A O 1
ATOM 2845 N N . MET A 1 356 ? 1.711 6.486 0.423 1.00 91.25 356 MET A N 1
ATOM 2846 C CA . MET A 1 356 ? 1.548 7.107 1.745 1.00 91.25 356 MET A CA 1
ATOM 2847 C C . MET A 1 356 ? 2.797 7.886 2.180 1.00 91.25 356 MET A C 1
ATOM 2849 O O . MET A 1 356 ? 2.679 8.975 2.755 1.00 91.25 356 MET A O 1
ATOM 2853 N N . ARG A 1 357 ? 4.000 7.415 1.824 1.00 90.31 357 ARG A N 1
ATOM 2854 C CA . ARG A 1 357 ? 5.241 8.188 2.014 1.00 90.31 357 ARG A CA 1
ATOM 2855 C C . ARG A 1 357 ? 5.196 9.529 1.268 1.00 90.31 357 ARG A C 1
ATOM 2857 O O . ARG A 1 357 ? 5.660 10.526 1.819 1.00 90.31 357 ARG A O 1
ATOM 2864 N N . CYS A 1 358 ? 4.575 9.615 0.084 1.00 90.88 358 CYS A N 1
ATOM 2865 C CA . CYS A 1 358 ? 4.384 10.884 -0.639 1.00 90.88 358 CYS A CA 1
ATOM 2866 C C . CYS A 1 358 ? 3.470 11.880 0.098 1.00 90.88 358 CYS A C 1
ATOM 2868 O O . CYS A 1 358 ? 3.603 13.086 -0.101 1.00 90.88 358 CYS A O 1
ATOM 2870 N N . PHE A 1 359 ? 2.601 11.412 1.000 1.00 88.12 359 PHE A N 1
ATOM 2871 C CA . PHE A 1 359 ? 1.837 12.259 1.930 1.00 88.12 359 PHE A CA 1
ATOM 2872 C C . PHE A 1 359 ? 2.646 12.649 3.182 1.00 88.12 359 PHE A C 1
ATOM 2874 O O . PHE A 1 359 ? 2.087 13.173 4.148 1.00 88.12 359 PHE A O 1
ATOM 2881 N N . ALA A 1 360 ? 3.960 12.401 3.186 1.00 87.44 360 ALA A N 1
ATOM 2882 C CA . ALA A 1 3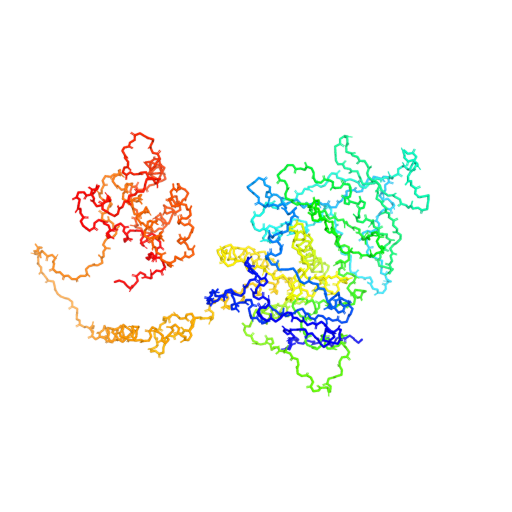60 ? 4.886 12.600 4.301 1.00 87.44 360 ALA A CA 1
ATOM 2883 C C . ALA A 1 360 ? 4.589 11.746 5.551 1.00 87.44 360 ALA A C 1
ATOM 2885 O O . ALA A 1 360 ? 5.093 12.055 6.637 1.00 87.44 360 ALA A O 1
ATOM 2886 N N . VAL A 1 361 ? 3.788 10.682 5.415 1.00 86.88 361 VAL A N 1
ATOM 2887 C CA . VAL A 1 361 ? 3.552 9.698 6.483 1.00 86.88 361 VAL A CA 1
ATOM 2888 C C . VAL A 1 361 ? 4.813 8.856 6.633 1.00 86.88 361 VAL A C 1
ATOM 2890 O O . VAL A 1 361 ? 5.253 8.260 5.659 1.00 86.88 361 VAL A O 1
ATOM 2893 N N . GLU A 1 362 ? 5.439 8.867 7.810 1.00 85.44 362 GLU A N 1
ATOM 2894 C CA . GLU A 1 362 ? 6.671 8.112 8.098 1.00 85.44 362 GLU A CA 1
ATOM 2895 C C . GLU A 1 362 ? 6.414 6.699 8.587 1.00 85.44 362 GLU A C 1
ATOM 2897 O O . GLU A 1 362 ? 5.263 6.303 8.776 1.00 85.44 362 GLU A O 1
ATOM 2902 N N . HIS A 1 363 ? 7.510 5.956 8.770 1.00 88.00 363 HIS A N 1
ATOM 2903 C CA . HIS A 1 363 ? 7.420 4.595 9.235 1.00 88.00 363 HIS A CA 1
ATOM 2904 C C . HIS A 1 363 ? 6.770 4.506 10.624 1.00 88.00 363 HIS A C 1
ATOM 2906 O O . HIS A 1 363 ? 7.000 5.336 11.510 1.00 88.00 363 HIS A O 1
ATOM 2912 N N . CYS A 1 364 ? 5.920 3.499 10.798 1.00 87.38 364 CYS A N 1
ATOM 2913 C CA . CYS A 1 364 ? 5.165 3.238 12.011 1.00 87.38 364 CYS A CA 1
ATOM 2914 C C . CYS A 1 364 ? 5.903 2.219 12.881 1.00 87.38 364 CYS A C 1
ATOM 2916 O O . CYS A 1 364 ? 6.322 1.179 12.392 1.00 87.38 364 CYS A O 1
ATOM 2918 N N . ILE A 1 365 ? 5.998 2.492 14.183 1.00 88.69 365 ILE A N 1
ATOM 2919 C CA . ILE A 1 365 ? 6.467 1.524 15.195 1.00 88.69 365 ILE A CA 1
ATOM 2920 C C . ILE A 1 365 ? 5.403 1.252 16.272 1.00 88.69 365 ILE A C 1
ATOM 2922 O O . ILE A 1 365 ? 5.670 0.635 17.300 1.00 88.69 365 ILE A O 1
ATOM 2926 N N . TYR A 1 366 ? 4.199 1.804 16.099 1.00 86.25 366 TYR A N 1
ATOM 2927 C CA . TYR A 1 366 ? 3.133 1.733 17.099 1.00 86.25 366 TYR A CA 1
ATOM 2928 C C . TYR A 1 366 ? 2.292 0.462 16.976 1.00 86.25 366 TYR A C 1
ATOM 2930 O O . TYR A 1 366 ? 1.771 -0.017 17.984 1.00 86.25 366 TYR A O 1
ATOM 2938 N N . TYR A 1 367 ? 2.142 -0.058 15.762 1.00 87.19 367 TYR A N 1
ATOM 2939 C CA . TYR A 1 367 ? 1.268 -1.178 15.420 1.00 87.19 367 TYR A CA 1
ATOM 2940 C C . TYR A 1 367 ? 1.931 -2.014 14.326 1.00 87.19 367 TYR A C 1
ATOM 2942 O O . TYR A 1 367 ? 2.759 -1.475 13.586 1.00 87.19 367 TYR A O 1
ATOM 2950 N N . ALA A 1 368 ? 1.527 -3.279 14.193 1.00 88.19 368 ALA A N 1
ATOM 2951 C CA . ALA A 1 368 ? 1.711 -3.998 12.943 1.00 88.19 368 ALA A CA 1
ATOM 2952 C C . ALA A 1 368 ? 0.917 -3.233 11.875 1.00 88.19 368 ALA A C 1
ATOM 2954 O O . ALA A 1 368 ? -0.300 -3.132 11.981 1.00 88.19 368 ALA A O 1
ATOM 2955 N N . CYS A 1 369 ? 1.591 -2.577 10.940 1.00 85.81 369 CYS A N 1
ATOM 2956 C CA . CYS A 1 369 ? 1.047 -1.521 10.099 1.00 85.81 369 CYS A CA 1
ATOM 2957 C C . CYS A 1 369 ? 1.761 -1.518 8.750 1.00 85.81 369 CYS A C 1
ATOM 2959 O O . CYS A 1 369 ? 2.977 -1.648 8.700 1.00 85.81 369 CYS A O 1
ATOM 2961 N N . LEU A 1 370 ? 1.032 -1.228 7.674 1.00 88.69 370 LEU A N 1
ATOM 2962 C CA . LEU A 1 370 ? 1.556 -1.117 6.316 1.00 88.69 370 LEU A CA 1
ATOM 2963 C C . LEU A 1 370 ? 2.697 -0.106 6.232 1.00 88.69 370 LEU A C 1
ATOM 2965 O O . LEU A 1 370 ? 3.583 -0.234 5.402 1.00 88.69 370 LEU A O 1
ATOM 2969 N N . MET A 1 371 ? 2.680 0.902 7.103 1.00 89.81 371 MET A N 1
ATOM 2970 C CA . MET A 1 371 ? 3.740 1.893 7.190 1.00 89.81 371 MET A CA 1
ATOM 2971 C C . MET A 1 371 ? 4.926 1.433 8.041 1.00 89.81 371 MET A C 1
ATOM 2973 O O . MET A 1 371 ? 5.775 2.257 8.323 1.00 89.81 371 MET A O 1
ATOM 2977 N N . GLN A 1 372 ? 5.042 0.192 8.505 1.00 88.56 372 GLN A N 1
ATOM 2978 C CA . GLN A 1 372 ? 6.289 -0.266 9.126 1.00 88.56 372 GLN A CA 1
ATOM 2979 C C . GLN A 1 372 ? 7.443 -0.224 8.121 1.00 88.56 372 GLN A C 1
ATOM 2981 O O . GLN A 1 372 ? 7.251 -0.442 6.926 1.00 88.56 372 GLN A O 1
ATOM 2986 N N . ALA A 1 373 ? 8.640 0.078 8.620 1.00 87.62 373 ALA A N 1
ATOM 2987 C CA . ALA A 1 373 ? 9.848 -0.043 7.818 1.00 87.62 373 ALA A CA 1
ATOM 2988 C C . ALA A 1 373 ? 10.100 -1.527 7.510 1.00 87.62 373 ALA A C 1
ATOM 2990 O O . ALA A 1 373 ? 9.985 -2.364 8.410 1.00 87.62 373 ALA A O 1
ATOM 2991 N N . CYS A 1 374 ? 10.393 -1.824 6.246 1.00 87.38 374 CYS A N 1
ATOM 2992 C CA . CYS A 1 374 ? 10.633 -3.174 5.755 1.00 87.38 374 CYS A CA 1
ATOM 2993 C C . CYS A 1 374 ? 11.903 -3.163 4.903 1.00 87.38 374 CYS A C 1
ATOM 2995 O O . CYS A 1 374 ? 11.930 -2.504 3.865 1.00 87.38 374 CYS A O 1
ATOM 2997 N N . ASP A 1 375 ? 12.914 -3.916 5.324 1.00 84.50 375 ASP A N 1
ATOM 2998 C CA . ASP A 1 375 ? 14.171 -4.107 4.588 1.00 84.50 375 ASP A CA 1
ATOM 2999 C C . ASP A 1 375 ? 14.227 -5.485 3.904 1.00 84.50 375 ASP A C 1
ATOM 3001 O O . ASP A 1 375 ? 15.141 -5.787 3.139 1.00 84.50 375 ASP A O 1
ATOM 3005 N N . THR A 1 376 ? 13.219 -6.331 4.143 1.00 86.50 376 THR A N 1
ATOM 3006 C CA . THR A 1 376 ? 13.085 -7.661 3.537 1.00 86.50 376 THR A CA 1
ATOM 3007 C C . THR A 1 376 ? 11.675 -7.897 3.002 1.00 86.50 376 THR A C 1
ATOM 3009 O O . THR A 1 376 ? 10.695 -7.334 3.495 1.00 86.50 376 THR A O 1
ATOM 3012 N N . MET A 1 377 ? 11.549 -8.794 2.018 1.00 87.12 377 MET A N 1
ATOM 3013 C CA . MET A 1 377 ? 10.239 -9.181 1.478 1.00 87.12 377 MET A CA 1
ATOM 3014 C C . MET A 1 377 ? 9.368 -9.893 2.519 1.00 87.12 377 MET A C 1
ATOM 3016 O O . MET A 1 377 ? 8.160 -9.678 2.538 1.00 87.12 377 MET A O 1
ATOM 3020 N N . ARG A 1 378 ? 9.972 -10.674 3.431 1.00 89.06 378 ARG A N 1
ATOM 3021 C CA . ARG A 1 378 ? 9.269 -11.286 4.571 1.00 89.06 378 ARG A CA 1
ATOM 3022 C C . ARG A 1 378 ? 8.545 -10.233 5.410 1.00 89.06 378 ARG A C 1
ATOM 3024 O O . ARG A 1 378 ? 7.394 -10.442 5.787 1.00 89.06 378 ARG A O 1
ATOM 3031 N N . GLN A 1 379 ? 9.195 -9.105 5.703 1.00 88.56 379 GLN A N 1
ATOM 3032 C CA . GLN A 1 379 ? 8.559 -8.014 6.441 1.00 88.56 379 GLN A CA 1
ATOM 3033 C C . GLN A 1 379 ? 7.453 -7.335 5.631 1.00 88.56 379 GLN A C 1
ATOM 3035 O O . GLN A 1 379 ? 6.377 -7.098 6.178 1.00 88.56 379 GLN A O 1
ATOM 3040 N N . ASP A 1 380 ? 7.695 -7.064 4.346 1.00 88.50 380 ASP A N 1
ATOM 3041 C CA . ASP A 1 380 ? 6.737 -6.388 3.459 1.00 88.50 380 ASP A CA 1
ATOM 3042 C C . ASP A 1 380 ? 5.381 -7.122 3.413 1.00 88.50 380 ASP A C 1
ATOM 3044 O O . ASP A 1 380 ? 4.324 -6.502 3.523 1.00 88.50 380 ASP A O 1
ATOM 3048 N N . VAL A 1 381 ? 5.400 -8.461 3.395 1.00 88.75 381 VAL A N 1
ATOM 3049 C CA . VAL A 1 381 ? 4.184 -9.297 3.382 1.00 88.75 381 VAL A CA 1
ATOM 3050 C C . VAL A 1 381 ? 3.586 -9.596 4.765 1.00 88.75 381 VAL A C 1
ATOM 3052 O O . VAL A 1 381 ? 2.525 -10.221 4.852 1.00 88.75 381 VAL A O 1
ATOM 3055 N N . SER A 1 382 ? 4.245 -9.186 5.853 1.00 86.56 382 SER A N 1
ATOM 3056 C CA . SER A 1 382 ? 3.848 -9.525 7.232 1.00 86.56 382 SER A CA 1
ATOM 3057 C C . SER A 1 382 ? 2.956 -8.485 7.907 1.00 86.56 382 SER A C 1
ATOM 3059 O O . SER A 1 382 ? 2.414 -8.770 8.978 1.00 86.56 382 SER A O 1
ATOM 3061 N N . ASN A 1 383 ? 2.768 -7.309 7.302 1.00 78.75 383 ASN A N 1
ATOM 3062 C CA . ASN A 1 383 ? 2.154 -6.161 7.968 1.00 78.75 383 ASN A CA 1
ATOM 3063 C C . ASN A 1 383 ? 0.775 -5.793 7.369 1.00 78.75 383 ASN A C 1
ATOM 3065 O O . ASN A 1 383 ? 0.673 -5.574 6.160 1.00 78.75 383 ASN A O 1
ATOM 3069 N N . PRO A 1 384 ? -0.294 -5.652 8.186 1.00 69.12 384 PRO A N 1
ATOM 3070 C CA . PRO A 1 384 ? -1.596 -5.181 7.711 1.00 69.12 384 PRO A CA 1
ATOM 3071 C C . PRO A 1 384 ? -1.593 -3.700 7.406 1.00 69.12 384 PRO A C 1
ATOM 3073 O O . PRO A 1 384 ? -0.932 -2.927 8.088 1.00 69.12 384 PRO A O 1
ATOM 3076 N N . PHE A 1 385 ? -2.530 -3.239 6.583 1.00 60.16 385 PHE A N 1
ATOM 3077 C CA . PHE A 1 385 ? -2.936 -1.841 6.671 1.00 60.16 385 PHE A CA 1
ATOM 3078 C C . PHE A 1 385 ? -3.684 -1.527 7.977 1.00 60.16 385 PHE A C 1
ATOM 3080 O O . PHE A 1 385 ? -4.737 -2.092 8.263 1.00 60.16 385 PHE A O 1
ATOM 3087 N N . THR A 1 386 ? -3.169 -0.551 8.731 1.00 56.06 386 THR A N 1
ATOM 3088 C CA . THR A 1 386 ? -3.863 0.064 9.870 1.00 56.06 386 THR A CA 1
ATOM 3089 C C . THR A 1 386 ? -4.041 1.553 9.603 1.00 56.06 386 THR A C 1
ATOM 3091 O O . THR A 1 386 ? -3.060 2.295 9.509 1.00 56.06 386 THR A O 1
ATOM 3094 N N . GLU A 1 387 ? -5.286 2.010 9.489 1.00 53.94 387 GLU A N 1
ATOM 3095 C CA . GLU A 1 387 ? -5.586 3.440 9.377 1.00 53.94 387 GLU A CA 1
ATOM 3096 C C . GLU A 1 387 ? -5.167 4.197 10.640 1.00 53.94 387 GLU A C 1
ATOM 3098 O O . GLU A 1 387 ? -5.436 3.767 11.761 1.00 53.94 387 GLU A O 1
ATOM 3103 N N . LEU A 1 388 ? -4.595 5.385 10.450 1.00 46.09 388 LEU A N 1
ATOM 3104 C CA . LEU A 1 388 ? -4.557 6.417 11.482 1.00 46.09 388 LEU A CA 1
ATOM 3105 C C . LEU A 1 388 ? -5.915 7.137 11.459 1.00 46.09 388 LEU A C 1
ATOM 3107 O O . LEU A 1 388 ? -6.114 8.055 10.666 1.00 46.09 388 LEU A O 1
ATOM 3111 N N . ASP A 1 389 ? -6.866 6.701 12.286 1.00 42.78 389 ASP A N 1
ATOM 3112 C CA . ASP A 1 389 ? -8.168 7.368 12.409 1.00 42.78 389 ASP A CA 1
ATOM 3113 C C . ASP A 1 389 ? -8.005 8.698 13.175 1.00 42.78 389 ASP A C 1
ATOM 3115 O O . ASP A 1 389 ? -7.434 8.788 14.266 1.00 42.78 389 ASP A O 1
ATOM 3119 N N . VAL A 1 390 ? -8.460 9.779 12.537 1.00 43.66 390 VAL A N 1
ATOM 3120 C CA . VAL A 1 390 ? -8.543 11.103 13.145 1.00 43.66 390 VAL A CA 1
ATOM 3121 C C . VAL A 1 390 ? -9.991 11.284 13.622 1.00 43.66 390 VAL A C 1
ATOM 3123 O O . VAL A 1 390 ? -10.889 11.338 12.778 1.00 43.66 390 VAL A O 1
ATOM 3126 N N . PRO A 1 391 ? -10.248 11.509 14.931 1.00 36.75 391 PRO A N 1
ATOM 3127 C CA . PRO A 1 391 ? -11.587 11.502 15.549 1.00 36.75 391 PRO A CA 1
ATOM 3128 C C . PRO A 1 391 ? -12.679 12.399 14.929 1.00 36.75 391 PRO A C 1
ATOM 3130 O O . PRO A 1 391 ? -13.829 12.343 15.355 1.00 36.75 391 PRO A O 1
ATOM 3133 N N . ARG A 1 392 ? -12.341 13.260 13.961 1.00 43.19 392 ARG A N 1
ATOM 3134 C CA . ARG A 1 392 ? -13.255 14.172 13.255 1.00 43.19 392 ARG A CA 1
ATOM 3135 C C . ARG A 1 392 ? -13.833 13.599 11.945 1.00 43.19 392 ARG A C 1
ATOM 3137 O O . ARG A 1 392 ? -14.485 14.349 11.227 1.00 43.19 392 ARG A O 1
ATOM 3144 N N . GLN A 1 393 ? -13.591 12.326 11.607 1.00 53.78 393 GLN A N 1
ATOM 3145 C CA . GLN A 1 393 ? -13.888 11.764 10.275 1.00 53.78 393 GLN A CA 1
ATOM 3146 C C . GLN A 1 393 ? -14.524 10.352 10.287 1.00 53.78 393 GLN A C 1
ATOM 3148 O O . GLN A 1 393 ? -14.222 9.520 9.440 1.00 53.78 393 GLN A O 1
ATOM 3153 N N . ARG A 1 394 ? -15.453 10.063 11.209 1.00 54.94 394 ARG A N 1
ATOM 3154 C CA . ARG A 1 394 ? -16.116 8.739 11.296 1.00 54.94 394 ARG A CA 1
ATOM 3155 C C . ARG A 1 394 ? -16.893 8.329 10.045 1.00 54.94 394 ARG A C 1
ATOM 3157 O O . ARG A 1 394 ? -16.830 7.169 9.648 1.00 54.94 394 ARG A O 1
ATOM 3164 N N . SER A 1 395 ? -17.600 9.273 9.423 1.00 60.09 395 SER A N 1
ATOM 3165 C CA . SER A 1 395 ? -18.329 9.033 8.172 1.00 60.09 395 SER A CA 1
ATOM 3166 C C . SER A 1 395 ? -17.382 8.661 7.031 1.00 60.09 395 SER A C 1
ATOM 3168 O O . SER A 1 395 ? -17.645 7.709 6.304 1.00 60.09 395 SER A O 1
ATOM 3170 N N . TRP A 1 396 ? -16.230 9.332 6.948 1.00 67.00 396 TRP A N 1
ATOM 3171 C CA . TRP A 1 396 ? -15.185 8.993 5.985 1.00 67.00 396 TRP A CA 1
ATOM 3172 C C . TRP A 1 396 ? -14.619 7.590 6.226 1.00 67.00 396 TRP A C 1
ATOM 3174 O O . TRP A 1 396 ? -14.482 6.834 5.277 1.00 67.00 396 TRP A O 1
ATOM 3184 N N . ILE A 1 397 ? -14.361 7.195 7.477 1.00 68.56 397 ILE A N 1
ATOM 3185 C CA . ILE A 1 397 ? -13.871 5.840 7.795 1.00 68.56 397 ILE A CA 1
ATOM 3186 C C . ILE A 1 397 ? -14.896 4.786 7.408 1.00 68.56 397 ILE A C 1
ATOM 3188 O O . ILE A 1 397 ? -14.545 3.747 6.860 1.00 68.56 397 ILE A O 1
ATOM 3192 N N . ALA A 1 398 ? -16.175 5.045 7.678 1.00 70.69 398 ALA A N 1
ATOM 3193 C CA . ALA A 1 398 ? -17.255 4.150 7.298 1.00 70.69 398 ALA A CA 1
ATOM 3194 C C . ALA A 1 398 ? -17.337 3.959 5.773 1.00 70.69 398 ALA A C 1
ATOM 3196 O O . ALA A 1 398 ? -17.559 2.831 5.322 1.00 70.69 398 ALA A O 1
ATOM 3197 N N . GLU A 1 399 ? -17.159 5.033 5.005 1.00 76.00 399 GLU A N 1
ATOM 3198 C CA . GLU A 1 399 ? -17.149 5.029 3.540 1.00 76.00 399 GLU A CA 1
ATOM 3199 C C . GLU A 1 399 ? -15.893 4.344 2.988 1.00 76.00 399 GLU A C 1
ATOM 3201 O O . GLU A 1 399 ? -15.994 3.430 2.175 1.00 76.00 399 GLU A O 1
ATOM 3206 N N . HIS A 1 400 ? -14.719 4.697 3.510 1.00 82.00 400 HIS A N 1
ATOM 3207 C CA . HIS A 1 400 ? -13.421 4.131 3.142 1.00 82.00 400 HIS A CA 1
ATOM 3208 C C . HIS A 1 400 ? -13.343 2.631 3.437 1.00 82.00 400 HIS A C 1
ATOM 3210 O O . HIS A 1 400 ? -13.046 1.834 2.548 1.00 82.00 400 HIS A O 1
ATOM 3216 N N . THR A 1 401 ? -13.769 2.220 4.634 1.00 81.25 401 THR A N 1
ATOM 3217 C CA . THR A 1 401 ? -13.923 0.806 5.002 1.00 81.25 401 THR A CA 1
ATOM 3218 C C . THR A 1 401 ? -14.898 0.094 4.061 1.00 81.25 401 THR A C 1
ATOM 3220 O O . THR A 1 401 ? -14.686 -1.066 3.715 1.00 81.25 401 THR A O 1
ATOM 3223 N N . SER A 1 402 ? -15.985 0.756 3.644 1.00 84.12 402 SER A N 1
ATOM 3224 C CA . SER A 1 402 ? -16.952 0.171 2.708 1.00 84.12 402 SER A CA 1
ATOM 3225 C C . SER A 1 402 ? -16.360 -0.013 1.311 1.00 84.12 402 SER A C 1
ATOM 3227 O O . SER A 1 402 ? -16.556 -1.070 0.717 1.00 84.12 402 SER A O 1
ATOM 3229 N N . ALA A 1 403 ? -15.624 0.978 0.807 1.00 87.81 403 ALA A N 1
ATOM 3230 C CA . ALA A 1 403 ? -14.963 0.925 -0.493 1.00 87.81 403 ALA A CA 1
ATOM 3231 C C . ALA A 1 403 ? -13.910 -0.192 -0.534 1.00 87.81 403 ALA A C 1
ATOM 3233 O O . ALA A 1 403 ? -13.952 -1.047 -1.419 1.00 87.81 403 ALA A O 1
ATOM 3234 N N . LEU A 1 404 ? -13.028 -0.251 0.471 1.00 91.00 404 LEU A N 1
ATOM 3235 C CA . LEU A 1 404 ? -12.015 -1.304 0.584 1.00 91.00 404 LEU A CA 1
ATOM 3236 C C . LEU A 1 404 ? -12.636 -2.692 0.734 1.00 91.00 404 LEU A C 1
ATOM 3238 O O . LEU A 1 404 ? -12.191 -3.634 0.082 1.00 91.00 404 LEU A O 1
ATOM 3242 N N . LYS A 1 405 ? -13.695 -2.833 1.541 1.00 89.88 405 LYS A N 1
ATOM 3243 C CA . LYS A 1 405 ? -14.413 -4.108 1.663 1.00 89.88 405 LYS A CA 1
ATOM 3244 C C . LYS A 1 405 ? -15.074 -4.511 0.342 1.00 89.88 405 LYS A C 1
ATOM 3246 O O . LYS A 1 405 ? -15.090 -5.698 0.026 1.00 89.88 405 LYS A O 1
ATOM 3251 N N . GLY A 1 406 ? -15.597 -3.549 -0.419 1.00 91.69 406 GLY A N 1
ATOM 3252 C CA . GLY A 1 406 ? -16.138 -3.772 -1.760 1.00 91.69 406 GLY A CA 1
ATOM 3253 C C . GLY A 1 406 ? -15.101 -4.395 -2.690 1.00 91.69 406 GLY A C 1
ATOM 3254 O O . GLY A 1 406 ? -15.369 -5.445 -3.266 1.00 91.69 406 GLY A O 1
ATOM 3255 N N . PHE A 1 407 ? -13.895 -3.819 -2.738 1.00 94.75 407 PHE A N 1
ATOM 3256 C CA . PHE A 1 407 ? -12.771 -4.393 -3.479 1.00 94.75 407 PHE A CA 1
ATOM 3257 C C . PHE A 1 407 ? -12.401 -5.792 -2.958 1.00 94.75 407 PHE A C 1
ATOM 3259 O O . PHE A 1 407 ? -12.380 -6.751 -3.720 1.00 94.75 407 PHE A O 1
ATOM 3266 N N . CYS A 1 408 ? -12.192 -5.948 -1.646 1.00 94.81 408 CYS A N 1
ATOM 3267 C CA . CYS A 1 408 ? -11.796 -7.233 -1.054 1.00 94.81 408 CYS A CA 1
ATOM 3268 C C . CYS A 1 408 ? -12.810 -8.355 -1.319 1.00 94.81 408 CYS A C 1
ATOM 3270 O O . CYS A 1 408 ? -12.427 -9.511 -1.444 1.00 94.81 408 CYS A O 1
ATOM 3272 N N . SER A 1 409 ? -14.101 -8.024 -1.419 1.00 93.94 409 SER A N 1
ATOM 3273 C CA . SER A 1 409 ? -15.156 -9.006 -1.704 1.00 93.94 409 SER A CA 1
ATOM 3274 C C . SER A 1 409 ? -15.110 -9.519 -3.147 1.00 93.94 409 SER A C 1
ATOM 3276 O O . SER A 1 409 ? -15.571 -10.623 -3.403 1.00 93.94 409 SER A O 1
ATOM 3278 N N . GLN A 1 410 ? -14.567 -8.736 -4.086 1.00 94.94 410 GLN A N 1
ATOM 3279 C CA . GLN A 1 410 ? -14.349 -9.172 -5.471 1.00 94.94 410 GLN A CA 1
ATOM 3280 C C . GLN A 1 410 ? -13.145 -10.112 -5.596 1.00 94.94 410 GLN A C 1
ATOM 3282 O O . GLN A 1 410 ? -13.101 -10.914 -6.520 1.00 94.94 410 GLN A O 1
ATOM 3287 N N . TRP A 1 411 ? -12.210 -10.024 -4.647 1.00 95.00 411 TRP A N 1
ATOM 3288 C CA . TRP A 1 411 ? -10.964 -10.790 -4.595 1.00 95.00 411 TRP A CA 1
ATOM 3289 C C . TRP A 1 411 ? -10.916 -11.730 -3.383 1.00 95.00 411 TRP A C 1
ATOM 3291 O O . TRP A 1 411 ? -9.858 -11.969 -2.804 1.00 95.00 411 TRP A O 1
ATOM 3301 N N . SER A 1 412 ? -12.071 -12.236 -2.941 1.00 94.19 412 SER A N 1
ATOM 3302 C CA . SER A 1 412 ? -12.173 -13.074 -1.738 1.00 94.19 412 SER A CA 1
ATOM 3303 C C . SER A 1 412 ? -11.532 -14.457 -1.892 1.00 94.19 412 SER A C 1
ATOM 3305 O O . SER A 1 412 ? -11.402 -15.181 -0.913 1.00 94.19 412 SER A O 1
ATOM 3307 N N . ASP A 1 413 ? -11.165 -14.842 -3.111 1.00 94.25 413 ASP A N 1
ATOM 3308 C CA . ASP A 1 413 ? -10.379 -16.032 -3.441 1.00 94.25 413 ASP A CA 1
ATOM 3309 C C . ASP A 1 413 ? -8.867 -15.830 -3.232 1.00 94.25 413 ASP A C 1
ATOM 3311 O O . ASP A 1 413 ? -8.094 -16.776 -3.369 1.00 94.25 413 ASP A O 1
ATOM 3315 N N . VAL A 1 414 ? -8.435 -14.615 -2.884 1.00 95.00 414 VAL A N 1
ATOM 3316 C CA . VAL A 1 414 ? -7.056 -14.304 -2.502 1.00 95.00 414 VAL A CA 1
ATOM 3317 C C . VAL A 1 414 ? -6.971 -14.205 -0.975 1.00 95.00 414 VAL A C 1
ATOM 3319 O O . VAL A 1 414 ? -7.634 -13.333 -0.398 1.00 95.00 414 VAL A O 1
ATOM 3322 N N . PRO A 1 415 ? -6.129 -15.014 -0.298 1.00 93.94 415 PRO A N 1
ATOM 3323 C CA . PRO A 1 415 ? -6.093 -15.080 1.167 1.00 93.94 415 PRO A CA 1
ATOM 3324 C C . PRO A 1 415 ? -5.927 -13.713 1.847 1.00 93.94 415 PRO A C 1
ATOM 3326 O O . PRO A 1 415 ? -6.607 -13.400 2.823 1.00 93.94 415 PRO A O 1
ATOM 3329 N N . GLN A 1 416 ? -5.070 -12.854 1.293 1.00 93.06 416 GLN A N 1
ATOM 3330 C CA . GLN A 1 416 ? -4.748 -11.529 1.829 1.00 93.06 416 GLN A CA 1
ATOM 3331 C C . GLN A 1 416 ? -5.947 -10.576 1.756 1.00 93.06 416 GLN A C 1
ATOM 3333 O O . GLN A 1 416 ? -6.211 -9.838 2.706 1.00 93.06 416 GLN A O 1
ATOM 3338 N N . PHE A 1 417 ? -6.703 -10.596 0.654 1.00 94.88 417 PHE A N 1
ATOM 3339 C CA . PHE A 1 417 ? -7.889 -9.753 0.499 1.00 94.88 417 PHE A CA 1
ATOM 3340 C C . PHE A 1 417 ? -9.078 -10.295 1.297 1.00 94.88 417 PHE A C 1
ATOM 3342 O O . PHE A 1 417 ? -9.788 -9.505 1.922 1.00 94.88 417 PHE A O 1
ATOM 3349 N N . ALA A 1 418 ? -9.258 -11.617 1.372 1.00 95.44 418 ALA A N 1
ATOM 3350 C CA . ALA A 1 418 ? -10.246 -12.239 2.254 1.00 95.44 418 ALA A CA 1
ATOM 3351 C C . ALA A 1 418 ? -10.004 -11.855 3.722 1.00 95.44 418 ALA A C 1
ATOM 3353 O O . ALA A 1 418 ? -10.906 -11.358 4.407 1.00 95.44 418 ALA A O 1
ATOM 3354 N N . ALA A 1 419 ? -8.757 -11.989 4.179 1.00 93.69 419 ALA A N 1
ATOM 3355 C CA . ALA A 1 419 ? -8.340 -11.601 5.517 1.00 93.69 419 ALA A CA 1
ATOM 3356 C C . ALA A 1 419 ? -8.539 -10.105 5.778 1.00 93.69 419 ALA A C 1
ATOM 3358 O O . ALA A 1 419 ? -9.093 -9.723 6.812 1.00 93.69 419 ALA A O 1
ATOM 3359 N N . PHE A 1 420 ? -8.143 -9.249 4.832 1.00 92.75 420 PHE A N 1
ATOM 3360 C CA . PHE A 1 420 ? -8.298 -7.804 4.969 1.00 92.75 420 PHE A CA 1
ATOM 3361 C C . PHE A 1 420 ? -9.774 -7.389 5.015 1.00 92.75 420 PHE A C 1
ATOM 3363 O O . PHE A 1 420 ? -10.176 -6.620 5.889 1.00 92.75 420 PHE A O 1
ATOM 3370 N N . GLY A 1 421 ? -10.619 -7.966 4.158 1.00 92.00 421 GLY A N 1
ATOM 3371 C CA . GLY A 1 421 ? -12.066 -7.755 4.171 1.00 92.00 421 GLY A CA 1
ATOM 3372 C C . GLY A 1 421 ? -12.726 -8.196 5.482 1.00 92.00 421 GLY A C 1
ATOM 3373 O O . GLY A 1 421 ? -13.601 -7.492 6.003 1.00 92.00 421 GLY A O 1
ATOM 3374 N N . ALA A 1 422 ? -12.289 -9.322 6.053 1.00 91.69 422 ALA A N 1
ATOM 3375 C CA . ALA A 1 422 ? -12.760 -9.811 7.347 1.00 91.69 422 ALA A CA 1
ATOM 3376 C C . ALA A 1 422 ? -12.307 -8.911 8.507 1.00 91.69 422 ALA A C 1
ATOM 3378 O O . ALA A 1 422 ? -13.130 -8.560 9.358 1.00 91.69 422 ALA A O 1
ATOM 3379 N N . TRP A 1 423 ? -11.045 -8.466 8.503 1.00 89.56 423 TRP A N 1
ATOM 3380 C CA . TRP A 1 423 ? -10.512 -7.503 9.472 1.00 89.56 423 TRP A CA 1
ATOM 3381 C C . TRP A 1 423 ? -11.313 -6.192 9.457 1.00 89.56 423 TRP A C 1
ATOM 3383 O O . TRP A 1 423 ? -11.800 -5.742 10.497 1.00 89.56 423 TRP A O 1
ATOM 3393 N N . LEU A 1 424 ? -11.541 -5.625 8.265 1.00 85.50 424 LEU A N 1
ATOM 3394 C CA . LEU A 1 424 ? -12.353 -4.419 8.051 1.00 85.50 424 LEU A CA 1
ATOM 3395 C C . LEU A 1 424 ? -13.794 -4.601 8.556 1.00 85.50 424 LEU A C 1
ATOM 3397 O O . LEU A 1 424 ? -14.380 -3.689 9.144 1.00 85.50 424 LEU A O 1
ATOM 3401 N N . GLY A 1 425 ? -14.373 -5.786 8.349 1.00 81.06 425 GLY A N 1
ATOM 3402 C CA . GLY A 1 425 ? -15.703 -6.139 8.839 1.00 81.06 425 GLY A CA 1
ATOM 3403 C C . GLY A 1 425 ? -15.775 -6.190 10.365 1.00 81.06 425 GLY A C 1
ATOM 3404 O O . GLY A 1 425 ? -16.624 -5.527 10.961 1.00 81.06 425 GLY A O 1
ATOM 3405 N N . ALA A 1 426 ? -14.875 -6.941 10.995 1.00 79.25 426 ALA A N 1
ATOM 3406 C CA . ALA A 1 426 ? -14.830 -7.132 12.443 1.00 79.25 426 ALA A CA 1
ATOM 3407 C C . ALA A 1 426 ? -14.494 -5.837 13.200 1.00 79.25 426 ALA A C 1
ATOM 3409 O O . ALA A 1 426 ? -15.133 -5.543 14.210 1.00 79.25 426 ALA A O 1
ATOM 3410 N N . ARG A 1 427 ? -13.620 -4.983 12.649 1.00 71.19 427 ARG A N 1
ATOM 3411 C CA . ARG A 1 427 ? -13.344 -3.636 13.182 1.00 71.19 427 ARG A CA 1
ATOM 3412 C C . ARG A 1 427 ? -14.619 -2.795 13.345 1.00 71.19 427 ARG A C 1
ATOM 3414 O O . ARG A 1 427 ? -14.735 -2.033 14.303 1.00 71.19 427 ARG A O 1
ATOM 3421 N N . ARG A 1 428 ? -15.613 -2.942 12.454 1.00 58.16 428 ARG A N 1
ATOM 3422 C CA . ARG A 1 428 ? -16.917 -2.254 12.581 1.00 58.16 428 ARG A CA 1
ATOM 3423 C C . ARG A 1 428 ? -17.814 -2.855 13.669 1.00 58.16 428 ARG A C 1
ATOM 3425 O O . ARG A 1 428 ? -18.666 -2.140 14.194 1.00 58.16 428 ARG A O 1
ATOM 3432 N N . PHE A 1 429 ? -17.654 -4.137 14.003 1.00 43.12 429 PHE A N 1
ATOM 3433 C CA . PHE A 1 429 ? -18.384 -4.792 15.095 1.00 43.12 429 PHE A CA 1
ATOM 3434 C C . PHE A 1 429 ? -17.787 -4.464 16.469 1.00 43.12 429 PHE A C 1
ATOM 3436 O O . PHE A 1 429 ? -18.555 -4.203 17.394 1.00 43.12 429 PHE A O 1
ATOM 3443 N N . ASP A 1 430 ? -16.462 -4.342 16.5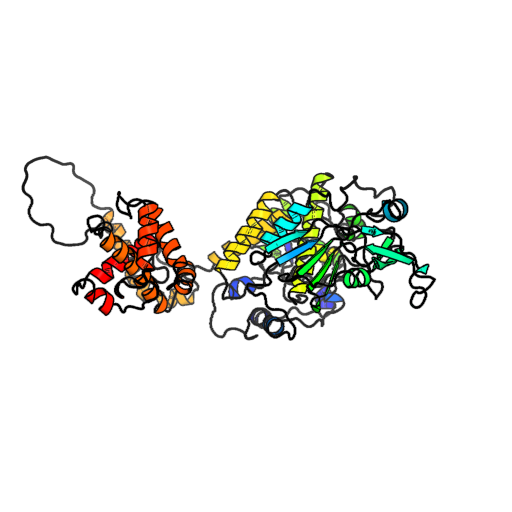93 1.00 39.75 430 ASP A N 1
ATOM 3444 C CA . ASP A 1 430 ? -15.800 -3.869 17.823 1.00 39.75 430 ASP A CA 1
ATOM 3445 C C . ASP A 1 430 ? -16.270 -2.452 18.214 1.00 39.75 430 ASP A C 1
ATOM 3447 O O . ASP A 1 430 ? -16.466 -2.152 19.392 1.00 39.75 430 ASP A O 1
ATOM 3451 N N . ALA A 1 431 ? -16.584 -1.606 17.225 1.00 40.22 431 ALA A N 1
ATOM 3452 C CA . ALA A 1 431 ? -17.203 -0.295 17.440 1.00 40.22 431 ALA A CA 1
ATOM 3453 C C . ALA A 1 431 ? -18.647 -0.358 17.990 1.00 40.22 431 ALA A C 1
ATOM 3455 O O . ALA A 1 431 ? -19.126 0.625 18.559 1.00 40.22 431 ALA A O 1
ATOM 3456 N N . LYS A 1 432 ? -19.349 -1.490 17.823 1.00 35.62 432 LYS A N 1
ATOM 3457 C CA . LYS A 1 432 ? -20.714 -1.728 18.332 1.00 35.62 432 LYS A CA 1
ATOM 3458 C C . LYS A 1 432 ? -20.726 -2.418 19.706 1.00 35.62 432 LYS A C 1
ATOM 3460 O O . LYS A 1 432 ? -21.639 -2.167 20.487 1.00 35.62 432 LYS A O 1
ATOM 3465 N N . ILE A 1 433 ? -19.727 -3.250 20.028 1.00 34.16 433 ILE A N 1
ATOM 3466 C CA . ILE A 1 433 ? -19.663 -4.060 21.268 1.00 34.16 433 ILE A CA 1
ATOM 3467 C C . ILE A 1 433 ? -19.455 -3.215 22.546 1.00 34.16 433 ILE A C 1
ATOM 3469 O O . ILE A 1 433 ? -19.788 -3.672 23.640 1.00 34.16 433 ILE A O 1
ATOM 3473 N N . SER A 1 434 ? -19.021 -1.952 22.456 1.00 37.16 434 SER A N 1
ATOM 3474 C CA . SER A 1 434 ? -18.948 -1.055 23.628 1.00 37.16 434 SER A CA 1
ATOM 3475 C C . SER A 1 434 ? -20.317 -0.606 24.180 1.00 37.16 434 SER A C 1
ATOM 3477 O O . SER A 1 434 ? -20.383 0.105 25.184 1.00 37.16 434 SER A O 1
ATOM 3479 N N . GLN A 1 435 ? -21.425 -1.055 23.580 1.00 38.56 435 GLN A N 1
ATOM 3480 C CA . GLN A 1 435 ? -22.788 -0.794 24.039 1.00 38.56 435 GLN A CA 1
ATOM 3481 C C . GLN A 1 435 ? -23.253 -1.843 25.075 1.00 38.56 435 GLN A C 1
ATOM 3483 O O . GLN A 1 435 ? -23.665 -2.947 24.732 1.00 38.56 435 GLN A O 1
ATOM 3488 N N . GLN A 1 436 ? -23.225 -1.512 26.371 1.00 41.25 436 GLN A N 1
ATOM 3489 C CA . GLN A 1 436 ? -23.837 -2.324 27.435 1.00 41.25 436 GLN A CA 1
ATOM 3490 C C . GLN A 1 436 ? -25.368 -2.202 27.430 1.00 41.25 436 GLN A C 1
ATOM 3492 O O . GLN A 1 436 ? -25.889 -1.107 27.278 1.00 41.25 436 GLN A O 1
ATOM 3497 N N . GLY A 1 437 ? -26.092 -3.293 27.690 1.00 46.91 437 GLY A N 1
ATOM 3498 C CA . GLY A 1 437 ? -27.556 -3.277 27.835 1.00 46.91 437 GLY A CA 1
ATOM 3499 C C . GLY A 1 437 ? -28.065 -2.861 29.225 1.00 46.91 437 GLY A C 1
ATOM 3500 O O . GLY A 1 437 ? -27.319 -2.856 30.220 1.00 46.91 437 GLY A O 1
ATOM 3501 N N . CYS A 1 438 ? -29.358 -2.531 29.296 1.00 47.06 438 CYS A N 1
ATOM 3502 C CA . CYS A 1 438 ? -30.078 -2.228 30.535 1.00 47.06 438 CYS A CA 1
ATOM 3503 C C . CYS A 1 438 ? -30.272 -3.488 31.412 1.00 47.06 438 CYS A C 1
ATOM 3505 O O . CYS A 1 438 ? -30.636 -4.540 30.886 1.00 47.06 438 CYS A O 1
ATOM 3507 N N . PRO A 1 439 ? -30.083 -3.419 32.749 1.00 45.72 439 PRO A N 1
ATOM 3508 C CA . PRO A 1 439 ? -30.240 -4.578 33.635 1.00 45.72 439 PRO A CA 1
ATOM 3509 C C . PRO A 1 439 ? -31.682 -5.083 33.772 1.00 45.72 439 PRO A C 1
ATOM 3511 O O . PRO A 1 439 ? -31.873 -6.224 34.173 1.00 45.72 439 PRO A O 1
ATOM 3514 N N . GLU A 1 440 ? -32.681 -4.248 33.469 1.00 53.19 440 GLU A N 1
ATOM 3515 C CA . GLU A 1 440 ? -34.103 -4.610 33.583 1.00 53.19 440 GLU A CA 1
ATOM 3516 C C . GLU A 1 440 ? -34.669 -5.206 32.282 1.00 53.19 440 GLU A C 1
ATOM 3518 O O . GLU A 1 440 ? -35.862 -5.461 32.185 1.00 53.19 440 GLU A O 1
ATOM 3523 N N . GLY A 1 441 ? -33.814 -5.482 31.287 1.00 45.16 441 GLY A N 1
ATOM 3524 C CA . GLY A 1 441 ? -34.170 -6.271 30.102 1.00 45.16 441 GLY A CA 1
ATOM 3525 C C . GLY A 1 441 ? -34.632 -5.472 28.880 1.00 45.16 441 GLY A C 1
ATOM 3526 O O . GLY A 1 441 ? -34.947 -6.075 27.856 1.00 45.16 441 GLY A O 1
ATOM 3527 N N . CYS A 1 442 ? -34.645 -4.134 28.930 1.00 48.78 442 CYS A N 1
ATOM 3528 C CA . CYS A 1 442 ? -34.893 -3.317 27.738 1.00 48.78 442 CYS A CA 1
ATOM 3529 C C . CYS A 1 442 ? -33.624 -3.185 26.868 1.00 48.78 442 CYS A C 1
ATOM 3531 O O . CYS A 1 442 ? -32.495 -3.202 27.367 1.00 48.78 442 CYS A O 1
ATOM 3533 N N . ARG A 1 443 ? -33.793 -3.037 25.547 1.00 44.75 443 ARG A N 1
ATOM 3534 C CA . ARG A 1 443 ? -32.691 -3.031 24.559 1.00 44.75 443 ARG A CA 1
ATOM 3535 C C . ARG A 1 443 ? -31.910 -1.709 24.481 1.00 44.75 443 ARG A C 1
ATOM 3537 O O . ARG A 1 443 ? -31.236 -1.462 23.489 1.00 44.75 443 ARG A O 1
ATOM 3544 N N . THR A 1 444 ? -31.986 -0.866 25.509 1.00 41.59 444 THR A N 1
ATOM 3545 C CA . THR A 1 444 ? -31.332 0.452 25.518 1.00 41.59 444 THR A CA 1
ATOM 3546 C C . THR A 1 444 ? -29.808 0.298 25.642 1.00 41.59 444 THR A C 1
ATOM 3548 O O . THR A 1 444 ? -29.353 -0.283 26.637 1.00 41.59 444 THR A O 1
ATOM 3551 N N . PRO A 1 445 ? -29.012 0.782 24.666 1.00 38.12 445 PRO A N 1
ATOM 3552 C CA . PRO A 1 445 ? -27.557 0.659 24.684 1.00 38.12 445 PRO A CA 1
ATOM 3553 C C . PRO A 1 445 ? -26.879 1.757 25.522 1.00 38.12 445 PRO A C 1
ATOM 3555 O O . PRO A 1 445 ? -27.284 2.917 25.512 1.00 38.12 445 PRO A O 1
ATOM 3558 N N . TYR A 1 446 ? -25.783 1.411 26.202 1.00 41.28 446 TYR A N 1
ATOM 3559 C CA . TYR A 1 446 ? -24.971 2.310 27.029 1.00 41.28 446 TYR A CA 1
ATOM 3560 C C . TYR A 1 446 ? -23.496 2.247 26.642 1.00 41.28 446 TYR A C 1
ATOM 3562 O O . TYR A 1 446 ? -22.889 1.189 26.730 1.00 41.28 446 TYR A O 1
ATOM 3570 N N . CYS A 1 447 ? -22.866 3.382 26.339 1.00 38.84 447 CYS A N 1
ATOM 3571 C CA . CYS A 1 447 ? -21.450 3.426 25.940 1.00 38.84 447 CYS A CA 1
ATOM 3572 C C . CYS A 1 447 ? -20.443 3.084 27.057 1.00 38.84 447 CYS A C 1
ATOM 3574 O O . CYS A 1 447 ? -19.260 2.921 26.788 1.00 38.84 447 CYS A O 1
ATOM 3576 N N . SER A 1 448 ? -20.867 3.023 28.327 1.00 43.75 448 SER A N 1
ATOM 3577 C CA . SER A 1 448 ? -20.003 2.583 29.429 1.00 43.75 448 SER A CA 1
ATOM 3578 C C . SER A 1 448 ? -20.788 2.170 30.679 1.00 43.75 448 SER A C 1
ATOM 3580 O O . SER A 1 448 ? -21.934 2.578 30.902 1.00 43.75 448 SER A O 1
ATOM 3582 N N . ARG A 1 449 ? -20.125 1.425 31.576 1.00 43.31 449 ARG A N 1
ATOM 3583 C CA . ARG A 1 449 ? -20.674 1.007 32.882 1.00 43.31 449 ARG A CA 1
ATOM 3584 C C . ARG A 1 449 ? -21.013 2.197 33.792 1.00 43.31 449 ARG A C 1
ATOM 3586 O O . ARG A 1 449 ? -21.918 2.090 34.621 1.00 43.31 449 ARG A O 1
ATOM 3593 N N . ASN A 1 450 ? -20.304 3.317 33.634 1.00 44.41 450 ASN A N 1
ATOM 3594 C CA . ASN A 1 450 ? -20.518 4.544 34.402 1.00 44.41 450 ASN A CA 1
ATOM 3595 C C . ASN A 1 450 ? -21.711 5.347 33.867 1.00 44.41 450 ASN A C 1
ATOM 3597 O O . ASN A 1 450 ? -22.523 5.797 34.670 1.00 44.41 450 ASN A O 1
ATOM 3601 N N . CYS A 1 451 ? -21.887 5.431 32.543 1.00 43.66 451 CYS A N 1
ATOM 3602 C CA . CYS A 1 451 ? -23.072 6.038 31.923 1.00 43.66 451 CYS A CA 1
ATOM 3603 C C . CYS A 1 451 ? -24.351 5.288 32.313 1.00 43.66 451 CYS A C 1
ATOM 3605 O O . CYS A 1 451 ? -25.315 5.907 32.752 1.00 43.66 451 CYS A O 1
ATOM 3607 N N . ARG A 1 452 ? -24.316 3.949 32.305 1.00 54.41 452 ARG A N 1
ATOM 3608 C CA . ARG A 1 452 ? -25.422 3.119 32.804 1.00 54.41 452 ARG A CA 1
ATOM 3609 C C . ARG A 1 452 ? -25.739 3.370 34.285 1.00 54.41 452 ARG A C 1
ATOM 3611 O O . ARG A 1 452 ? -26.896 3.343 34.687 1.00 54.41 452 ARG A O 1
ATOM 3618 N N . ARG A 1 453 ? -24.722 3.594 35.129 1.00 48.25 453 ARG A N 1
ATOM 3619 C CA . ARG A 1 453 ? -24.909 3.897 36.563 1.00 48.25 453 ARG A CA 1
ATOM 3620 C C . ARG A 1 453 ? -25.477 5.296 36.795 1.00 48.25 453 ARG A C 1
ATOM 3622 O O . ARG A 1 453 ? -26.310 5.444 37.683 1.00 48.25 453 ARG A O 1
ATOM 3629 N N . ALA A 1 454 ? -25.037 6.281 36.014 1.00 49.50 454 ALA A N 1
ATOM 3630 C CA . ALA A 1 454 ? -25.533 7.652 36.078 1.00 49.50 454 ALA A CA 1
ATOM 3631 C C . ALA A 1 454 ? -27.004 7.738 35.640 1.00 49.50 454 ALA A C 1
ATOM 3633 O O . ALA A 1 454 ? -27.807 8.389 36.303 1.00 49.50 454 ALA A O 1
ATOM 3634 N N . ASP A 1 455 ? -27.367 7.008 34.585 1.00 49.72 455 ASP A N 1
ATOM 3635 C CA . ASP A 1 455 ? -28.720 7.005 34.028 1.00 49.72 455 ASP A CA 1
ATOM 3636 C C . ASP A 1 455 ? -29.699 6.090 34.792 1.00 49.72 455 ASP A C 1
ATOM 3638 O O . ASP A 1 455 ? -30.915 6.255 34.720 1.00 49.72 455 ASP A O 1
ATOM 3642 N N . LYS A 1 456 ? -29.188 5.173 35.629 1.00 52.94 456 LYS A N 1
ATOM 3643 C CA . LYS A 1 456 ? -29.965 4.164 36.377 1.00 52.94 456 LYS A CA 1
ATOM 3644 C C . LYS A 1 456 ? -31.232 4.712 37.049 1.00 52.94 456 LYS A C 1
ATOM 3646 O O . LYS A 1 456 ? -32.251 4.029 37.080 1.00 52.94 456 LYS A O 1
ATOM 3651 N N . LYS A 1 457 ? -31.174 5.916 37.629 1.00 49.91 457 LYS A N 1
ATOM 3652 C CA . LYS A 1 457 ? -32.281 6.490 38.415 1.00 49.91 457 LYS A CA 1
ATOM 3653 C C . LYS A 1 457 ? -33.351 7.169 37.548 1.00 49.91 457 LYS A C 1
ATOM 3655 O O . LYS A 1 457 ? -34.515 7.172 37.944 1.00 49.91 457 LYS A O 1
ATOM 3660 N N . ALA A 1 458 ? -32.961 7.734 36.404 1.00 53.41 458 ALA A N 1
ATOM 3661 C CA . ALA A 1 458 ? -33.868 8.376 35.453 1.00 53.41 458 ALA A CA 1
ATOM 3662 C C . ALA A 1 458 ? -34.485 7.328 34.518 1.00 53.41 458 ALA A C 1
ATOM 3664 O O . ALA A 1 458 ? -35.706 7.194 34.454 1.00 53.41 458 ALA A O 1
ATOM 3665 N N . HIS A 1 459 ? -33.640 6.496 33.912 1.00 55.19 459 HIS A N 1
ATOM 3666 C CA . HIS A 1 459 ? -34.053 5.409 33.038 1.00 55.19 459 HIS A CA 1
ATOM 3667 C C . HIS A 1 459 ? -34.849 4.318 33.757 1.00 55.19 459 HIS A C 1
ATOM 3669 O O . HIS A 1 459 ? -35.845 3.850 33.219 1.00 55.19 459 HIS A O 1
ATOM 3675 N N . GLY A 1 460 ? -34.490 3.948 34.993 1.00 49.47 460 GLY A N 1
ATOM 3676 C CA . GLY A 1 460 ? -35.209 2.907 35.741 1.00 49.47 460 GLY A CA 1
ATOM 3677 C C . GLY A 1 460 ? -36.692 3.224 35.979 1.00 49.47 460 GLY A C 1
ATOM 3678 O O . GLY A 1 460 ? -37.519 2.320 35.974 1.00 49.47 460 GLY A O 1
ATOM 3679 N N . LYS A 1 461 ? -37.060 4.507 36.120 1.00 51.72 461 LYS A N 1
ATOM 3680 C CA . LYS A 1 461 ? -38.472 4.915 36.241 1.00 51.72 461 LYS A CA 1
ATOM 3681 C C . LYS A 1 461 ? -39.234 4.742 34.927 1.00 51.72 461 LYS A C 1
ATOM 3683 O O . LYS A 1 461 ? -40.366 4.277 34.942 1.00 51.72 461 LYS A O 1
ATOM 3688 N N . VAL A 1 462 ? -38.606 5.094 33.808 1.00 49.09 462 VAL A N 1
ATOM 3689 C CA . VAL A 1 462 ? -39.207 5.026 32.467 1.00 49.09 462 VAL A CA 1
ATOM 3690 C C . VAL A 1 462 ? -39.280 3.579 31.967 1.00 49.09 462 VAL A C 1
ATOM 3692 O O . VAL A 1 462 ? -40.304 3.162 31.440 1.00 49.09 462 VAL A O 1
ATOM 3695 N N . CYS A 1 463 ? -38.235 2.783 32.207 1.00 46.09 463 CYS A N 1
ATOM 3696 C CA . CYS A 1 463 ? -38.165 1.368 31.836 1.00 46.09 463 CYS A CA 1
ATOM 3697 C C . CYS A 1 463 ? -39.283 0.552 32.501 1.00 46.09 463 CYS A C 1
ATOM 3699 O O . CYS A 1 463 ? -39.943 -0.246 31.840 1.00 46.09 463 CYS A O 1
ATOM 3701 N N . LYS A 1 464 ? -39.555 0.819 33.784 1.00 50.16 464 LYS A N 1
ATOM 3702 C CA . LYS A 1 464 ? -40.614 0.146 34.540 1.00 50.16 464 LYS A CA 1
ATOM 3703 C C . LYS A 1 464 ? -42.021 0.535 34.067 1.00 50.16 464 LYS A C 1
ATOM 3705 O O . LYS A 1 464 ? -42.851 -0.340 33.865 1.00 50.16 464 LYS A O 1
ATOM 3710 N N . LEU A 1 465 ? -42.250 1.819 33.770 1.00 49.56 465 LEU A N 1
ATOM 3711 C CA . LEU A 1 465 ? -43.514 2.299 33.189 1.00 49.56 465 LEU A CA 1
ATOM 3712 C C . LEU A 1 465 ? -43.804 1.680 31.812 1.00 49.56 465 LEU A C 1
ATOM 3714 O O . LEU A 1 465 ? -44.946 1.341 31.517 1.00 49.56 465 LEU A O 1
ATOM 3718 N N . LEU A 1 466 ? -42.772 1.495 30.983 1.00 43.50 466 LEU A N 1
ATOM 3719 C CA . LEU A 1 466 ? -42.898 0.843 29.676 1.00 43.50 466 LEU A CA 1
ATOM 3720 C C . LEU A 1 466 ? -43.192 -0.659 29.805 1.00 43.50 466 LEU A C 1
ATOM 3722 O O . LEU A 1 466 ? -43.980 -1.193 29.030 1.00 43.50 466 LEU A O 1
ATOM 3726 N N . GLN A 1 467 ? -42.611 -1.344 30.792 1.00 47.41 467 GLN A N 1
ATOM 3727 C CA . GLN A 1 467 ? -42.906 -2.757 31.058 1.00 47.41 467 GLN A CA 1
ATOM 3728 C C . GLN A 1 467 ? -44.319 -2.966 31.617 1.00 47.41 467 GLN A C 1
ATOM 3730 O O . GLN A 1 467 ? -45.016 -3.879 31.174 1.00 47.41 467 GLN A O 1
ATOM 3735 N N . ASP A 1 468 ? -44.773 -2.086 32.512 1.00 47.12 468 ASP A N 1
ATOM 3736 C CA . ASP A 1 468 ? -46.131 -2.115 33.063 1.00 47.12 468 ASP A CA 1
ATOM 3737 C C . ASP A 1 468 ? -47.188 -1.811 31.977 1.00 47.12 468 ASP A C 1
ATOM 3739 O O . ASP A 1 468 ? -48.251 -2.433 31.946 1.00 47.12 468 ASP A O 1
ATOM 3743 N N . ALA A 1 469 ? -46.880 -0.927 31.019 1.00 42.31 469 ALA A N 1
ATOM 3744 C CA . ALA A 1 469 ? -47.740 -0.635 29.867 1.00 42.31 469 ALA A CA 1
ATOM 3745 C C . ALA A 1 469 ? -47.835 -1.809 28.871 1.00 42.31 469 ALA A C 1
ATOM 3747 O O . ALA A 1 469 ? -48.915 -2.103 28.357 1.00 42.31 469 ALA A O 1
ATOM 3748 N N . VAL A 1 470 ? -46.729 -2.525 28.637 1.00 40.53 470 VAL A N 1
ATOM 3749 C CA . VAL A 1 470 ? -46.710 -3.743 27.805 1.00 40.53 470 VAL A CA 1
ATOM 3750 C C . VAL A 1 470 ? -47.493 -4.880 28.474 1.00 40.53 470 VAL A C 1
ATOM 3752 O O . VAL A 1 470 ? -48.202 -5.619 27.791 1.00 40.53 470 VAL A O 1
ATOM 3755 N N . ALA A 1 471 ? -47.443 -4.986 29.805 1.00 41.50 471 ALA A N 1
ATOM 3756 C CA . ALA A 1 471 ? -48.255 -5.938 30.563 1.00 41.50 471 ALA A CA 1
ATOM 3757 C C . ALA A 1 471 ? -49.760 -5.588 30.541 1.00 41.50 471 ALA A C 1
ATOM 3759 O O . ALA A 1 471 ? -50.599 -6.486 30.464 1.00 41.50 471 ALA A O 1
ATOM 3760 N N . ALA A 1 472 ? -50.114 -4.297 30.543 1.00 37.28 472 ALA A N 1
ATOM 3761 C CA . ALA A 1 472 ? -51.501 -3.828 30.457 1.00 37.28 472 ALA A CA 1
ATOM 3762 C C . ALA A 1 472 ? -52.118 -4.000 29.052 1.00 37.28 472 ALA A C 1
ATOM 3764 O O . ALA A 1 472 ? -53.302 -4.320 28.930 1.00 37.28 472 ALA A O 1
ATOM 3765 N N . GLY A 1 473 ? -51.317 -3.862 27.988 1.00 35.88 473 GLY A N 1
ATOM 3766 C CA . GLY A 1 473 ? -51.748 -4.051 26.595 1.00 35.88 473 GLY A CA 1
ATOM 3767 C C . GLY A 1 473 ? -52.103 -5.497 26.220 1.00 35.88 473 GLY A C 1
ATOM 3768 O O . GLY A 1 473 ? -52.807 -5.721 25.239 1.00 35.88 473 GLY A O 1
ATOM 3769 N N . ALA A 1 474 ? -51.684 -6.484 27.016 1.00 31.97 474 ALA A N 1
ATOM 3770 C CA . ALA A 1 474 ? -51.978 -7.896 26.771 1.00 31.97 474 ALA A CA 1
ATOM 3771 C C . ALA A 1 474 ? -53.388 -8.341 27.227 1.00 31.97 474 ALA A C 1
ATOM 3773 O O . ALA A 1 474 ? -53.778 -9.474 26.954 1.00 31.97 474 ALA A O 1
ATOM 3774 N N . SER A 1 475 ? -54.165 -7.481 27.905 1.00 34.97 475 SER A N 1
ATOM 3775 C CA . SER A 1 475 ? -55.428 -7.875 28.566 1.00 34.97 475 SER A CA 1
ATOM 3776 C C . SER A 1 475 ? -56.733 -7.451 27.873 1.00 34.97 475 SER A C 1
ATOM 3778 O O . SER A 1 475 ? -57.793 -7.577 28.479 1.00 34.97 475 SER A O 1
ATOM 3780 N N . SER A 1 476 ? -56.736 -6.988 26.616 1.00 34.66 476 SER A N 1
ATOM 3781 C CA . SER A 1 476 ? -58.009 -6.679 25.931 1.00 34.66 476 SER A CA 1
ATOM 3782 C C . SER A 1 476 ? -58.094 -7.212 24.500 1.00 34.66 476 SER A C 1
ATOM 3784 O O . SER A 1 476 ? -57.922 -6.506 23.515 1.00 34.66 476 SER A O 1
ATOM 3786 N N . SER A 1 477 ? -58.444 -8.493 24.380 1.00 33.72 477 SER A N 1
ATOM 3787 C CA . SER A 1 477 ? -59.067 -9.019 23.167 1.00 33.72 477 SER A CA 1
ATOM 3788 C C . SER A 1 477 ? -60.272 -9.869 23.552 1.00 33.72 477 SER A C 1
ATOM 3790 O O . SER A 1 477 ? -60.087 -10.983 24.032 1.00 33.72 477 SER A O 1
ATOM 3792 N N . GLN A 1 478 ? -61.484 -9.340 23.359 1.00 32.53 478 GLN A N 1
ATOM 3793 C CA . GLN A 1 478 ? -62.701 -10.088 23.007 1.00 32.53 478 GLN A CA 1
ATOM 3794 C C . GLN A 1 478 ? -63.902 -9.127 22.935 1.00 32.53 478 GLN A C 1
ATOM 3796 O O . GLN A 1 478 ? -64.429 -8.727 23.964 1.00 32.53 478 GLN A O 1
ATOM 3801 N N . HIS A 1 479 ? -64.326 -8.741 21.723 1.00 27.19 479 HIS A N 1
ATOM 3802 C CA . HIS A 1 479 ? -65.670 -9.032 21.188 1.00 27.19 479 HIS A CA 1
ATOM 3803 C C . HIS A 1 479 ? -65.926 -8.375 19.813 1.00 27.19 479 HIS A C 1
ATOM 3805 O O . HIS A 1 479 ? -65.479 -7.268 19.528 1.00 27.19 479 HIS A O 1
ATOM 3811 N N . ARG A 1 480 ? -66.637 -9.124 18.955 1.00 24.58 480 ARG A N 1
ATOM 3812 C CA . ARG A 1 480 ? -67.066 -8.810 17.574 1.00 24.58 480 ARG A CA 1
ATOM 3813 C C . ARG A 1 480 ? -68.317 -7.894 17.533 1.00 24.58 480 ARG A C 1
ATOM 3815 O O . ARG A 1 480 ? -69.024 -7.833 18.534 1.00 24.58 480 ARG A O 1
ATOM 3822 N N . PRO A 1 481 ? -68.626 -7.254 16.383 1.00 35.84 481 PRO A N 1
ATOM 3823 C CA . PRO A 1 481 ? -69.478 -6.067 16.274 1.00 35.84 481 PRO A CA 1
ATOM 3824 C C . PRO A 1 481 ? -70.933 -6.355 15.872 1.00 35.84 481 PRO A C 1
ATOM 3826 O O . PRO A 1 481 ? -71.219 -7.373 15.242 1.00 35.84 481 PRO A O 1
ATOM 3829 N N . THR A 1 482 ? -71.812 -5.376 16.115 1.00 25.59 482 THR A N 1
ATOM 3830 C CA . THR A 1 482 ? -73.095 -5.216 15.408 1.00 25.59 482 THR A CA 1
ATOM 3831 C C . THR A 1 482 ? -73.389 -3.750 15.086 1.00 25.59 482 THR A C 1
ATOM 3833 O O . THR A 1 482 ? -72.995 -2.833 15.799 1.00 25.59 482 THR A O 1
ATOM 3836 N N . GLU A 1 483 ? -74.068 -3.590 13.958 1.00 31.50 483 GLU A N 1
ATOM 3837 C CA . GLU A 1 483 ? -74.327 -2.419 13.122 1.00 31.50 483 GLU A CA 1
ATOM 3838 C C . GLU A 1 483 ? -75.574 -1.628 13.568 1.00 31.50 483 GLU A C 1
ATOM 3840 O O . GLU A 1 483 ? -76.609 -2.246 13.795 1.00 31.50 483 GLU A O 1
ATOM 3845 N N . HIS A 1 484 ? -75.498 -0.287 13.674 1.00 28.17 484 HIS A N 1
ATOM 3846 C CA . HIS A 1 484 ? -76.425 0.658 13.014 1.00 28.17 484 HIS A CA 1
ATOM 3847 C C . HIS A 1 484 ? -76.269 2.138 13.441 1.00 28.17 484 HIS A C 1
ATOM 3849 O O . HIS A 1 484 ? -76.231 2.475 14.617 1.00 28.17 484 HIS A O 1
ATOM 3855 N N . GLN A 1 485 ? -76.366 2.990 12.411 1.00 28.34 485 GLN A N 1
ATOM 3856 C CA . GLN A 1 485 ? -76.845 4.383 12.362 1.00 28.34 485 GLN A CA 1
ATOM 3857 C C . GLN A 1 485 ? -75.899 5.557 12.683 1.00 28.34 485 GLN A C 1
ATOM 3859 O O . GLN A 1 485 ? -75.138 5.592 13.639 1.00 28.34 485 GLN A O 1
ATOM 3864 N N . ARG A 1 486 ? -75.975 6.527 11.758 1.00 34.34 486 ARG A N 1
ATOM 3865 C CA . ARG A 1 486 ? -75.129 7.706 11.552 1.00 34.34 486 ARG A CA 1
ATOM 3866 C C . ARG A 1 486 ? -75.514 8.856 12.482 1.00 34.34 486 ARG A C 1
ATOM 3868 O O . ARG A 1 486 ? -76.682 9.221 12.510 1.00 34.34 486 ARG A O 1
ATOM 3875 N N . GLN A 1 487 ? -74.507 9.522 13.043 1.00 26.81 487 GLN A N 1
ATOM 3876 C CA . GLN A 1 487 ? -74.381 10.983 13.169 1.00 26.81 487 GLN A CA 1
ATOM 3877 C C . GLN A 1 487 ? -72.907 11.305 13.492 1.00 26.81 487 GLN A C 1
ATOM 3879 O O . GLN A 1 487 ? -72.327 10.598 14.315 1.00 26.81 487 GLN A O 1
ATOM 3884 N N . PRO A 1 488 ? -72.269 12.323 12.881 1.00 35.62 488 PRO A N 1
ATOM 3885 C CA . PRO A 1 488 ? -70.966 12.794 13.327 1.00 35.62 488 PRO A CA 1
ATOM 3886 C C . PRO A 1 488 ? -71.157 13.940 14.329 1.00 35.62 488 PRO A C 1
ATOM 3888 O O . PRO A 1 488 ? -71.678 14.995 13.962 1.00 35.62 488 PRO A O 1
ATOM 3891 N N . PRO A 1 489 ? -70.716 13.765 15.582 1.00 27.88 489 PRO A N 1
ATOM 3892 C CA . PRO A 1 489 ? -70.155 14.910 16.282 1.00 27.88 489 PRO A CA 1
ATOM 3893 C C . PRO A 1 489 ? -68.823 14.584 16.973 1.00 27.88 489 PRO A C 1
ATOM 3895 O O . PRO A 1 489 ? -68.704 13.613 17.710 1.00 27.88 489 PRO A O 1
ATOM 3898 N N . SER A 1 490 ? -67.866 15.489 16.745 1.00 26.22 490 SER A N 1
ATOM 3899 C CA . SER A 1 490 ? -66.736 15.856 17.613 1.00 26.22 490 SER A CA 1
ATOM 3900 C C . SER A 1 490 ? -65.725 14.771 18.021 1.00 26.22 490 SER A C 1
ATOM 3902 O O . SER A 1 490 ? -65.965 14.034 18.976 1.00 26.22 490 SER A O 1
ATOM 3904 N N . PRO A 1 491 ? -64.515 14.756 17.430 1.00 31.39 491 PRO A N 1
ATOM 3905 C CA . PRO A 1 491 ? -63.363 14.116 18.036 1.00 31.39 491 PRO A CA 1
ATOM 3906 C C . PRO A 1 491 ? -62.552 15.142 18.838 1.00 31.39 491 PRO A C 1
ATOM 3908 O O . PRO A 1 491 ? -61.758 15.890 18.276 1.00 31.39 491 PRO A O 1
ATOM 3911 N N . ASP A 1 492 ? -62.723 15.122 20.152 1.00 27.97 492 ASP A N 1
ATOM 3912 C CA . ASP A 1 492 ? -61.718 15.568 21.118 1.00 27.97 492 ASP A CA 1
ATOM 3913 C C . ASP A 1 492 ? -61.901 14.638 22.339 1.00 27.97 492 ASP A C 1
ATOM 3915 O O . ASP A 1 492 ? -63.033 14.381 22.740 1.00 27.97 492 ASP A O 1
ATOM 3919 N N . THR A 1 493 ? -60.904 13.966 22.912 1.00 28.80 493 THR A N 1
ATOM 3920 C CA . THR A 1 493 ? -59.477 14.279 23.007 1.00 28.80 493 THR A CA 1
ATOM 3921 C C . THR A 1 493 ? -58.691 12.993 23.300 1.00 28.80 493 THR A C 1
ATOM 3923 O O . THR A 1 493 ? -59.245 12.000 23.768 1.00 28.80 493 THR A O 1
ATOM 3926 N N . THR A 1 494 ? -57.372 13.093 23.120 1.00 28.59 494 THR A N 1
ATOM 3927 C CA . THR A 1 494 ? -56.258 12.246 23.596 1.00 28.59 494 THR A CA 1
ATOM 3928 C C . THR A 1 494 ? -55.676 11.208 22.623 1.00 28.59 494 THR A C 1
ATOM 3930 O O . THR A 1 494 ? -56.052 10.044 22.584 1.00 28.59 494 THR A O 1
ATOM 3933 N N . LEU A 1 495 ? -54.657 11.708 21.900 1.00 31.70 495 LEU A N 1
ATOM 3934 C CA . LEU A 1 495 ? -53.569 11.015 21.192 1.00 31.70 495 LEU A CA 1
ATOM 3935 C C . LEU A 1 495 ? -53.948 10.271 19.902 1.00 31.70 495 LEU A C 1
ATOM 3937 O O . LEU A 1 495 ? -53.734 9.072 19.743 1.00 31.70 495 LEU A O 1
ATOM 3941 N N . ARG A 1 496 ? -54.428 11.046 18.920 1.00 33.00 496 ARG A N 1
ATOM 3942 C CA . ARG A 1 496 ? -54.275 10.704 17.500 1.00 33.00 496 ARG A CA 1
ATOM 3943 C C . ARG A 1 496 ? -52.817 10.900 17.072 1.00 33.00 496 ARG A C 1
ATOM 3945 O O . ARG A 1 496 ? -52.207 11.918 17.384 1.00 33.00 496 ARG A O 1
ATOM 3952 N N . ILE A 1 497 ? -52.322 9.918 16.323 1.00 40.84 497 ILE A N 1
ATOM 3953 C CA . ILE A 1 497 ? -51.190 9.978 15.390 1.00 40.84 497 ILE A CA 1
ATOM 3954 C C . ILE A 1 497 ? -51.149 11.366 14.735 1.00 40.84 497 ILE A C 1
ATOM 3956 O O . ILE A 1 497 ? -52.151 11.789 14.156 1.00 40.84 497 ILE A O 1
ATOM 3960 N N . ILE A 1 498 ? -50.033 12.089 14.855 1.00 46.25 498 ILE A N 1
ATOM 3961 C CA . ILE A 1 498 ? -49.886 13.388 14.193 1.00 46.25 498 ILE A CA 1
ATOM 3962 C C . ILE A 1 498 ? -49.837 13.130 12.688 1.00 46.25 498 ILE A C 1
ATOM 3964 O O . ILE A 1 498 ? -48.939 12.451 12.196 1.00 46.25 498 ILE A O 1
ATOM 3968 N N . ASP A 1 499 ? -50.837 13.642 11.978 1.00 58.22 499 ASP A N 1
ATOM 3969 C CA . ASP A 1 499 ? -50.915 13.567 10.527 1.00 58.22 499 ASP A CA 1
ATOM 3970 C C . ASP A 1 499 ? -49.819 14.446 9.913 1.00 58.22 499 ASP A C 1
ATOM 3972 O O . ASP A 1 499 ? -49.830 15.666 10.073 1.00 58.22 499 ASP A O 1
ATOM 3976 N N . VAL A 1 500 ? -48.854 13.824 9.233 1.00 64.50 500 VAL A N 1
ATOM 3977 C CA . VAL A 1 500 ? -47.764 14.512 8.522 1.00 64.50 500 VAL A CA 1
ATOM 3978 C C . VAL A 1 500 ? -48.126 14.881 7.083 1.00 64.50 500 VAL A C 1
ATOM 3980 O O . VAL A 1 500 ? -47.275 15.385 6.364 1.00 64.50 500 VAL A O 1
ATOM 3983 N N . THR A 1 501 ? -49.379 14.687 6.667 1.00 75.31 501 THR A N 1
ATOM 3984 C CA . THR A 1 501 ? -49.892 15.056 5.336 1.00 75.31 501 THR A CA 1
ATOM 3985 C C . THR A 1 501 ? -50.716 16.347 5.334 1.00 75.31 501 THR A C 1
ATOM 3987 O O . THR A 1 501 ? -51.218 16.759 4.295 1.00 75.31 501 THR A O 1
ATOM 3990 N N . TRP A 1 502 ? -50.788 17.057 6.468 1.00 81.00 502 TRP A N 1
ATOM 3991 C CA . TRP A 1 502 ? -51.572 18.294 6.639 1.00 81.00 502 TRP A CA 1
ATOM 3992 C C . TRP A 1 502 ? -51.267 19.404 5.620 1.00 81.00 502 TRP A C 1
ATOM 3994 O O . TRP A 1 502 ? -52.101 20.274 5.391 1.00 81.00 502 TRP A O 1
ATOM 4004 N N . PHE A 1 503 ? -50.074 19.387 5.024 1.00 86.62 503 PHE A N 1
ATOM 4005 C CA . PHE A 1 503 ? -49.649 20.367 4.029 1.00 86.62 503 PHE A CA 1
ATOM 4006 C C . PHE A 1 503 ? -49.996 19.964 2.585 1.00 86.62 503 PHE A C 1
ATOM 4008 O O . PHE A 1 503 ? -49.733 20.731 1.666 1.00 86.62 503 PHE A O 1
ATOM 4015 N N . HIS A 1 504 ? -50.571 18.778 2.343 1.00 87.38 504 HIS A N 1
ATOM 4016 C CA . HIS A 1 504 ? -50.846 18.280 0.984 1.00 87.38 504 HIS A CA 1
ATOM 4017 C C . HIS A 1 504 ? -51.900 19.095 0.238 1.00 87.38 504 HIS A C 1
ATOM 4019 O O . HIS A 1 504 ? -51.812 19.224 -0.985 1.00 87.38 504 HIS A O 1
ATOM 4025 N N . ASP A 1 505 ? -52.839 19.676 0.982 1.00 82.56 505 ASP A N 1
ATOM 4026 C CA . ASP A 1 505 ? -53.931 20.495 0.452 1.00 82.56 505 ASP A CA 1
ATOM 4027 C C . ASP A 1 505 ? -53.584 21.997 0.382 1.00 82.56 505 ASP A C 1
ATOM 4029 O O . ASP A 1 505 ? -54.410 22.812 -0.035 1.00 82.56 505 ASP A O 1
ATOM 4033 N N . CYS A 1 506 ? -52.363 22.388 0.768 1.00 84.94 506 CYS A N 1
ATOM 4034 C CA . CYS A 1 506 ? -51.888 23.764 0.638 1.00 84.94 506 CYS A CA 1
ATOM 4035 C C . CYS A 1 506 ? -51.576 24.122 -0.831 1.00 84.94 506 CYS A C 1
ATOM 4037 O O . CYS A 1 506 ? -51.208 23.251 -1.629 1.00 84.94 506 CYS A O 1
ATOM 4039 N N . PRO A 1 507 ? -51.640 25.415 -1.210 1.00 89.44 507 PRO A N 1
ATOM 4040 C CA . PRO A 1 507 ? -51.097 25.890 -2.479 1.00 89.44 507 PRO A CA 1
ATOM 4041 C C . PRO A 1 507 ? -49.635 25.465 -2.665 1.00 89.44 507 PRO A C 1
ATOM 4043 O O . PRO A 1 507 ? -48.867 25.400 -1.704 1.00 89.44 507 PRO A O 1
ATOM 4046 N N . LYS A 1 508 ? -49.223 25.211 -3.912 1.00 89.06 508 LYS A N 1
ATOM 4047 C CA . LYS A 1 508 ? -47.889 24.661 -4.212 1.00 89.06 508 LYS A CA 1
ATOM 4048 C C . LYS A 1 508 ? -46.741 25.505 -3.639 1.00 89.06 508 LYS A C 1
ATOM 4050 O O . LYS A 1 508 ? -45.774 24.951 -3.128 1.00 89.06 508 LYS A O 1
ATOM 4055 N N . GLU A 1 509 ? -46.862 26.833 -3.660 1.00 87.81 509 GLU A N 1
ATOM 4056 C CA . GLU A 1 509 ? -45.860 27.753 -3.114 1.00 87.81 509 GLU A CA 1
ATOM 4057 C C . GLU A 1 509 ? -45.755 27.645 -1.588 1.00 87.81 509 GLU A C 1
ATOM 4059 O O . GLU A 1 509 ? -44.671 27.776 -1.019 1.00 87.81 509 GLU A O 1
ATOM 4064 N N . GLU A 1 510 ? -46.874 27.367 -0.921 1.00 86.75 510 GLU A N 1
ATOM 4065 C CA . GLU A 1 510 ? -46.914 27.146 0.520 1.00 86.75 510 GLU A CA 1
ATOM 4066 C C . GLU A 1 510 ? -46.304 25.791 0.892 1.00 86.75 510 GLU A C 1
ATOM 4068 O O . GLU A 1 510 ? -45.547 25.716 1.857 1.00 86.75 510 GLU A O 1
ATOM 4073 N N . VAL A 1 511 ? -46.511 24.752 0.078 1.00 90.56 511 VAL A N 1
ATOM 4074 C CA . VAL A 1 511 ? -45.810 23.466 0.233 1.00 90.56 511 VAL A CA 1
ATOM 4075 C C . VAL A 1 511 ? -44.297 23.628 0.097 1.00 90.56 511 VAL A C 1
ATOM 4077 O O . VAL A 1 511 ? -43.549 23.097 0.919 1.00 90.56 511 VAL A O 1
ATOM 4080 N N . TYR A 1 512 ? -43.825 24.396 -0.890 1.00 91.50 512 TYR A N 1
ATOM 4081 C CA . TYR A 1 512 ? -42.393 24.680 -1.039 1.00 91.50 512 TYR A CA 1
ATOM 4082 C C . TYR A 1 512 ? -41.837 25.381 0.202 1.00 91.50 512 TYR A C 1
ATOM 4084 O O . TYR A 1 512 ? -40.805 24.968 0.733 1.00 91.50 512 TYR A O 1
ATOM 4092 N N . ARG A 1 513 ? -42.547 26.399 0.705 1.00 88.62 513 ARG A N 1
ATOM 4093 C CA . ARG A 1 513 ? -42.179 27.112 1.934 1.00 88.62 513 ARG A CA 1
ATOM 4094 C C . ARG A 1 513 ? -42.089 26.164 3.136 1.00 88.62 513 ARG A C 1
ATOM 4096 O O . ARG A 1 513 ? -41.077 26.173 3.827 1.00 88.62 513 ARG A O 1
ATOM 4103 N N . ILE A 1 514 ? -43.083 25.299 3.332 1.00 90.31 514 ILE A N 1
ATOM 4104 C CA . ILE A 1 514 ? -43.133 24.334 4.443 1.00 90.31 514 ILE A CA 1
ATOM 4105 C C . ILE A 1 514 ? -41.939 23.369 4.410 1.00 90.31 514 ILE A C 1
ATOM 4107 O O . ILE A 1 514 ? -41.314 23.131 5.444 1.00 90.31 514 ILE A O 1
ATOM 4111 N N . LEU A 1 515 ? -41.571 22.849 3.236 1.00 92.06 515 LEU A N 1
ATOM 4112 C CA . LEU A 1 515 ? -40.406 21.966 3.086 1.00 92.06 515 LEU A CA 1
ATOM 4113 C C . LEU A 1 515 ? -39.089 22.699 3.382 1.00 92.06 515 LEU A C 1
ATOM 4115 O O . LEU A 1 515 ? -38.214 22.162 4.065 1.00 92.06 515 LEU A O 1
ATOM 4119 N N . ILE A 1 516 ? -38.954 23.937 2.899 1.00 90.06 516 ILE A N 1
ATOM 4120 C CA . ILE A 1 516 ? -37.775 24.780 3.134 1.00 90.06 516 ILE A CA 1
ATOM 4121 C C . ILE A 1 516 ? -37.631 25.107 4.625 1.00 90.06 516 ILE A C 1
ATOM 4123 O O . ILE A 1 516 ? -36.542 24.960 5.183 1.00 90.06 516 ILE A O 1
ATOM 4127 N N . ASP A 1 517 ? -38.713 25.513 5.285 1.00 88.38 517 ASP A N 1
ATOM 4128 C CA . ASP A 1 517 ? -38.690 25.893 6.698 1.00 88.38 517 ASP A CA 1
ATOM 4129 C C . ASP A 1 517 ? -38.521 24.683 7.611 1.00 88.38 517 ASP A C 1
ATOM 4131 O O . ASP A 1 517 ? -37.791 24.767 8.594 1.00 88.38 517 ASP A O 1
ATOM 4135 N N . SER A 1 518 ? -39.094 23.531 7.254 1.00 88.94 518 SER A N 1
ATOM 4136 C CA . SER A 1 518 ? -38.852 22.267 7.955 1.00 88.94 518 SER A CA 1
ATOM 4137 C C . SER A 1 518 ? -37.366 21.893 7.928 1.00 88.94 518 SER A C 1
ATOM 4139 O O . SER A 1 518 ? -36.777 21.589 8.970 1.00 88.94 518 SER A O 1
ATOM 4141 N N . TYR A 1 519 ? -36.724 22.006 6.762 1.00 88.69 519 TYR A N 1
ATOM 4142 C CA . TYR A 1 519 ? -35.287 21.795 6.623 1.00 88.69 519 TYR A CA 1
ATOM 4143 C C . TYR A 1 519 ? -34.471 22.813 7.436 1.00 88.69 519 TYR A C 1
ATOM 4145 O O . TYR A 1 519 ? -33.616 22.422 8.231 1.00 88.69 519 TYR A O 1
ATOM 4153 N N . ARG A 1 520 ? -34.744 24.116 7.292 1.00 84.44 520 ARG A N 1
ATOM 4154 C CA . ARG A 1 520 ? -34.008 25.192 7.985 1.00 84.44 520 ARG A CA 1
ATOM 4155 C C . ARG A 1 520 ? -34.142 25.101 9.500 1.00 84.44 520 ARG A C 1
ATOM 4157 O O . ARG A 1 520 ? -33.145 25.241 10.204 1.00 84.44 520 ARG A O 1
ATOM 4164 N N . LEU A 1 521 ? -35.342 24.816 9.995 1.00 78.50 521 LEU A N 1
ATOM 4165 C CA . LEU A 1 521 ? -35.613 24.649 11.418 1.00 78.50 521 LEU A CA 1
ATOM 4166 C C . LEU A 1 521 ? -34.866 23.437 11.978 1.00 78.50 521 LEU A C 1
ATOM 4168 O O . LEU A 1 521 ? -34.243 23.539 13.031 1.00 78.50 521 LEU A O 1
ATOM 4172 N N . ARG A 1 522 ? -34.801 22.333 11.223 1.00 80.56 522 ARG A N 1
ATOM 4173 C CA . ARG A 1 522 ? -33.943 21.198 11.579 1.00 80.56 522 ARG A CA 1
ATOM 4174 C C . ARG A 1 522 ? -32.467 21.588 11.624 1.00 80.56 522 ARG A C 1
ATOM 4176 O O . ARG A 1 522 ? -31.775 21.177 12.551 1.00 80.56 522 ARG A O 1
ATOM 4183 N N . MET A 1 523 ? -31.972 22.382 10.674 1.00 80.25 523 MET A N 1
ATOM 4184 C CA . MET A 1 523 ? -30.579 22.854 10.693 1.00 80.25 523 MET A CA 1
ATOM 4185 C C . MET A 1 523 ? -30.289 23.721 11.917 1.00 80.25 523 MET A C 1
ATOM 4187 O O . MET A 1 523 ? -29.244 23.556 12.549 1.00 80.25 523 MET A O 1
ATOM 4191 N N . ASN A 1 524 ? -31.223 24.608 12.261 1.00 73.19 524 ASN A N 1
ATOM 4192 C CA . ASN A 1 524 ? -31.124 25.470 13.428 1.00 73.19 524 ASN A CA 1
ATOM 4193 C C . ASN A 1 524 ? -31.082 24.638 14.722 1.00 73.19 524 ASN A C 1
ATOM 4195 O O . ASN A 1 524 ? -30.101 24.706 15.464 1.00 73.19 524 ASN A O 1
ATOM 4199 N N . ASP A 1 525 ? -32.055 23.743 14.914 1.00 69.88 525 ASP A N 1
ATOM 4200 C CA . ASP A 1 525 ? -32.127 22.853 16.078 1.00 69.88 525 ASP A CA 1
ATOM 4201 C C . ASP A 1 525 ? -30.850 22.009 16.245 1.00 69.88 525 ASP A C 1
ATOM 4203 O O . ASP A 1 525 ? -30.385 21.779 17.362 1.00 69.88 525 ASP A O 1
ATOM 4207 N N . MET A 1 526 ? -30.245 21.554 15.141 1.00 68.25 526 MET A N 1
ATOM 4208 C CA . MET A 1 526 ? -28.982 20.807 15.171 1.00 68.25 526 MET A CA 1
ATOM 4209 C C . MET A 1 526 ? -27.772 21.678 15.509 1.00 68.25 526 MET A C 1
ATOM 4211 O O . MET A 1 526 ? -26.848 21.191 16.157 1.00 68.25 526 MET A O 1
ATOM 4215 N N . SER A 1 527 ? -27.766 22.947 15.095 1.00 61.78 527 SER A N 1
ATOM 4216 C CA . SER A 1 527 ? -26.686 23.888 15.411 1.00 61.78 527 SER A CA 1
ATOM 4217 C C . SER A 1 527 ? -26.638 24.251 16.900 1.00 61.78 527 SER A C 1
ATOM 4219 O O . SER A 1 527 ? -25.557 24.466 17.451 1.00 61.78 527 SER A O 1
ATOM 4221 N N . GLU A 1 528 ? -27.797 24.246 17.566 1.00 58.06 528 GLU A N 1
ATOM 4222 C CA . GLU A 1 528 ? -27.929 24.480 19.007 1.00 58.06 528 GLU A CA 1
ATOM 4223 C C . GLU A 1 528 ? -27.759 23.190 19.835 1.00 58.06 528 GLU A C 1
ATOM 4225 O O . GLU A 1 528 ? -27.524 23.234 21.051 1.00 58.06 528 GLU A O 1
ATOM 4230 N N . CYS A 1 529 ? -27.829 22.018 19.195 1.00 53.66 529 CYS A N 1
ATOM 4231 C CA . CYS A 1 529 ? -27.711 20.734 19.870 1.00 53.66 529 CYS A CA 1
ATOM 4232 C C . CYS A 1 529 ? -26.251 20.415 20.240 1.00 53.66 529 CYS A C 1
ATOM 4234 O O . CYS A 1 529 ? -25.366 20.313 19.394 1.00 53.66 529 CYS A O 1
ATOM 4236 N N . ARG A 1 530 ? -25.983 20.162 21.530 1.00 45.91 530 ARG A N 1
ATOM 4237 C CA . ARG A 1 530 ? -24.635 19.778 22.014 1.00 45.91 530 ARG A CA 1
ATOM 4238 C C . ARG A 1 530 ? -24.210 18.361 21.606 1.00 45.91 530 ARG A C 1
ATOM 4240 O O . ARG A 1 530 ? -23.047 18.002 21.789 1.00 45.91 530 ARG A O 1
ATOM 4247 N N . GLN A 1 531 ? -25.144 17.552 21.111 1.00 48.50 531 GLN A N 1
ATOM 4248 C CA . GLN A 1 531 ? -24.930 16.189 20.628 1.00 48.50 531 GLN A CA 1
ATOM 4249 C C . GLN A 1 531 ? -25.606 16.055 19.262 1.00 48.50 531 GLN A C 1
ATOM 4251 O O . GLN A 1 531 ? -26.821 16.187 19.156 1.00 48.50 531 GLN A O 1
ATOM 4256 N N . VAL A 1 532 ? -24.806 15.832 18.225 1.00 48.00 532 VAL A N 1
ATOM 4257 C CA . VAL A 1 532 ? -25.224 15.829 16.817 1.00 48.00 532 VAL A CA 1
ATOM 4258 C C . VAL A 1 532 ? -24.928 14.434 16.262 1.00 48.00 532 VAL A C 1
ATOM 4260 O O . VAL A 1 532 ? -23.851 13.902 16.541 1.00 48.00 532 VAL A O 1
ATOM 4263 N N . SER A 1 533 ? -25.874 13.810 15.552 1.00 50.62 533 SER A N 1
ATOM 4264 C CA . SER A 1 533 ? -25.645 12.496 14.931 1.00 50.62 533 SER A CA 1
ATOM 4265 C C . SER A 1 533 ? -24.744 12.606 13.689 1.00 50.62 533 SER A C 1
ATOM 4267 O O . SER A 1 533 ? -24.512 13.701 13.176 1.00 50.62 533 SER A O 1
ATOM 4269 N N . ASP A 1 534 ? -24.208 11.484 13.197 1.00 44.69 534 ASP A N 1
ATOM 4270 C CA . ASP A 1 534 ? -23.279 11.489 12.053 1.00 44.69 534 ASP A CA 1
ATOM 4271 C C . ASP A 1 534 ? -23.943 11.987 10.746 1.00 44.69 534 ASP A C 1
ATOM 4273 O O . ASP A 1 534 ? -23.283 12.651 9.944 1.00 44.69 534 ASP A O 1
ATOM 4277 N N . GLU A 1 535 ? -25.245 11.735 10.550 1.00 47.53 535 GLU A N 1
ATOM 4278 C CA . GLU A 1 535 ? -26.025 12.301 9.435 1.00 47.53 535 GLU A CA 1
ATOM 4279 C C . GLU A 1 535 ? -26.254 13.804 9.625 1.00 47.53 535 GLU A C 1
ATOM 4281 O O . GLU A 1 535 ? -26.031 14.591 8.704 1.00 47.53 535 GLU A O 1
ATOM 4286 N N . ASP A 1 536 ? -26.587 14.228 10.844 1.00 50.66 536 ASP A N 1
ATOM 4287 C CA . ASP A 1 536 ? -26.848 15.629 11.180 1.00 50.66 536 ASP A CA 1
ATOM 4288 C C . ASP A 1 536 ? -25.619 16.540 10.914 1.00 50.66 536 ASP A C 1
ATOM 4290 O O . ASP A 1 536 ? -25.777 17.687 10.498 1.00 50.66 536 ASP A O 1
ATOM 4294 N N . VAL A 1 537 ? -24.378 16.045 11.061 1.00 52.28 537 VAL A N 1
ATOM 4295 C CA . VAL A 1 537 ? -23.144 16.818 10.773 1.00 52.28 537 VAL A CA 1
ATOM 4296 C C . VAL A 1 537 ? -22.990 17.155 9.283 1.00 52.28 537 VAL A C 1
ATOM 4298 O O . VAL A 1 537 ? -22.511 18.245 8.948 1.00 52.28 537 VAL A O 1
ATOM 4301 N N . TYR A 1 538 ? -23.390 16.251 8.381 1.00 55.12 538 TYR A N 1
ATOM 4302 C CA . TYR A 1 538 ? -23.417 16.533 6.941 1.00 55.12 538 TYR A CA 1
ATOM 4303 C C . TYR A 1 538 ? -24.365 17.701 6.661 1.00 55.12 538 TYR A C 1
ATOM 4305 O O . TYR A 1 538 ? -23.975 18.681 6.025 1.00 55.12 538 TYR A O 1
ATOM 4313 N N . PHE A 1 539 ? -25.576 17.640 7.210 1.00 57.72 539 PHE A N 1
ATOM 4314 C CA . PHE A 1 539 ? -26.597 18.654 6.983 1.00 57.72 539 PHE A CA 1
ATOM 4315 C C . PHE A 1 539 ? -26.239 20.005 7.615 1.00 57.72 539 PHE A C 1
ATOM 4317 O O . PHE A 1 539 ? -26.343 21.018 6.931 1.00 57.72 539 PHE A O 1
ATOM 4324 N N . VAL A 1 540 ? -25.680 20.047 8.833 1.00 59.53 540 VAL A N 1
ATOM 4325 C CA . VAL A 1 540 ? -25.199 21.300 9.458 1.00 59.53 540 VAL A CA 1
ATOM 4326 C C . VAL A 1 540 ? -24.123 21.985 8.604 1.00 59.53 540 VAL A C 1
ATOM 4328 O O . VAL A 1 540 ? -24.140 23.204 8.437 1.00 59.53 540 VAL A O 1
ATOM 4331 N N . ARG A 1 541 ? -23.197 21.223 8.003 1.00 57.25 541 ARG A N 1
ATOM 4332 C CA . ARG A 1 541 ? -22.136 21.777 7.139 1.00 57.25 541 ARG A CA 1
ATOM 4333 C C . ARG A 1 541 ? -22.676 22.395 5.845 1.00 57.25 541 ARG A C 1
ATOM 4335 O O . ARG A 1 541 ? -22.046 23.298 5.295 1.00 57.25 541 ARG A O 1
ATOM 4342 N N . PHE A 1 542 ? -23.822 21.918 5.370 1.00 57.44 542 PHE A N 1
ATOM 4343 C CA . PHE A 1 542 ? -24.506 22.407 4.174 1.00 57.44 542 PHE A CA 1
ATOM 4344 C C . PHE A 1 542 ? -25.827 23.113 4.508 1.00 57.44 542 PHE A C 1
ATOM 4346 O O . PHE A 1 542 ? -26.674 23.262 3.629 1.00 57.44 542 PHE A O 1
ATOM 4353 N N . ALA A 1 543 ? -25.992 23.587 5.749 1.00 60.12 543 ALA A N 1
ATOM 4354 C CA . ALA A 1 543 ? -27.257 24.111 6.262 1.00 60.12 543 ALA A CA 1
ATOM 4355 C C . ALA A 1 543 ? -27.819 25.259 5.414 1.00 60.12 543 ALA A C 1
ATOM 4357 O O . ALA A 1 543 ? -29.022 25.345 5.195 1.00 60.12 543 ALA A O 1
ATOM 4358 N N . THR A 1 544 ? -26.936 26.105 4.885 1.00 69.06 544 THR A N 1
ATOM 4359 C CA . THR A 1 544 ? -27.280 27.258 4.041 1.00 69.06 544 THR A CA 1
ATOM 4360 C C . THR A 1 544 ? -27.097 26.992 2.542 1.00 69.06 544 THR A C 1
ATOM 4362 O O . THR A 1 544 ? -27.223 27.909 1.731 1.00 69.06 544 THR A O 1
ATOM 4365 N N . SER A 1 545 ? -26.776 25.752 2.155 1.00 73.06 545 SER A N 1
ATOM 4366 C CA . SER A 1 545 ? -26.495 25.345 0.777 1.00 73.06 545 SER A CA 1
ATOM 4367 C C . SER A 1 545 ? -27.646 24.542 0.178 1.00 73.06 545 SER A C 1
ATOM 4369 O O . SER A 1 545 ? -28.220 23.664 0.823 1.00 73.06 545 SER A O 1
ATOM 4371 N N . ILE A 1 546 ? -27.895 24.761 -1.116 1.00 79.12 546 ILE A N 1
ATOM 4372 C CA . ILE A 1 546 ? -28.833 23.961 -1.914 1.00 79.12 546 ILE A CA 1
ATOM 4373 C C . ILE A 1 546 ? -28.481 22.465 -1.908 1.00 79.12 546 ILE A C 1
ATOM 4375 O O . ILE A 1 546 ? -29.357 21.625 -2.069 1.00 79.12 546 ILE A O 1
ATOM 4379 N N . ILE A 1 547 ? -27.210 22.109 -1.681 1.00 72.75 547 ILE A N 1
ATOM 4380 C CA . ILE A 1 547 ? -26.747 20.713 -1.631 1.00 72.75 547 ILE A CA 1
ATOM 4381 C C . ILE A 1 547 ? -27.406 19.952 -0.473 1.00 72.75 547 ILE A C 1
ATOM 4383 O O . ILE A 1 547 ? -27.849 18.819 -0.656 1.00 72.75 547 ILE A O 1
ATOM 4387 N N . GLY A 1 548 ? -27.496 20.570 0.709 1.00 76.00 548 GLY A N 1
ATOM 4388 C CA . GLY A 1 548 ? -28.128 19.942 1.868 1.00 76.00 548 GLY A CA 1
ATOM 4389 C C . GLY A 1 548 ? -29.644 19.833 1.695 1.00 76.00 548 GLY A C 1
ATOM 4390 O O . GLY A 1 548 ? -30.222 18.787 1.985 1.00 76.00 548 GLY A O 1
ATOM 4391 N N . PHE A 1 549 ? -30.270 20.859 1.110 1.00 87.31 549 PHE A N 1
ATOM 4392 C CA . PHE A 1 549 ? -31.704 20.845 0.820 1.00 87.31 549 PHE A CA 1
ATOM 4393 C C . PHE A 1 549 ? -32.086 19.826 -0.266 1.00 87.31 549 PHE A C 1
ATOM 4395 O O . PHE A 1 549 ? -33.069 19.109 -0.117 1.00 87.31 549 PHE A O 1
ATOM 4402 N N . ARG A 1 550 ? -31.272 19.659 -1.316 1.00 87.62 550 ARG A N 1
ATOM 4403 C CA . ARG A 1 550 ? -31.461 18.601 -2.327 1.00 87.62 550 ARG A CA 1
ATOM 4404 C C . ARG A 1 550 ? -31.475 17.214 -1.711 1.00 87.62 550 ARG A C 1
ATOM 4406 O O . ARG A 1 550 ? -32.336 16.409 -2.042 1.00 87.62 550 ARG A O 1
ATOM 4413 N N . ARG A 1 551 ? -30.552 16.960 -0.783 1.00 80.94 551 ARG A N 1
ATOM 4414 C CA . ARG A 1 551 ? -30.493 15.685 -0.072 1.00 80.94 551 ARG A CA 1
ATOM 4415 C C . ARG A 1 551 ? -31.713 15.478 0.830 1.00 80.94 551 ARG A C 1
ATOM 4417 O O . ARG A 1 551 ? -32.205 14.362 0.915 1.00 80.94 551 ARG A O 1
ATOM 4424 N N . TYR A 1 552 ? -32.213 16.534 1.469 1.00 84.25 552 TYR A N 1
ATOM 4425 C CA . TYR A 1 552 ? -33.478 16.489 2.207 1.00 84.25 552 TYR A CA 1
ATOM 4426 C C . TYR A 1 552 ? -34.660 16.127 1.290 1.00 84.25 552 TYR A C 1
ATOM 4428 O O . TYR A 1 552 ? -35.466 15.272 1.647 1.00 84.25 552 TYR A O 1
ATOM 4436 N N . LEU A 1 553 ? -34.721 16.698 0.081 1.00 91.12 553 LEU A N 1
ATOM 4437 C CA . LEU A 1 553 ? -35.753 16.367 -0.907 1.00 91.12 553 LEU A CA 1
ATOM 4438 C C . LEU A 1 553 ? -35.636 14.937 -1.454 1.00 91.12 553 LEU A C 1
ATOM 4440 O O . LEU A 1 553 ? -36.669 14.310 -1.669 1.00 91.12 553 LEU A O 1
ATOM 4444 N N . ASP A 1 554 ? -34.421 14.404 -1.637 1.00 83.06 554 ASP A N 1
ATOM 4445 C CA . ASP A 1 554 ? -34.224 12.995 -2.020 1.00 83.06 554 ASP A CA 1
ATOM 4446 C C . ASP A 1 554 ? -34.918 12.068 -1.014 1.00 83.06 554 ASP A C 1
ATOM 4448 O O . ASP A 1 554 ? -35.734 11.230 -1.387 1.00 83.06 554 ASP A O 1
ATOM 4452 N N . ILE A 1 555 ? -34.661 12.285 0.279 1.00 79.00 555 ILE A N 1
ATOM 4453 C CA . ILE A 1 555 ? -35.217 11.439 1.337 1.00 79.00 555 ILE A CA 1
ATOM 4454 C C . ILE A 1 555 ? -36.734 11.647 1.465 1.00 79.00 555 ILE A C 1
ATOM 4456 O O . ILE A 1 555 ? -37.484 10.690 1.651 1.00 79.00 555 ILE A O 1
ATOM 4460 N N . ALA A 1 556 ? -37.211 12.884 1.311 1.00 83.69 556 ALA A N 1
ATOM 4461 C CA . ALA A 1 556 ? -38.638 13.192 1.294 1.00 83.69 556 ALA A CA 1
ATOM 4462 C C . ALA A 1 556 ? -39.377 12.472 0.150 1.00 83.69 556 ALA A C 1
ATOM 4464 O O . ALA A 1 556 ? -40.497 12.008 0.350 1.00 83.69 556 ALA A O 1
ATOM 4465 N N . GLN A 1 557 ? -38.759 12.350 -1.030 1.00 84.56 557 GLN A N 1
ATOM 4466 C CA . GLN A 1 557 ? -39.324 11.620 -2.172 1.00 84.56 557 GLN A CA 1
ATOM 4467 C C . GLN A 1 557 ? -39.296 10.103 -1.981 1.00 84.56 557 GLN A C 1
ATOM 4469 O O . GLN A 1 557 ? -40.230 9.426 -2.410 1.00 84.56 557 GLN A O 1
ATOM 4474 N N . ASP A 1 558 ? -38.266 9.584 -1.314 1.00 75.69 558 ASP A N 1
ATOM 4475 C CA . ASP A 1 558 ? -38.155 8.162 -0.974 1.00 75.69 558 ASP A CA 1
ATOM 4476 C C . ASP A 1 558 ? -39.090 7.762 0.186 1.00 75.69 558 ASP A C 1
ATOM 4478 O O . ASP A 1 558 ? -39.385 6.580 0.386 1.00 75.69 558 ASP A O 1
ATOM 4482 N N . THR A 1 559 ? -39.604 8.737 0.945 1.00 71.88 559 THR A N 1
ATOM 4483 C CA . THR A 1 559 ? -40.542 8.506 2.050 1.00 71.88 559 THR A CA 1
ATOM 4484 C C . THR A 1 559 ? -41.966 8.327 1.517 1.00 71.88 559 THR A C 1
ATOM 4486 O O . THR A 1 559 ? -42.634 9.275 1.100 1.00 71.88 559 THR A O 1
ATOM 4489 N N . ALA A 1 560 ? -42.457 7.085 1.550 1.00 73.12 560 ALA A N 1
ATOM 4490 C CA . ALA A 1 560 ? -43.765 6.722 1.008 1.00 73.12 560 ALA A CA 1
ATOM 4491 C C . ALA A 1 560 ? -44.910 7.568 1.600 1.00 73.12 560 ALA A C 1
ATOM 4493 O O . ALA A 1 560 ? -45.138 7.568 2.808 1.00 73.12 560 ALA A O 1
ATOM 4494 N N . GLY A 1 561 ? -45.655 8.259 0.731 1.00 76.31 561 GLY A N 1
ATOM 4495 C CA . GLY A 1 561 ? -46.811 9.079 1.114 1.00 76.31 561 GLY A CA 1
ATOM 4496 C C . GLY A 1 561 ? -46.473 10.423 1.768 1.00 76.31 561 GLY A C 1
ATOM 4497 O O . GLY A 1 561 ? -47.389 11.107 2.216 1.00 76.31 561 GLY A O 1
ATOM 4498 N N . PHE A 1 562 ? -45.196 10.818 1.831 1.00 82.62 562 PHE A N 1
ATOM 4499 C CA . PHE A 1 562 ? -44.791 12.073 2.469 1.00 82.62 562 PHE A CA 1
ATOM 4500 C C . PHE A 1 562 ? -45.092 13.308 1.617 1.00 82.62 562 PHE A C 1
ATOM 4502 O O . PHE A 1 562 ? -45.556 14.312 2.150 1.00 82.62 562 PHE A O 1
ATOM 4509 N N . LEU A 1 563 ? -44.849 13.254 0.305 1.00 88.81 563 LEU A N 1
ATOM 4510 C CA . LEU A 1 563 ? -45.093 14.383 -0.598 1.00 88.81 563 LEU A CA 1
ATOM 4511 C C . LEU A 1 563 ? -46.487 14.316 -1.239 1.00 88.81 563 LEU A C 1
ATOM 4513 O O . LEU A 1 563 ? -47.019 13.217 -1.420 1.00 88.81 563 LEU A O 1
ATOM 4517 N N . PRO A 1 564 ? -47.069 15.470 -1.623 1.00 89.62 564 PRO A N 1
ATOM 4518 C CA . PRO A 1 564 ? -48.367 15.504 -2.284 1.00 89.62 564 PRO A CA 1
ATOM 4519 C C . PRO A 1 564 ? -48.353 14.717 -3.594 1.00 89.62 564 PRO A C 1
ATOM 4521 O O . PRO A 1 564 ? -47.342 14.660 -4.293 1.00 89.62 564 PRO A O 1
ATOM 4524 N N . SER A 1 565 ? -49.504 14.178 -3.988 1.00 89.31 565 SER A N 1
ATOM 4525 C CA . SER A 1 565 ? -49.644 13.363 -5.206 1.00 89.31 565 SER A CA 1
ATOM 4526 C C . SER A 1 565 ? -49.274 14.093 -6.505 1.00 89.31 565 SER A C 1
ATOM 4528 O O . SER A 1 565 ? -48.942 13.451 -7.500 1.00 89.31 565 SER A O 1
ATOM 4530 N N . TRP A 1 566 ? -49.313 15.428 -6.503 1.00 91.62 566 TRP A N 1
ATOM 4531 C CA . TRP A 1 566 ? -48.903 16.268 -7.628 1.00 91.62 566 TRP A CA 1
ATOM 4532 C C . TRP A 1 566 ? -47.386 16.513 -7.697 1.00 91.62 566 TRP A C 1
ATOM 4534 O O . TRP A 1 566 ? -46.909 17.079 -8.684 1.00 91.62 566 TRP A O 1
ATOM 4544 N N . TRP A 1 567 ? -46.618 16.113 -6.678 1.00 93.12 567 TRP A N 1
ATOM 4545 C CA . TRP A 1 567 ? -45.172 16.312 -6.638 1.00 93.12 567 TRP A CA 1
ATOM 4546 C C . TRP A 1 567 ? -44.460 15.469 -7.700 1.00 93.12 567 TRP A C 1
ATOM 4548 O O . TRP A 1 567 ? -44.650 14.259 -7.801 1.00 93.12 567 TRP A O 1
ATOM 4558 N N . ASN A 1 568 ? -43.594 16.105 -8.486 1.00 91.00 568 ASN A N 1
ATOM 4559 C CA . ASN A 1 568 ? -42.815 15.455 -9.536 1.00 91.00 568 ASN A CA 1
ATOM 4560 C C . ASN A 1 568 ? -41.474 16.188 -9.751 1.00 91.00 568 ASN A C 1
ATOM 4562 O O . ASN A 1 568 ? -41.172 17.160 -9.058 1.00 91.00 568 ASN A O 1
ATOM 4566 N N . ALA A 1 569 ? -40.662 15.723 -10.707 1.00 90.56 569 ALA A N 1
ATOM 4567 C CA . ALA A 1 569 ? -39.345 16.303 -10.987 1.00 90.56 569 ALA A CA 1
ATOM 4568 C C . ALA A 1 569 ? -39.395 17.801 -11.359 1.00 90.56 569 ALA A C 1
ATOM 4570 O O . ALA A 1 569 ? -38.532 18.558 -10.925 1.00 90.56 569 ALA A O 1
ATOM 4571 N N . GLU A 1 570 ? -40.426 18.242 -12.087 1.00 92.88 570 GLU A N 1
ATOM 4572 C CA . GLU A 1 570 ? -40.635 19.657 -12.433 1.00 92.88 570 GLU A CA 1
ATOM 4573 C C . GLU A 1 570 ? -40.927 20.490 -11.175 1.00 92.88 570 GLU A C 1
ATOM 4575 O O . GLU A 1 570 ? -40.347 21.553 -10.976 1.00 92.88 570 GLU A O 1
ATOM 4580 N N . LYS A 1 571 ? -41.773 19.983 -10.267 1.00 93.38 571 LYS A N 1
ATOM 4581 C CA . LYS A 1 571 ? -42.091 20.672 -9.002 1.00 93.38 571 LYS A CA 1
ATOM 4582 C C . LYS A 1 571 ? -40.926 20.682 -8.020 1.00 93.38 571 LYS A C 1
ATOM 4584 O O . LYS A 1 571 ? -40.761 21.648 -7.280 1.00 93.38 571 LYS A O 1
ATOM 4589 N N . ARG A 1 572 ? -40.061 19.668 -8.071 1.00 93.50 572 ARG A N 1
ATOM 4590 C CA . ARG A 1 572 ? -38.774 19.694 -7.372 1.00 93.50 572 ARG A CA 1
ATOM 4591 C C . ARG A 1 572 ? -37.886 20.828 -7.884 1.00 93.50 572 ARG A C 1
ATOM 4593 O O . ARG A 1 572 ? -37.370 21.585 -7.070 1.00 93.50 572 ARG A O 1
ATOM 4600 N N . GLU A 1 573 ? -37.726 20.965 -9.199 1.00 90.19 573 GLU A N 1
ATOM 4601 C CA . GLU A 1 573 ? -36.917 22.040 -9.785 1.00 90.19 573 GLU A CA 1
ATOM 4602 C C . GLU A 1 573 ? -37.499 23.428 -9.464 1.00 90.19 573 GLU A C 1
ATOM 4604 O O . GLU A 1 573 ? -36.756 24.327 -9.067 1.00 90.19 573 GLU A O 1
ATOM 4609 N N . GLU A 1 574 ? -38.829 23.581 -9.515 1.00 89.75 574 GLU A N 1
ATOM 4610 C CA . GLU A 1 574 ? -39.519 24.792 -9.047 1.00 89.75 574 GLU A CA 1
ATOM 4611 C C . GLU A 1 574 ? -39.222 25.086 -7.569 1.00 89.75 574 GLU A C 1
ATOM 4613 O O . GLU A 1 574 ? -38.897 26.223 -7.238 1.00 89.75 574 GLU A O 1
ATOM 4618 N N . CYS A 1 575 ? -39.290 24.087 -6.682 1.00 90.12 575 CYS A N 1
ATOM 4619 C CA . CYS A 1 575 ? -39.009 24.242 -5.251 1.00 90.12 575 CYS A CA 1
ATOM 4620 C C . CYS A 1 575 ? -37.539 24.611 -4.977 1.00 90.12 575 CYS A C 1
ATOM 4622 O O . CYS A 1 575 ? -37.250 25.452 -4.122 1.00 90.12 575 CYS A O 1
ATOM 4624 N N . GLU A 1 576 ? -36.596 24.009 -5.707 1.00 89.50 576 GLU A N 1
ATOM 4625 C CA . GLU A 1 576 ? -35.171 24.351 -5.632 1.00 89.50 576 GLU A CA 1
ATOM 4626 C C . GLU A 1 576 ? -34.919 25.787 -6.114 1.00 89.50 576 GLU A C 1
ATOM 4628 O O . GLU A 1 576 ? -34.176 26.534 -5.474 1.00 89.50 576 GLU A O 1
ATOM 4633 N N . ALA A 1 577 ? -35.578 26.215 -7.193 1.00 84.62 577 ALA A N 1
ATOM 4634 C CA . ALA A 1 577 ? -35.515 27.594 -7.665 1.00 84.62 577 ALA A CA 1
ATOM 4635 C C . ALA A 1 577 ? -36.180 28.570 -6.678 1.00 84.62 577 ALA A C 1
ATOM 4637 O O . ALA A 1 577 ? -35.670 29.674 -6.478 1.00 84.62 577 ALA A O 1
ATOM 4638 N N . TYR A 1 578 ? -37.266 28.152 -6.016 1.00 82.69 578 TYR A N 1
ATOM 4639 C CA . TYR A 1 578 ? -38.023 28.950 -5.048 1.00 82.69 578 TYR A CA 1
ATOM 4640 C C . TYR A 1 578 ? -37.157 29.401 -3.866 1.00 82.69 578 TYR A C 1
ATOM 4642 O O . TYR A 1 578 ? -37.239 30.549 -3.431 1.00 82.69 578 TYR A O 1
ATOM 4650 N N . CYS A 1 579 ? -36.239 28.544 -3.408 1.00 75.44 579 CYS A N 1
ATOM 4651 C CA . CYS A 1 579 ? -35.305 28.888 -2.334 1.00 75.44 579 CYS A CA 1
ATOM 4652 C C . CYS A 1 579 ? -34.083 29.720 -2.789 1.00 75.44 579 CYS A C 1
ATOM 4654 O O . CYS A 1 579 ? -33.318 30.211 -1.952 1.00 75.44 579 CYS A O 1
ATOM 4656 N N . ALA A 1 580 ? -33.914 29.908 -4.106 1.00 66.31 580 ALA A N 1
ATOM 4657 C CA . ALA A 1 580 ? -32.809 30.628 -4.743 1.00 66.31 580 ALA A CA 1
ATOM 4658 C C . ALA A 1 580 ? -33.197 32.018 -5.299 1.00 66.31 580 ALA A C 1
ATOM 4660 O O . ALA A 1 580 ? -32.323 32.737 -5.792 1.00 66.31 580 ALA A O 1
ATOM 4661 N N . ILE A 1 581 ? -34.477 32.425 -5.233 1.00 58.00 581 ILE A N 1
ATOM 4662 C CA . ILE A 1 581 ? -34.974 33.642 -5.905 1.00 58.00 581 ILE A CA 1
ATOM 4663 C C . ILE A 1 581 ? -34.245 34.905 -5.392 1.00 58.00 581 ILE A C 1
ATOM 4665 O O . ILE A 1 581 ? -34.329 35.229 -4.204 1.00 58.00 581 ILE A O 1
ATOM 4669 N N . PRO A 1 582 ? -33.585 35.696 -6.265 1.00 46.81 582 PRO A N 1
ATOM 4670 C CA . PRO A 1 582 ? -32.823 36.876 -5.846 1.00 46.81 582 PRO A CA 1
ATOM 4671 C C . PRO A 1 582 ? -33.687 38.008 -5.261 1.00 46.81 582 PRO A C 1
ATOM 4673 O O . PRO A 1 582 ? -33.256 38.647 -4.301 1.00 46.81 582 PRO A O 1
ATOM 4676 N N . ASN A 1 583 ? -34.915 38.202 -5.767 1.00 42.44 583 ASN A N 1
ATOM 4677 C CA . ASN A 1 583 ? -35.716 39.426 -5.575 1.00 42.44 583 ASN A CA 1
ATOM 4678 C C . ASN A 1 583 ? -37.135 39.224 -4.985 1.00 42.44 583 ASN A C 1
ATOM 4680 O O . ASN A 1 583 ? -37.935 40.155 -5.008 1.00 42.44 583 ASN A O 1
ATOM 4684 N N . GLY A 1 584 ? -37.460 38.041 -4.455 1.00 38.97 584 GLY A N 1
ATOM 4685 C CA . GLY A 1 584 ? -38.666 37.804 -3.644 1.00 38.97 584 GLY A CA 1
ATOM 4686 C C . GLY A 1 584 ? -38.326 37.863 -2.153 1.00 38.97 584 GLY A C 1
ATOM 4687 O O . GLY A 1 584 ? -37.181 37.596 -1.789 1.00 38.97 584 GLY A O 1
ATOM 4688 N N . GLY A 1 585 ? -39.281 38.261 -1.308 1.00 53.59 585 GLY A N 1
ATOM 4689 C CA . GLY A 1 585 ? -39.097 38.514 0.128 1.00 53.59 585 GLY A CA 1
ATOM 4690 C C . GLY A 1 585 ? -38.338 37.428 0.908 1.00 53.59 585 GLY A C 1
ATOM 4691 O O . GLY A 1 585 ? -38.237 36.274 0.503 1.00 53.59 585 GLY A O 1
ATOM 4692 N N . HIS A 1 586 ? -37.773 37.830 2.045 1.00 55.88 586 HIS A N 1
ATOM 4693 C CA . HIS A 1 586 ? -36.767 37.098 2.832 1.00 55.88 586 HIS A CA 1
ATOM 4694 C C . HIS A 1 586 ? -37.205 35.727 3.388 1.00 55.88 586 HIS A C 1
ATOM 4696 O O . HIS A 1 586 ? -36.373 35.008 3.934 1.00 55.88 586 HIS A O 1
ATOM 4702 N N . THR A 1 587 ? -38.476 35.356 3.247 1.00 59.06 587 THR A N 1
ATOM 4703 C CA . THR A 1 587 ? -39.125 34.283 4.011 1.00 59.06 587 THR A CA 1
ATOM 4704 C C . THR A 1 587 ? -38.749 32.865 3.568 1.00 59.06 587 THR A C 1
ATOM 4706 O O . THR A 1 587 ? -38.904 31.942 4.353 1.00 59.06 587 THR A O 1
ATOM 4709 N N . CYS A 1 588 ? -38.205 32.655 2.358 1.00 64.69 588 CYS A N 1
ATOM 4710 C CA . CYS A 1 588 ? -37.926 31.300 1.833 1.00 64.69 588 CYS A CA 1
ATOM 4711 C C . CYS A 1 588 ? -36.470 31.059 1.377 1.00 64.69 588 CYS A C 1
ATOM 4713 O O . CYS A 1 588 ? -36.193 30.089 0.673 1.00 64.69 588 CYS A O 1
ATOM 4715 N N . LYS A 1 589 ? -35.515 31.925 1.749 1.00 75.44 589 LYS A N 1
ATOM 4716 C CA . LYS A 1 589 ? -34.095 31.772 1.366 1.00 75.44 589 LYS A CA 1
ATOM 4717 C C . LYS A 1 589 ? -33.346 30.851 2.333 1.00 75.44 589 LYS A C 1
ATOM 4719 O O . LYS A 1 589 ? -33.278 31.139 3.524 1.00 75.44 589 LYS A O 1
ATOM 4724 N N . LEU A 1 590 ? -32.661 29.825 1.812 1.00 76.81 590 LEU A N 1
ATOM 4725 C CA . LEU A 1 590 ? -31.839 28.907 2.627 1.00 76.81 590 LEU A CA 1
ATOM 4726 C C . LEU A 1 590 ? -30.704 29.612 3.385 1.00 76.81 590 LEU A C 1
ATOM 4728 O O . LEU A 1 590 ? -30.346 29.211 4.487 1.00 76.81 590 LEU A O 1
ATOM 4732 N N . SER A 1 591 ? -30.133 30.668 2.803 1.00 68.62 591 SER A N 1
ATOM 4733 C CA . SER A 1 591 ? -29.046 31.436 3.419 1.00 68.62 591 SER A CA 1
ATOM 4734 C C . SER A 1 591 ? -29.517 32.414 4.497 1.00 68.62 591 SER A C 1
ATOM 4736 O O . SER A 1 591 ? -28.682 33.033 5.154 1.00 68.62 591 SER A O 1
ATOM 4738 N N . TYR A 1 592 ? -30.828 32.623 4.635 1.00 71.00 592 TYR A N 1
ATOM 4739 C CA . TYR A 1 592 ? -31.381 33.551 5.609 1.00 71.00 592 TYR A CA 1
ATOM 4740 C C . TYR A 1 592 ? -31.653 32.810 6.917 1.00 71.00 592 TYR A C 1
ATOM 4742 O O . TYR A 1 592 ? -32.395 31.828 6.951 1.00 71.00 592 TYR A O 1
ATOM 4750 N N . TRP A 1 593 ? -31.027 33.262 7.997 1.00 63.62 593 TRP A N 1
ATOM 4751 C CA . TRP A 1 593 ? -31.242 32.698 9.324 1.00 63.62 593 TRP A CA 1
ATOM 4752 C C . TRP A 1 593 ? -32.534 33.271 9.913 1.00 63.62 593 TRP A C 1
ATOM 4754 O O . TRP A 1 593 ? -32.637 34.487 10.045 1.00 63.62 593 TRP A O 1
ATOM 4764 N N . GLN A 1 594 ? -33.505 32.418 10.249 1.00 67.06 594 GLN A N 1
ATOM 4765 C CA . GLN A 1 594 ? -34.735 32.817 10.944 1.00 67.06 594 GLN A CA 1
ATOM 4766 C C . GLN A 1 594 ? -34.780 32.171 12.323 1.00 67.06 594 GLN A C 1
ATOM 4768 O O . GLN A 1 594 ? -34.478 30.981 12.463 1.00 67.06 594 GLN A O 1
ATOM 4773 N N . SER A 1 595 ? -35.141 32.957 13.338 1.00 68.69 595 SER A N 1
ATOM 4774 C CA . SER A 1 595 ? -35.410 32.410 14.664 1.00 68.69 595 SER A CA 1
ATOM 4775 C C . SER A 1 595 ? -36.740 31.648 14.674 1.00 68.69 595 SER A C 1
ATOM 4777 O O . SER A 1 595 ? -37.544 31.745 13.744 1.00 68.69 595 SER A O 1
ATOM 4779 N N . VAL A 1 596 ? -36.983 30.883 15.740 1.00 67.88 596 VAL A N 1
ATOM 4780 C CA . VAL A 1 596 ? -38.256 30.171 15.937 1.00 67.88 596 VAL A CA 1
ATOM 4781 C C . VAL A 1 596 ? -39.435 31.154 15.942 1.00 67.88 596 VAL A C 1
ATOM 4783 O O . VAL A 1 596 ? -40.488 30.865 15.378 1.00 67.88 596 VAL A O 1
ATOM 4786 N N . GLU A 1 597 ? -39.238 32.339 16.518 1.00 72.00 597 GLU A N 1
ATOM 4787 C CA . GLU A 1 597 ? -40.225 33.418 16.587 1.00 72.00 597 GLU A CA 1
ATOM 4788 C C . GLU A 1 597 ? -40.484 34.062 15.220 1.00 72.00 597 GLU A C 1
ATOM 4790 O O . GLU A 1 597 ? -41.610 34.468 14.942 1.00 72.00 597 GLU A O 1
ATOM 4795 N N . ASP A 1 598 ? -39.468 34.150 14.356 1.00 74.44 598 ASP A N 1
ATOM 4796 C CA . ASP A 1 598 ? -39.640 34.655 12.991 1.00 74.44 598 ASP A CA 1
ATOM 4797 C C . ASP A 1 598 ? -40.430 33.668 12.125 1.00 74.44 598 ASP A C 1
ATOM 4799 O O . ASP A 1 598 ? -41.322 34.087 11.390 1.00 74.44 598 ASP A O 1
ATOM 4803 N N . ILE A 1 599 ? -40.166 32.361 12.264 1.00 75.50 599 ILE A N 1
ATOM 4804 C CA . ILE A 1 599 ? -40.957 31.318 11.594 1.00 75.50 599 ILE A CA 1
ATOM 4805 C C . ILE A 1 599 ? -42.403 31.353 12.098 1.00 75.50 599 ILE A C 1
ATOM 4807 O O . ILE A 1 599 ? -43.316 31.341 11.287 1.00 75.50 599 ILE A O 1
ATOM 4811 N N . ALA A 1 600 ? -42.654 31.453 13.406 1.00 73.25 600 ALA A N 1
ATOM 4812 C CA . ALA A 1 600 ? -44.027 31.541 13.914 1.00 73.25 600 ALA A CA 1
ATOM 4813 C C . ALA A 1 600 ? -44.779 32.764 13.346 1.00 73.25 600 ALA A C 1
ATOM 4815 O O . ALA A 1 600 ? -45.916 32.632 12.890 1.00 73.25 600 ALA A O 1
ATOM 4816 N N . ARG A 1 601 ? -44.119 33.927 13.274 1.00 78.25 601 ARG A N 1
ATOM 4817 C CA . ARG A 1 601 ? -44.695 35.166 12.724 1.00 78.25 601 ARG A CA 1
ATOM 4818 C C . ARG A 1 601 ? -45.065 35.044 11.243 1.00 78.25 601 ARG A C 1
ATOM 4820 O O . ARG A 1 601 ? -46.119 35.525 10.832 1.00 78.25 601 ARG A O 1
ATOM 4827 N N . ASP A 1 602 ? -44.241 34.358 10.452 1.00 79.44 602 ASP A N 1
ATOM 4828 C CA . ASP A 1 602 ? -44.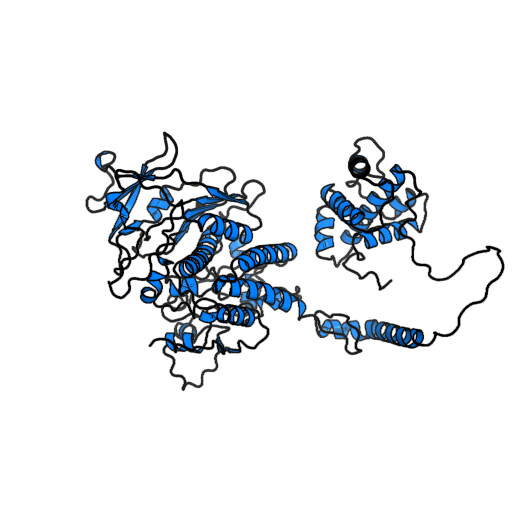482 34.118 9.019 1.00 79.44 602 ASP A CA 1
ATOM 4829 C C . ASP A 1 602 ? -45.676 33.175 8.746 1.00 79.44 602 ASP A C 1
ATOM 4831 O O . ASP A 1 602 ? -46.175 33.096 7.615 1.00 79.44 602 ASP A O 1
ATOM 4835 N N . TYR A 1 603 ? -46.155 32.483 9.784 1.00 80.94 603 TYR A N 1
ATOM 4836 C CA . TYR A 1 603 ? -47.322 31.599 9.766 1.00 80.94 603 TYR A CA 1
ATOM 4837 C C . TYR A 1 603 ? -48.442 32.112 10.689 1.00 80.94 603 TYR A C 1
ATOM 4839 O O . TYR A 1 603 ? -49.159 31.327 11.305 1.00 80.94 603 TYR A O 1
ATOM 4847 N N . ASN A 1 604 ? -48.630 33.436 10.748 1.00 81.31 604 ASN A N 1
ATOM 4848 C CA . ASN A 1 604 ? -49.711 34.098 11.495 1.00 81.31 604 ASN A CA 1
ATOM 4849 C C . ASN A 1 604 ? -49.713 33.785 13.002 1.00 81.31 604 ASN A C 1
ATOM 4851 O O . ASN A 1 604 ? -50.781 33.636 13.596 1.00 81.31 604 ASN A O 1
ATOM 4855 N N . ASP A 1 605 ? -48.527 33.668 13.600 1.00 72.81 605 ASP A N 1
ATOM 4856 C CA . ASP A 1 605 ? -48.332 33.354 15.018 1.00 72.81 605 ASP A CA 1
ATOM 4857 C C . ASP A 1 605 ? -48.972 32.010 15.445 1.00 72.81 605 ASP A C 1
ATOM 4859 O O . ASP A 1 605 ? -49.349 31.833 16.604 1.00 72.81 605 ASP A O 1
ATOM 4863 N N . ASP A 1 606 ? -49.088 31.034 14.528 1.00 72.50 606 ASP A N 1
ATOM 4864 C CA . ASP A 1 606 ? -49.521 29.670 14.867 1.00 72.50 606 ASP A CA 1
ATOM 4865 C C . ASP A 1 606 ? -48.480 28.998 15.777 1.00 72.50 606 ASP A C 1
ATOM 4867 O O . ASP A 1 606 ? -47.438 28.521 15.328 1.00 72.50 606 ASP A O 1
ATOM 4871 N N . GLU A 1 607 ? -48.781 28.910 17.072 1.00 61.34 607 GLU A N 1
ATOM 4872 C CA . GLU A 1 607 ? -47.897 28.308 18.076 1.00 61.34 607 GLU A CA 1
ATOM 4873 C C . GLU A 1 607 ? -47.570 26.827 17.797 1.00 61.34 607 GLU A C 1
ATOM 4875 O O . GLU A 1 607 ? -46.576 26.298 18.302 1.00 61.34 607 GLU A O 1
ATOM 4880 N N . GLN A 1 608 ? -48.373 26.139 16.977 1.00 67.31 608 GLN A N 1
ATOM 4881 C CA . GLN A 1 608 ? -48.185 24.728 16.640 1.00 67.31 608 GLN A CA 1
ATOM 4882 C C . GLN A 1 608 ? -47.353 24.514 15.370 1.00 67.31 608 GLN A C 1
ATOM 4884 O O . GLN A 1 608 ? -46.904 23.388 15.126 1.00 67.31 608 GLN A O 1
ATOM 4889 N N . ILE A 1 609 ? -47.095 25.555 14.566 1.00 77.06 609 ILE A N 1
ATOM 4890 C CA . ILE A 1 609 ? -46.398 25.400 13.280 1.00 77.06 609 ILE A CA 1
ATOM 4891 C C . ILE A 1 609 ? -44.966 24.896 13.457 1.00 77.06 609 ILE A C 1
ATOM 4893 O O . ILE A 1 609 ? -44.526 23.996 12.746 1.00 77.06 609 ILE A O 1
ATOM 4897 N N . VAL A 1 610 ? -44.259 25.398 14.470 1.00 75.50 610 VAL A N 1
ATOM 4898 C CA . VAL A 1 610 ? -42.878 25.008 14.784 1.00 75.50 610 VAL A CA 1
ATOM 4899 C C . VAL A 1 610 ? -42.806 23.518 15.120 1.00 75.50 610 VAL A C 1
ATOM 4901 O O . VAL A 1 610 ? -41.910 22.810 14.656 1.00 75.50 610 VAL A O 1
ATOM 4904 N N . LEU A 1 611 ? -43.770 23.017 15.898 1.00 68.81 611 LEU A N 1
ATOM 4905 C CA . LEU A 1 611 ? -43.853 21.600 16.245 1.00 68.81 611 LEU A CA 1
ATOM 4906 C C . LEU A 1 611 ? -44.147 20.747 15.004 1.00 68.81 611 LEU A C 1
ATOM 4908 O O . LEU A 1 611 ? -43.480 19.736 14.788 1.00 68.81 611 LEU A O 1
ATOM 4912 N N . ARG A 1 612 ? -45.084 21.173 14.149 1.00 77.50 612 ARG A N 1
ATOM 4913 C CA . ARG A 1 612 ? -45.413 20.471 12.897 1.00 77.50 612 ARG A CA 1
ATOM 4914 C C . ARG A 1 612 ? -44.225 20.417 11.935 1.00 77.50 612 ARG A C 1
ATOM 4916 O O . ARG A 1 612 ? -43.942 19.356 11.391 1.00 77.50 612 ARG A O 1
ATOM 4923 N N . LEU A 1 613 ? -43.488 21.515 11.771 1.00 80.88 613 LEU A N 1
ATOM 4924 C CA . LEU A 1 613 ? -42.294 21.579 10.920 1.00 80.88 613 LEU A CA 1
ATOM 4925 C C . LEU A 1 613 ? -41.155 20.688 11.437 1.00 80.88 613 LEU A C 1
ATOM 4927 O O . LEU A 1 613 ? -40.485 20.026 10.638 1.00 80.88 613 LEU A O 1
ATOM 4931 N N . ARG A 1 614 ? -40.962 20.617 12.762 1.00 76.44 614 ARG A N 1
ATOM 4932 C CA . ARG A 1 614 ? -40.011 19.687 13.399 1.00 76.44 614 ARG A CA 1
ATOM 4933 C C . ARG A 1 614 ? -40.384 18.233 13.153 1.00 76.44 614 ARG A C 1
ATOM 4935 O O . ARG A 1 614 ? -39.506 17.433 12.839 1.00 76.44 614 ARG A O 1
ATOM 4942 N N . LEU A 1 615 ? -41.669 17.904 13.262 1.00 72.62 615 LEU A N 1
ATOM 4943 C CA . LEU A 1 615 ? -42.173 16.556 13.009 1.00 72.62 615 LEU A CA 1
ATOM 4944 C C . LEU A 1 615 ? -42.039 16.165 11.535 1.00 72.62 615 LEU A C 1
ATOM 4946 O O . LEU A 1 615 ? -41.626 15.045 11.249 1.00 72.62 615 LEU A O 1
ATOM 4950 N N . LEU A 1 616 ? -42.287 17.093 10.606 1.00 78.88 616 LEU A N 1
ATOM 4951 C CA . LEU A 1 616 ? -42.031 16.875 9.179 1.00 78.88 616 LEU A CA 1
ATOM 4952 C C . LEU A 1 616 ? -40.559 16.554 8.916 1.00 78.88 616 LEU A C 1
ATOM 4954 O O . LEU A 1 616 ? -40.255 15.559 8.263 1.00 78.88 616 LEU A O 1
ATOM 4958 N N . ALA A 1 617 ? -39.640 17.336 9.487 1.00 77.69 617 ALA A N 1
ATOM 4959 C CA . ALA A 1 617 ? -38.215 17.063 9.350 1.00 77.69 617 ALA A CA 1
ATOM 4960 C C . ALA A 1 617 ? -37.860 15.710 9.970 1.00 77.69 617 ALA A C 1
ATOM 4962 O O . ALA A 1 617 ? -37.122 14.934 9.378 1.00 77.69 617 ALA A O 1
ATOM 4963 N N . GLN A 1 618 ? -38.405 15.400 11.143 1.00 72.69 618 GLN A N 1
ATOM 4964 C CA . GLN A 1 618 ? -38.168 14.133 11.822 1.00 72.69 618 GLN A CA 1
ATOM 4965 C C . GLN A 1 618 ? -38.656 12.923 11.019 1.00 72.69 618 GLN A C 1
ATOM 4967 O O . GLN A 1 618 ? -37.989 11.894 11.057 1.00 72.69 618 GLN A O 1
ATOM 4972 N N . VAL A 1 619 ? -39.759 13.037 10.276 1.00 71.75 619 VAL A N 1
ATOM 4973 C CA . VAL A 1 619 ? -40.213 11.980 9.361 1.00 71.75 619 VAL A CA 1
ATOM 4974 C C . VAL A 1 619 ? -39.251 11.811 8.192 1.00 71.75 619 VAL A C 1
ATOM 4976 O O . VAL A 1 619 ? -38.862 10.683 7.910 1.00 71.75 619 VAL A O 1
ATOM 4979 N N . VAL A 1 620 ? -38.797 12.907 7.576 1.00 72.88 620 VAL A N 1
ATOM 4980 C CA . VAL A 1 620 ? -37.811 12.841 6.486 1.00 72.88 620 VAL A CA 1
ATOM 4981 C C . VAL A 1 620 ? -36.489 12.248 6.977 1.00 72.88 620 VAL A C 1
ATOM 4983 O O . VAL A 1 620 ? -35.934 11.368 6.342 1.00 72.88 620 VAL A O 1
ATOM 4986 N N . PHE A 1 621 ? -35.981 12.668 8.132 1.00 66.19 621 PHE A N 1
ATOM 4987 C CA . PHE A 1 621 ? -34.709 12.171 8.671 1.00 66.19 621 PHE A CA 1
ATOM 4988 C C . PHE A 1 621 ? -34.827 10.842 9.432 1.00 66.19 621 PHE A C 1
ATOM 4990 O O . PHE A 1 621 ? -33.820 10.312 9.893 1.00 66.19 6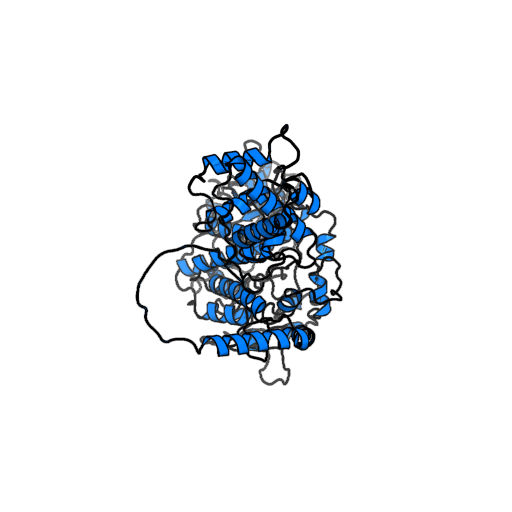21 PHE A O 1
ATOM 4997 N N . GLY A 1 622 ? -36.041 10.330 9.644 1.00 61.81 622 GLY A N 1
ATOM 4998 C CA . GLY A 1 622 ? -36.299 9.139 10.458 1.00 61.81 622 GLY A CA 1
ATOM 4999 C C . GLY A 1 622 ? -35.900 9.259 11.937 1.00 61.81 622 GLY A C 1
ATOM 5000 O O . GLY A 1 622 ? -35.892 8.251 12.638 1.00 61.81 622 GLY A O 1
ATOM 5001 N N . CYS A 1 623 ? -35.544 10.453 12.430 1.00 60.41 623 CYS A N 1
ATOM 5002 C CA . CYS A 1 623 ? -35.116 10.699 13.811 1.00 60.41 623 CYS A CA 1
ATOM 5003 C C . CYS A 1 623 ? -35.208 12.186 14.205 1.00 60.41 623 CYS A C 1
ATOM 5005 O O . CYS A 1 623 ? -35.186 13.086 13.362 1.00 60.41 623 CYS A O 1
ATOM 5007 N N . GLY A 1 624 ? -35.304 12.474 15.505 1.00 62.84 624 GLY A N 1
ATOM 5008 C CA . GLY A 1 624 ? -35.242 13.830 16.066 1.00 62.84 624 GLY A CA 1
ATOM 5009 C C . GLY A 1 624 ? -33.805 14.386 16.128 1.00 62.84 624 GLY A C 1
ATOM 5010 O O . GLY A 1 624 ? -32.852 13.623 15.952 1.00 62.84 624 GLY A O 1
ATOM 5011 N N . PRO A 1 625 ? -33.611 15.697 16.390 1.00 55.53 625 PRO A N 1
ATOM 5012 C CA . PRO A 1 625 ? -32.282 16.316 16.415 1.00 55.53 625 PRO A CA 1
ATOM 5013 C C . PRO A 1 625 ? -31.338 15.616 17.402 1.00 55.53 625 PRO A C 1
ATOM 5015 O O . PRO A 1 625 ? -31.708 15.375 18.557 1.00 55.53 625 PRO A O 1
ATOM 5018 N N . GLY A 1 626 ? -30.124 15.277 16.951 1.00 56.91 626 GLY A N 1
ATOM 5019 C CA . GLY A 1 626 ? -29.154 14.530 17.755 1.00 56.91 626 GLY A CA 1
ATOM 5020 C C . GLY A 1 626 ? -29.392 13.016 17.792 1.00 56.91 626 GLY A C 1
ATOM 5021 O O . GLY A 1 626 ? -28.903 12.354 18.705 1.00 56.91 626 GLY A O 1
ATOM 5022 N N . GLY A 1 627 ? -30.140 12.464 16.828 1.00 53.94 627 GLY A N 1
ATOM 5023 C CA . GLY A 1 627 ? -30.361 11.020 16.678 1.00 53.94 627 GLY A CA 1
ATOM 5024 C C . GLY A 1 627 ? -31.359 10.419 17.672 1.00 53.94 627 GLY A C 1
ATOM 5025 O O . GLY A 1 627 ? -31.230 9.255 18.045 1.00 53.94 627 GLY A O 1
ATOM 5026 N N . LYS A 1 628 ? -32.332 11.207 18.147 1.00 53.31 628 LYS A N 1
ATOM 5027 C CA . LYS A 1 628 ? -33.383 10.714 19.052 1.00 53.31 628 LYS A CA 1
ATOM 5028 C C . LYS A 1 628 ? -34.398 9.870 18.278 1.00 53.31 628 LYS A C 1
ATOM 5030 O O . LYS A 1 628 ? -34.927 10.327 17.267 1.00 53.31 628 LYS A O 1
ATOM 5035 N N . ASP A 1 629 ? -34.671 8.667 18.768 1.00 44.22 629 ASP A N 1
ATOM 5036 C CA . ASP A 1 629 ? -35.547 7.702 18.100 1.00 44.22 629 ASP A CA 1
ATOM 5037 C C . ASP A 1 629 ? -37.022 8.148 18.103 1.00 44.22 629 ASP A C 1
ATOM 5039 O O . ASP A 1 629 ? -37.496 8.773 19.061 1.00 44.22 629 ASP A O 1
ATOM 5043 N N . VAL A 1 630 ? -37.755 7.815 17.035 1.00 41.50 630 VAL A N 1
ATOM 5044 C CA . VAL A 1 630 ? -39.118 8.321 16.742 1.00 41.50 630 VAL A CA 1
ATOM 5045 C C . VAL A 1 630 ? -40.176 7.798 17.724 1.00 41.50 630 VAL A C 1
ATOM 5047 O O . VAL A 1 630 ? -41.245 8.382 17.855 1.00 41.50 630 VAL A O 1
ATOM 5050 N N . THR A 1 631 ? -39.879 6.749 18.489 1.00 35.44 631 THR A N 1
ATOM 5051 C CA . THR A 1 631 ? -40.832 6.103 19.410 1.00 35.44 631 THR A CA 1
ATOM 5052 C C . THR A 1 631 ? -40.798 6.625 20.852 1.00 35.44 631 THR A C 1
ATOM 5054 O O . THR A 1 631 ? -41.395 6.006 21.730 1.00 35.44 631 THR A O 1
ATOM 5057 N N . THR A 1 632 ? -40.087 7.723 21.132 1.00 31.23 632 THR A N 1
ATOM 5058 C CA . THR A 1 632 ? -39.892 8.242 22.508 1.00 31.23 632 THR A CA 1
ATOM 5059 C C . THR A 1 632 ? -40.288 9.710 22.713 1.00 31.23 632 THR A C 1
ATOM 5061 O O . THR A 1 632 ? -39.709 10.393 23.560 1.00 31.23 632 THR A O 1
ATOM 5064 N N . MET A 1 633 ? -41.302 10.190 21.987 1.00 30.58 633 MET A N 1
ATOM 5065 C CA . MET A 1 633 ? -42.099 11.352 22.411 1.00 30.58 633 MET A CA 1
ATOM 5066 C C . MET A 1 633 ? -43.540 10.954 22.678 1.00 30.58 633 MET A C 1
ATOM 5068 O O . MET A 1 633 ? -44.115 10.254 21.816 1.00 30.58 633 MET A O 1
#

Foldseek 3Di:
DDFPPDQPLFKFFLAEDPLLVVLVADFDDLQQQCLLLALVSGRDPDPLALVSLLSSPSLLFGFDHNFPPWPCSVCSPPDAHGPNNLVVDPLQDDDDPWAQEEEEEWAAAEDPQCCVVCVCQLAWQDDPVLDDPDADFRGLPDPLPVLLQLLVCLQSVRGHYDYDRDPKYWAADDCVVPVPPDDPVWDWIWTFHDDPPTDTFTWTKDQDPPRTGRMETEQVSVVVSDQPPDTNHLAYEYEHSHWYAYPVGATDQWAADLSRRYIYGYLSCLQPSCQVVLPDDPLCFPPNVRRPSVSCVSNVPDPPDPDDGDMDTLPDLGLSSLLNVLLVVADDDDDSVLSNLLSSLLVSLLVSLRSVVNSVNAADRNGQASSHDGSGPNSSRHGDHDDSDHSVQPVVLVSSLVSLLVSLVVSSNHSSSSSNNRSSVSSVVSSVVCWDAAPVPDRHTDNHPVRNVVCVVVVVVVVVVVVVVVVVVVPDDDDDDDDDDDDDDDDDDDDDDPDLCVCLPPDLLVVLLLLQVLLLLLLVLQVPDPAADPLNVVCVVCQQPLVSSVVLVVLCVVQPPNHHPPDDPVSVVVSSVSLVDPPDDPRRHSNDRDDPQRVCVVVVNPPCSSVSSQVSSCSSVCAHGNRHHPPPD

pLDDT: mean 75.68, std 18.78, range [24.58, 96.31]

Secondary structure (DSSP, 8-state):
-PPPTT----EEE-S--HHHHHTT--PPPHHHHHHHTSTTSS--SS--TTHHHHHH-TTTSPPP---TT-HHHHSTTPPPPPHHHHHT-TTPPP--SS--EEEEEPPPEEPTTTHHHHTTTTSBP--GGG----PPP-STT-THHHHHHHHHHHHTTTSEEEEE----EEEE--GGG-GGG--TT-EEEEEEPSSTTPPEEEEEEEEPSTTSBSEEEEHHHHHHH-----TTEEEEEEE-SSEEE-TTS-EESEEEETTTTEEEE-SGGG-GGGTGGGT--GGGSTTGGGBHHHHHHHHT--TT------EEETTSSSHHHHHHHHHHHSPPP-SHHHHHHHHHHHHHHHHHHHHHHHTT-----SSS-TTS--SSHHHHTT--------TT-HHHHHHHHHHHHHHHHHTTTSHHHHHHHHHHHHHHHHHHHT-BPPTTS----BSSHHHHHHHHHHHHHHHHHHHHHHHHHTT-----------------SS-----TTTTTTS-HHHHHHHHHHHHHHHHHHHHH-SS--HHHHHHHHTTTSHHHHHHHHHHHHHSTT-S-TT--HHHHHHHHHHTT-SSS-GGG-TTS---HHHHHHHTTT-TTHHHHHHHHHHHHHTSBTTTB-TT--

InterPro domains:
  IPR012962 Peptidase M54, archaemetzincin [PTHR15910] (56-424)
  IPR024079 Metallopeptidase, catalytic domain superfamily [G3DSA:3.40.390.10] (201-386)

Sequence (633 aa):
MEPEDDCQHDELYIDCTPAAEEAGFKRPDLSKRLAAVTLSGTQPGAPISTHKEIMSNDLTFPGPLGLPGDTITDDPHYKPRSFKMWHGTRGRTPVTGDNRIIYVMEPPLMSRDVRDLMKDWHQPVLPEDELDPQLPTWNSSTAHMPDLVDYLRAFFLTMDVRSIPTKRKWQRWDANKNPKSMNPTQRYIGLKNPGKDGGLFPVRYRQGFHDCSRMQLNVDDIAEALVNKAENVYAIIMLVDFDLYDADNHFLAGQSYPERRVAIMSPFRHNPALDARSEFWRDHMWPASHCKTYANMLCKVDNDGPRQFTVSSSHTTSALSAATRAFREVPEPQTTSQLANNWLSRVCFSASHHLMRCFAVEHCIYYACLMQACDTMRQDVSNPFTELDVPRQRSWIAEHTSALKGFCSQWSDVPQFAAFGAWLGARRFDAKISQQGCPEGCRTPYCSRNCRRADKKAHGKVCKLLQDAVAAGASSSQHRPTEHQRQPPSPDTTLRIIDVTWFHDCPKEEVYRILIDSYRLRMNDMSECRQVSDEDVYFVRFATSIIGFRRYLDIAQDTAGFLPSWWNAEKREECEAYCAIPNGGHTCKLSYWQSVEDIARDYNDDEQIVLRLRLLAQVVFGCGPGGKDVTTM

Organism: NCBI:txid1053134